Protein AF-A0A1I3IPU0-F1 (afdb_monomer_lite)

Structure (mmCIF, N/CA/C/O backbone):
data_AF-A0A1I3IPU0-F1
#
_entry.id   AF-A0A1I3IPU0-F1
#
loop_
_atom_site.group_PDB
_atom_site.id
_atom_site.type_symbol
_atom_site.label_atom_id
_atom_site.label_alt_id
_atom_site.label_comp_id
_atom_site.label_asym_id
_atom_site.label_entity_id
_atom_site.label_seq_id
_atom_site.pdbx_PDB_ins_code
_atom_site.Cartn_x
_atom_site.Cartn_y
_atom_site.Cartn_z
_atom_site.occupancy
_atom_site.B_iso_or_equiv
_atom_site.auth_seq_id
_atom_site.auth_comp_id
_atom_site.auth_asym_id
_atom_site.auth_atom_id
_atom_site.pdbx_PDB_model_num
ATOM 1 N N . MET A 1 1 ? 38.495 -8.048 -43.484 1.00 29.27 1 MET A N 1
ATOM 2 C CA . MET A 1 1 ? 38.997 -7.298 -42.311 1.00 29.27 1 MET A CA 1
ATOM 3 C C . MET A 1 1 ? 38.001 -7.413 -41.160 1.00 29.27 1 MET A C 1
ATOM 5 O O . MET A 1 1 ? 37.357 -6.445 -40.786 1.00 29.27 1 MET A O 1
ATOM 9 N N . LEU A 1 2 ? 37.848 -8.624 -40.626 1.00 28.33 2 LEU A N 1
ATOM 10 C CA . LEU A 1 2 ? 37.084 -8.911 -39.413 1.00 28.33 2 LEU A CA 1
ATOM 11 C C . LEU A 1 2 ? 38.115 -9.310 -38.359 1.00 28.33 2 LEU A C 1
ATOM 13 O O . LEU A 1 2 ? 38.548 -10.455 -38.332 1.00 28.33 2 LEU A O 1
ATOM 17 N N . SER A 1 3 ? 38.589 -8.357 -37.560 1.00 28.39 3 SER A N 1
ATOM 18 C CA . SER A 1 3 ? 39.372 -8.676 -36.366 1.00 28.39 3 SER A CA 1
ATOM 19 C C . SER A 1 3 ? 39.342 -7.522 -35.372 1.00 28.39 3 SER A C 1
ATOM 21 O O . SER A 1 3 ? 39.607 -6.387 -35.764 1.00 28.39 3 SER A O 1
ATOM 23 N N . LYS A 1 4 ? 39.169 -7.889 -34.098 1.00 28.89 4 LYS A N 1
ATOM 24 C CA . LYS A 1 4 ? 39.428 -7.118 -32.869 1.00 28.89 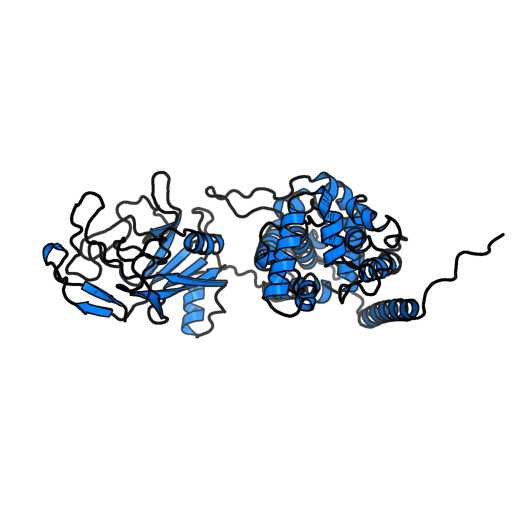4 LYS A CA 1
ATOM 25 C C . LYS A 1 4 ? 38.292 -6.246 -32.328 1.00 28.89 4 LYS A C 1
ATOM 27 O O . LYS A 1 4 ? 38.402 -5.031 -32.319 1.00 28.89 4 LYS A O 1
ATOM 32 N N . THR A 1 5 ? 37.299 -6.898 -31.723 1.00 28.08 5 THR A N 1
ATOM 33 C CA . THR A 1 5 ? 36.609 -6.412 -30.507 1.00 28.08 5 THR A CA 1
ATOM 34 C C . THR A 1 5 ? 35.989 -7.595 -29.751 1.00 28.08 5 THR A C 1
ATOM 36 O O . THR A 1 5 ? 34.775 -7.737 -29.655 1.00 28.08 5 THR A O 1
ATOM 39 N N . SER A 1 6 ? 36.814 -8.496 -29.217 1.00 34.19 6 SER A N 1
ATOM 40 C CA . SER A 1 6 ? 36.331 -9.536 -28.298 1.00 34.19 6 SER A CA 1
ATOM 41 C C . SER A 1 6 ? 37.445 -10.014 -27.375 1.00 34.19 6 SER A C 1
ATOM 43 O O . SER A 1 6 ? 37.953 -11.109 -27.555 1.00 34.19 6 SER A O 1
ATOM 45 N N . GLU A 1 7 ? 37.858 -9.194 -26.411 1.00 36.75 7 GLU A N 1
ATOM 46 C CA . GLU A 1 7 ? 38.671 -9.665 -25.280 1.00 36.75 7 GLU A CA 1
ATOM 47 C C . GLU A 1 7 ? 38.784 -8.561 -24.226 1.00 36.75 7 GLU A C 1
ATOM 49 O O . GLU A 1 7 ? 39.734 -7.799 -24.240 1.00 36.75 7 GLU A O 1
ATOM 54 N N . VAL A 1 8 ? 37.762 -8.436 -23.369 1.00 33.69 8 VAL A N 1
ATOM 55 C CA . VAL A 1 8 ? 37.883 -8.264 -21.905 1.00 33.69 8 VAL A CA 1
ATOM 56 C C . VAL A 1 8 ? 36.509 -8.619 -21.313 1.00 33.69 8 VAL A C 1
ATOM 58 O O . VAL A 1 8 ? 35.671 -7.759 -21.063 1.00 33.69 8 VAL A O 1
ATOM 61 N N . LEU A 1 9 ? 36.237 -9.908 -21.112 1.00 38.94 9 LEU A N 1
ATOM 62 C CA . LEU A 1 9 ? 35.141 -10.364 -20.252 1.00 38.94 9 LEU A CA 1
ATOM 63 C C . LEU A 1 9 ? 35.750 -11.346 -19.253 1.00 38.94 9 LEU A C 1
ATOM 65 O O . LEU A 1 9 ? 36.166 -12.438 -19.631 1.00 38.94 9 LEU A O 1
ATOM 69 N N . GLY A 1 10 ? 35.875 -10.916 -17.995 1.00 39.16 10 GLY A N 1
ATOM 70 C CA . GLY A 1 10 ? 36.478 -11.719 -16.929 1.00 39.16 10 GLY A CA 1
ATOM 71 C C . GLY A 1 10 ? 35.696 -13.007 -16.657 1.00 39.16 10 GLY A C 1
ATOM 72 O O . GLY A 1 10 ? 34.487 -13.066 -16.872 1.00 39.16 10 GLY A O 1
ATOM 73 N N . GLU A 1 11 ? 36.376 -14.036 -16.152 1.00 39.19 11 GLU A N 1
ATOM 74 C CA . GLU A 1 11 ? 35.838 -15.389 -15.911 1.00 39.19 11 GLU A CA 1
ATOM 75 C C . GLU A 1 11 ? 34.550 -15.417 -15.071 1.00 39.19 11 GLU A C 1
ATOM 77 O O . GLU A 1 11 ? 33.668 -16.243 -15.302 1.00 39.19 11 GLU A O 1
ATOM 82 N N . GLY A 1 12 ? 34.368 -14.450 -14.165 1.00 39.31 12 GLY A N 1
ATOM 83 C CA . GLY A 1 12 ? 33.123 -14.294 -13.407 1.00 39.31 12 GLY A CA 1
ATOM 84 C C . GLY A 1 12 ? 31.885 -14.009 -14.272 1.00 39.31 12 GLY A C 1
ATOM 85 O O . GLY A 1 12 ? 30.772 -14.291 -13.838 1.00 39.31 12 GLY A O 1
ATOM 86 N N . TRP A 1 13 ? 32.058 -13.480 -15.488 1.00 42.66 13 TRP A N 1
ATOM 87 C CA . TRP A 1 13 ? 30.980 -13.166 -16.431 1.00 42.66 13 TRP A CA 1
ATOM 88 C C . TRP A 1 13 ? 30.468 -14.407 -17.168 1.00 42.66 13 TRP A C 1
ATOM 90 O O . TRP A 1 13 ? 29.257 -14.565 -17.324 1.00 42.66 13 TRP A O 1
ATOM 100 N N . LYS A 1 14 ? 31.368 -15.323 -17.556 1.00 45.38 14 LYS A N 1
ATOM 101 C CA . LYS A 1 14 ? 30.996 -16.599 -18.195 1.00 45.38 14 LYS A CA 1
ATOM 102 C C . LYS A 1 14 ? 30.110 -17.438 -17.270 1.00 45.38 14 LYS A C 1
ATOM 104 O O . LYS A 1 14 ? 29.061 -17.905 -17.694 1.00 45.38 14 LYS A O 1
ATOM 109 N N . ASN A 1 15 ? 30.448 -17.489 -15.981 1.00 45.75 15 ASN A N 1
ATOM 110 C CA . ASN A 1 15 ? 29.688 -18.244 -14.981 1.00 45.75 15 ASN A CA 1
ATOM 111 C C . ASN A 1 15 ? 28.255 -17.717 -14.759 1.00 45.75 15 ASN A C 1
ATOM 113 O O . ASN A 1 15 ? 27.358 -18.494 -14.442 1.00 45.75 15 ASN A O 1
ATOM 117 N N . ILE A 1 16 ? 28.013 -16.410 -14.921 1.00 51.25 16 ILE A N 1
ATOM 118 C CA . ILE A 1 16 ? 26.665 -15.822 -14.793 1.00 51.25 16 ILE A CA 1
ATOM 119 C C . ILE A 1 16 ? 25.832 -16.116 -16.035 1.00 51.25 16 ILE A C 1
ATOM 121 O O . ILE A 1 16 ? 24.667 -16.480 -15.901 1.00 51.25 16 ILE A O 1
ATOM 125 N N . VAL A 1 17 ? 26.421 -15.977 -17.227 1.00 54.84 17 VAL A N 1
ATOM 126 C CA . VAL A 1 17 ? 25.747 -16.315 -18.488 1.00 54.84 17 VAL A CA 1
ATOM 127 C C . VAL A 1 17 ? 25.363 -17.791 -18.483 1.00 54.84 17 VAL A C 1
ATOM 129 O O . VAL A 1 17 ? 24.196 -18.097 -18.694 1.00 54.84 17 VAL A O 1
ATOM 132 N N . GLU A 1 18 ? 26.277 -18.682 -18.094 1.00 57.34 18 GLU A N 1
ATOM 133 C CA . GLU A 1 18 ? 25.984 -20.110 -17.943 1.00 57.34 18 GLU A CA 1
ATOM 134 C C . GLU A 1 18 ? 24.914 -20.394 -16.880 1.00 57.34 18 GLU A C 1
ATOM 136 O O . GLU A 1 18 ? 24.082 -21.277 -17.071 1.00 57.34 18 GLU A O 1
ATOM 141 N N . ALA A 1 19 ? 24.892 -19.665 -15.759 1.00 57.94 19 ALA A N 1
ATOM 142 C CA . ALA A 1 19 ? 23.863 -19.836 -14.731 1.00 57.94 19 ALA A CA 1
ATOM 143 C C . ALA A 1 19 ? 22.479 -19.356 -15.202 1.00 57.94 19 ALA A C 1
ATOM 145 O O . ALA A 1 19 ? 21.471 -20.000 -14.907 1.00 57.94 19 ALA A O 1
ATOM 146 N N . VAL A 1 20 ? 22.421 -18.249 -15.949 1.00 55.88 20 VAL A N 1
ATOM 147 C CA . VAL A 1 20 ? 21.186 -17.731 -16.557 1.00 55.88 20 VAL A CA 1
ATOM 148 C C . VAL A 1 20 ? 20.707 -18.670 -17.661 1.00 55.88 20 VAL A C 1
ATOM 150 O O . VAL A 1 20 ? 19.527 -19.010 -17.688 1.00 55.88 20 VAL A O 1
ATOM 153 N N . GLU A 1 21 ? 21.604 -19.152 -18.521 1.00 58.75 21 GLU A N 1
ATOM 154 C CA . GLU A 1 21 ? 21.299 -20.153 -19.546 1.00 58.75 21 GLU A CA 1
ATOM 155 C C . GLU A 1 21 ? 20.800 -21.453 -18.912 1.00 58.75 21 GLU A C 1
ATOM 157 O O . GLU A 1 21 ? 19.729 -21.918 -19.292 1.00 58.75 21 GLU A O 1
ATOM 162 N N . LYS A 1 22 ? 21.470 -21.962 -17.864 1.00 58.19 22 LYS A N 1
ATOM 163 C CA . LYS A 1 22 ? 21.021 -23.133 -17.092 1.00 58.19 22 LYS A CA 1
ATOM 164 C C . LYS A 1 22 ? 19.642 -22.930 -16.476 1.00 58.19 22 LYS A C 1
ATOM 166 O O . LYS A 1 22 ? 18.812 -23.830 -16.580 1.00 58.19 22 LYS A O 1
ATOM 171 N N . ALA A 1 23 ? 19.365 -21.767 -15.883 1.00 52.56 23 ALA A N 1
ATOM 172 C CA . ALA A 1 23 ? 18.055 -21.445 -15.312 1.00 52.56 23 ALA A CA 1
ATOM 173 C C . ALA A 1 23 ? 16.951 -21.351 -16.383 1.00 52.56 23 ALA A C 1
ATOM 175 O O . ALA A 1 23 ? 15.826 -21.803 -16.151 1.00 52.56 23 ALA A O 1
ATOM 176 N N . ILE A 1 24 ? 17.273 -20.817 -17.568 1.00 52.62 24 ILE A N 1
ATOM 177 C CA . ILE A 1 24 ? 16.372 -20.793 -18.727 1.00 52.62 24 ILE A CA 1
ATOM 178 C C . ILE A 1 24 ? 16.106 -22.223 -19.216 1.00 52.62 24 ILE A C 1
ATOM 180 O O . ILE A 1 24 ? 14.942 -22.578 -19.404 1.00 52.62 24 ILE A O 1
ATOM 184 N N . THR A 1 25 ? 17.140 -23.063 -19.356 1.00 50.25 25 THR A N 1
ATOM 185 C CA . THR A 1 25 ? 16.966 -24.466 -19.762 1.00 50.25 25 THR A CA 1
ATOM 186 C C . THR A 1 25 ? 16.204 -25.278 -18.721 1.00 50.25 25 THR A C 1
ATOM 188 O O . THR A 1 25 ? 15.258 -25.959 -19.092 1.00 50.25 25 THR A O 1
ATOM 191 N N . ALA A 1 26 ? 16.499 -25.153 -17.425 1.00 44.88 26 ALA A N 1
ATOM 192 C CA . ALA A 1 26 ? 15.768 -25.850 -16.362 1.00 44.88 26 ALA A CA 1
ATOM 193 C C . ALA A 1 26 ? 14.282 -25.449 -16.326 1.00 44.88 26 ALA A C 1
ATOM 195 O O . ALA A 1 26 ? 13.418 -26.303 -16.161 1.00 44.88 26 ALA A O 1
ATOM 196 N N . SER A 1 27 ? 13.970 -24.176 -16.599 1.00 41.53 27 SER A N 1
ATOM 197 C CA . SER A 1 27 ? 12.586 -23.700 -16.762 1.00 41.53 27 SER A CA 1
ATOM 198 C C . SER A 1 27 ? 11.918 -24.178 -18.061 1.00 41.53 27 SER A C 1
ATOM 200 O O . SER A 1 27 ? 10.702 -24.063 -18.203 1.00 41.53 27 SER A O 1
ATOM 202 N N . SER A 1 28 ? 12.695 -24.673 -19.030 1.00 41.00 28 SER A N 1
ATOM 203 C CA . SER A 1 28 ? 12.197 -25.234 -20.292 1.00 41.00 28 SER A CA 1
ATOM 204 C C . SER A 1 28 ? 12.019 -26.757 -20.263 1.00 41.00 28 SER A C 1
ATOM 206 O O . SER A 1 28 ? 11.259 -27.274 -21.078 1.00 41.00 28 SER A O 1
ATOM 208 N N . VAL A 1 29 ? 12.656 -27.469 -19.319 1.00 35.38 29 VAL A N 1
ATOM 209 C CA . VAL A 1 29 ? 12.543 -28.937 -19.196 1.00 35.38 29 VAL A CA 1
ATOM 210 C C . VAL A 1 29 ? 11.244 -29.375 -18.501 1.00 35.38 29 VAL A C 1
ATOM 212 O O . VAL A 1 29 ? 10.780 -30.479 -18.754 1.00 35.38 29 VAL A O 1
ATOM 215 N N . ASP A 1 30 ? 10.569 -28.496 -17.754 1.00 36.22 30 ASP A N 1
ATOM 216 C CA . ASP A 1 30 ? 9.302 -28.820 -17.065 1.00 36.22 30 ASP A CA 1
ATOM 217 C C . ASP A 1 30 ? 8.038 -28.281 -17.765 1.00 36.22 30 ASP A C 1
ATOM 219 O O . ASP A 1 30 ? 6.980 -28.135 -17.157 1.00 36.22 30 ASP A O 1
ATOM 223 N N . ASN A 1 31 ? 8.122 -27.964 -19.064 1.00 37.09 31 ASN A N 1
ATOM 224 C CA . ASN A 1 31 ? 6.979 -27.427 -19.813 1.00 37.09 31 ASN A CA 1
ATOM 225 C C . ASN A 1 31 ? 6.767 -28.096 -21.181 1.00 37.09 31 ASN A C 1
ATOM 227 O O . ASN A 1 31 ? 6.400 -27.452 -22.162 1.00 37.09 31 ASN A O 1
ATOM 231 N N . GLN A 1 32 ? 6.976 -29.415 -21.236 1.00 31.12 32 GLN A N 1
ATOM 232 C CA . GLN A 1 32 ? 6.448 -30.279 -22.299 1.00 31.12 32 GLN A CA 1
ATOM 233 C C . GLN A 1 32 ? 5.126 -30.952 -21.891 1.00 31.12 32 GLN A C 1
ATOM 235 O O . GLN A 1 32 ? 4.844 -32.087 -22.267 1.00 31.12 32 GLN A O 1
ATOM 240 N N . GLN A 1 33 ? 4.258 -30.236 -21.176 1.00 31.88 33 GLN A N 1
ATOM 241 C CA . GLN A 1 33 ? 2.826 -30.437 -21.365 1.00 31.88 33 GLN A CA 1
ATOM 242 C C . GLN A 1 33 ? 2.376 -29.443 -22.420 1.00 31.88 33 GLN A C 1
ATOM 244 O O . GLN A 1 33 ? 2.138 -28.268 -22.161 1.00 31.88 33 GLN A O 1
ATOM 249 N N . THR A 1 34 ? 2.322 -29.947 -23.648 1.00 33.00 34 THR A N 1
ATOM 250 C CA . THR A 1 34 ? 1.584 -29.352 -24.750 1.00 33.00 34 THR A CA 1
ATOM 251 C C . THR A 1 34 ? 0.221 -28.890 -24.235 1.00 33.00 34 THR A C 1
ATOM 253 O O . THR A 1 34 ? -0.658 -29.704 -23.944 1.00 33.00 34 THR A O 1
ATOM 256 N N . GLU A 1 35 ? 0.049 -27.571 -24.096 1.00 36.75 35 GLU A N 1
ATOM 257 C CA . GLU A 1 35 ? -1.264 -26.945 -23.992 1.00 36.75 35 GLU A CA 1
ATOM 258 C C . GLU A 1 35 ? -2.011 -27.316 -25.273 1.00 36.75 35 GLU A C 1
ATOM 260 O O . GLU A 1 35 ? -1.917 -26.655 -26.304 1.00 36.75 35 GLU A O 1
ATOM 265 N N . LYS A 1 36 ? -2.741 -28.434 -25.218 1.00 31.50 36 LYS A N 1
ATOM 266 C CA . LYS A 1 36 ? -3.895 -28.639 -26.074 1.00 31.50 36 LYS A CA 1
ATOM 267 C C . LYS A 1 36 ? -4.768 -27.412 -25.871 1.00 31.50 36 LYS A C 1
ATOM 269 O O . LYS A 1 36 ? -5.334 -27.224 -24.792 1.00 31.50 36 LYS A O 1
ATOM 274 N N . ASP A 1 37 ? -4.830 -26.594 -26.914 1.00 40.16 37 ASP A N 1
ATOM 275 C CA . ASP A 1 37 ? -5.868 -25.612 -27.167 1.00 40.16 37 ASP A CA 1
ATOM 276 C C . ASP A 1 37 ? -7.234 -26.236 -26.845 1.00 40.16 37 ASP A C 1
ATOM 278 O O . ASP A 1 37 ? -7.874 -26.874 -27.681 1.00 40.16 37 ASP A O 1
ATOM 282 N N . ASN A 1 38 ? -7.691 -26.084 -25.603 1.00 34.62 38 ASN A N 1
ATOM 283 C CA . ASN A 1 38 ? -9.053 -26.427 -25.243 1.00 34.62 38 ASN A CA 1
ATOM 284 C C . ASN A 1 38 ? -9.949 -25.301 -25.756 1.00 34.62 38 ASN A C 1
ATOM 286 O O . ASN A 1 38 ? -10.063 -24.212 -25.183 1.00 34.62 38 ASN A O 1
ATOM 290 N N . ILE A 1 39 ? -10.545 -25.603 -26.904 1.00 35.53 39 ILE A N 1
ATOM 291 C CA . ILE A 1 39 ? -11.750 -25.024 -27.488 1.00 35.53 39 ILE A CA 1
ATOM 292 C C . ILE A 1 39 ? -12.711 -24.626 -26.349 1.00 35.53 39 ILE A C 1
ATOM 294 O O . ILE A 1 39 ? -13.225 -25.472 -25.624 1.00 35.53 39 ILE A O 1
ATOM 298 N N . GLY A 1 40 ? -12.860 -23.308 -26.147 1.00 45.19 40 GLY A N 1
ATOM 299 C CA . GLY A 1 40 ? -13.582 -22.684 -25.024 1.00 45.19 40 GLY A CA 1
ATOM 300 C C . GLY A 1 40 ? -12.857 -21.511 -24.331 1.00 45.19 40 GLY A C 1
ATOM 301 O O . GLY A 1 40 ? -13.389 -20.934 -23.386 1.00 45.19 40 GLY A O 1
ATOM 302 N N . GLY A 1 41 ? -11.640 -21.147 -24.763 1.00 68.00 41 GLY A N 1
ATOM 303 C CA . GLY A 1 41 ? -10.801 -20.137 -24.096 1.00 68.00 41 GLY A CA 1
ATOM 304 C C . GLY A 1 41 ? -11.406 -18.725 -23.998 1.00 68.00 41 GLY A C 1
ATOM 305 O O . GLY A 1 41 ? -11.912 -18.181 -24.980 1.00 68.00 41 GLY A O 1
ATOM 306 N N . CYS A 1 42 ? -11.288 -18.098 -22.819 1.00 83.00 42 CYS A N 1
ATOM 307 C CA . CYS A 1 42 ? -11.823 -16.760 -22.546 1.00 83.00 42 CYS A CA 1
ATOM 308 C C . CYS A 1 42 ? -11.320 -15.715 -23.570 1.00 83.00 42 CYS A C 1
ATOM 310 O O . CYS A 1 42 ? -10.108 -15.477 -23.647 1.00 83.00 42 CYS A O 1
ATOM 312 N N . PRO A 1 43 ? -12.207 -15.018 -24.310 1.00 87.19 43 PRO A N 1
ATOM 313 C CA . PRO A 1 43 ? -11.797 -14.038 -25.322 1.00 87.19 43 PRO A CA 1
ATOM 314 C C . PRO A 1 43 ? -10.986 -12.883 -24.715 1.00 87.19 43 PRO A C 1
ATOM 316 O O . PRO A 1 43 ? -10.020 -12.408 -25.309 1.00 87.19 43 PRO A O 1
ATOM 319 N N . ARG A 1 44 ? -11.281 -12.504 -23.466 1.00 90.12 44 ARG A N 1
ATOM 320 C CA . ARG A 1 44 ? -10.555 -11.453 -22.733 1.00 90.12 44 ARG A CA 1
ATOM 321 C C . ARG A 1 44 ? -9.081 -11.802 -22.498 1.00 90.12 44 ARG A C 1
ATOM 323 O O . ARG A 1 44 ? -8.228 -10.914 -22.522 1.00 90.12 44 ARG A O 1
ATOM 330 N N . CYS A 1 45 ? -8.741 -13.087 -22.346 1.00 88.69 45 CYS A N 1
ATOM 331 C CA . CYS A 1 45 ? -7.347 -13.536 -22.245 1.00 88.69 45 CYS A CA 1
ATOM 332 C C . CYS A 1 45 ? -6.582 -13.254 -23.551 1.00 88.69 45 CYS A C 1
ATOM 334 O O . CYS A 1 45 ? -5.423 -12.819 -23.533 1.00 88.69 45 CYS A O 1
ATOM 336 N N . LYS A 1 46 ? -7.256 -13.407 -24.698 1.00 88.69 46 LYS A N 1
ATOM 337 C CA . LYS A 1 46 ? -6.683 -13.170 -26.029 1.00 88.69 46 LYS A CA 1
ATOM 338 C C . LYS A 1 46 ? -6.563 -11.682 -26.360 1.00 88.69 46 LYS A C 1
ATOM 340 O O . LYS A 1 46 ? -5.539 -11.297 -26.918 1.00 88.69 46 LYS A O 1
ATOM 345 N N . ASN A 1 47 ? -7.528 -10.863 -25.938 1.00 93.12 47 ASN A N 1
ATOM 346 C CA . ASN A 1 47 ? -7.561 -9.428 -26.232 1.00 93.12 47 ASN A CA 1
ATOM 347 C C . ASN A 1 47 ? -6.294 -8.690 -25.783 1.00 93.12 47 ASN A C 1
ATOM 349 O O . ASN A 1 47 ? -5.640 -9.056 -24.801 1.00 93.12 47 ASN A O 1
ATOM 353 N N . ASN A 1 48 ? -5.958 -7.632 -26.506 1.00 96.00 48 ASN A N 1
ATOM 354 C CA . ASN A 1 48 ? -4.876 -6.734 -26.136 1.00 96.00 48 ASN A CA 1
ATOM 355 C C . ASN A 1 48 ? -5.250 -5.910 -24.901 1.00 96.00 48 ASN A C 1
ATOM 357 O O . ASN A 1 48 ? -6.425 -5.654 -24.638 1.00 96.00 48 ASN A O 1
ATOM 361 N N . PHE A 1 49 ? -4.237 -5.510 -24.139 1.00 96.44 49 PHE A N 1
ATOM 362 C CA . PHE A 1 49 ? -4.372 -4.423 -23.184 1.00 96.44 49 PHE A CA 1
ATOM 363 C C . PHE A 1 49 ? -4.760 -3.146 -23.926 1.00 96.44 49 PHE A C 1
ATOM 365 O O . PHE A 1 49 ? -4.212 -2.855 -24.994 1.00 96.44 49 PHE A O 1
ATOM 372 N N . THR A 1 50 ? -5.663 -2.380 -23.326 1.00 97.69 50 THR A N 1
ATOM 373 C CA . THR A 1 50 ? -6.066 -1.048 -23.794 1.00 97.69 50 THR A CA 1
ATOM 374 C C . THR A 1 50 ? -5.556 0.027 -22.838 1.00 97.69 50 THR A C 1
ATOM 376 O O . THR A 1 50 ? -5.285 -0.244 -21.663 1.00 97.69 50 THR A O 1
ATOM 379 N N . LEU A 1 51 ? -5.419 1.260 -23.331 1.00 97.56 51 LEU A N 1
ATOM 380 C CA . LEU A 1 51 ? -4.995 2.383 -22.496 1.00 97.56 51 LEU A CA 1
ATOM 381 C C . LEU A 1 51 ? -6.055 2.706 -21.433 1.00 97.56 51 LEU A C 1
ATOM 383 O O . LEU A 1 51 ? -5.718 3.033 -20.297 1.00 97.56 51 LEU A O 1
ATOM 387 N N . GLU A 1 52 ? -7.327 2.558 -21.788 1.00 97.06 52 GLU A N 1
ATOM 388 C CA . GLU A 1 52 ? -8.489 2.766 -20.930 1.00 97.06 52 GLU A CA 1
ATOM 389 C C . GLU A 1 52 ? -8.467 1.804 -19.742 1.00 97.06 52 GLU A C 1
ATOM 391 O O . GLU A 1 52 ? -8.633 2.239 -18.604 1.00 97.06 52 GLU A O 1
ATOM 396 N N . GLN A 1 53 ? -8.169 0.520 -19.978 1.00 97.56 53 GLN A N 1
ATOM 397 C CA . GLN A 1 53 ? -7.999 -0.453 -18.897 1.00 97.56 53 GLN A CA 1
ATOM 398 C C . GLN A 1 53 ? -6.857 -0.054 -17.961 1.00 97.56 53 GLN A C 1
ATOM 400 O O . GLN A 1 53 ? -7.026 -0.063 -16.7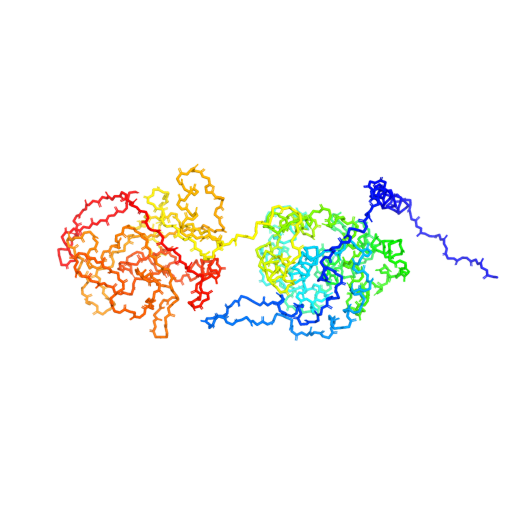46 1.00 97.56 53 GLN A O 1
ATOM 405 N N . ILE A 1 54 ? -5.700 0.333 -18.507 1.00 98.12 54 ILE A N 1
ATOM 406 C CA . ILE A 1 54 ? -4.544 0.724 -17.689 1.00 98.12 54 ILE A CA 1
ATOM 407 C C . ILE A 1 54 ? -4.870 1.961 -16.835 1.00 98.12 54 ILE A C 1
ATOM 409 O O . ILE A 1 54 ? -4.562 1.978 -15.643 1.00 98.12 54 ILE A O 1
ATOM 413 N N . LYS A 1 55 ? -5.544 2.964 -17.409 1.00 97.06 55 LYS A N 1
ATOM 414 C CA . LYS A 1 55 ? -6.000 4.163 -16.687 1.00 97.06 55 LYS A CA 1
ATOM 415 C C . LYS A 1 55 ? -7.049 3.847 -15.623 1.00 97.06 55 LYS A C 1
ATOM 417 O O . LYS A 1 55 ? -6.958 4.394 -14.530 1.00 97.06 55 LYS A O 1
ATOM 422 N N . GLY A 1 56 ? -8.008 2.969 -15.923 1.00 95.88 56 GLY A N 1
ATOM 423 C CA . GLY A 1 56 ? -9.047 2.542 -14.981 1.00 95.88 56 GLY A CA 1
ATOM 424 C C . GLY A 1 56 ? -8.503 1.714 -13.815 1.00 95.88 56 GLY A C 1
ATOM 425 O O . GLY A 1 56 ? -9.047 1.755 -12.717 1.00 95.88 56 GLY A O 1
ATOM 426 N N . ILE A 1 57 ? -7.393 1.004 -14.026 1.00 97.38 57 ILE A N 1
ATOM 427 C CA . ILE A 1 57 ? -6.709 0.243 -12.975 1.00 97.38 57 ILE A CA 1
ATOM 428 C C . ILE A 1 57 ? -5.830 1.156 -12.126 1.00 97.38 57 ILE A C 1
ATOM 430 O O . ILE A 1 57 ? -5.871 1.094 -10.898 1.00 97.38 57 ILE A O 1
ATOM 434 N N . CYS A 1 58 ? -5.033 2.015 -12.763 1.00 97.38 58 CYS A N 1
ATOM 435 C CA . CYS A 1 58 ? -4.072 2.886 -12.095 1.00 97.38 58 CYS A CA 1
ATOM 436 C C . CYS A 1 58 ? -4.752 4.144 -11.527 1.00 97.38 58 CYS A C 1
ATOM 438 O O . CYS A 1 58 ? -4.415 5.272 -11.887 1.00 97.38 58 CYS A O 1
ATOM 440 N N . VAL A 1 59 ? -5.714 3.952 -10.623 1.00 94.31 59 VAL A N 1
ATOM 441 C CA . VAL A 1 59 ? -6.476 5.023 -9.966 1.00 94.31 59 VAL A CA 1
ATOM 442 C C . VAL A 1 59 ? -6.130 5.164 -8.484 1.00 94.31 59 VAL A C 1
ATOM 444 O O . VAL A 1 59 ? -5.606 4.243 -7.851 1.00 94.31 59 VAL A O 1
ATOM 447 N N . GLY A 1 60 ? -6.386 6.346 -7.926 1.00 87.06 60 GLY A N 1
ATOM 448 C CA . GLY A 1 60 ? -6.248 6.644 -6.504 1.00 87.06 60 GLY A CA 1
ATOM 449 C C . GLY A 1 60 ? -7.323 5.965 -5.664 1.00 87.06 60 GLY A C 1
ATOM 450 O O . GLY A 1 60 ? -8.232 5.323 -6.186 1.00 87.06 60 GLY A O 1
ATOM 451 N N . LYS A 1 61 ? -7.221 6.122 -4.342 1.00 82.06 61 LYS A N 1
ATOM 452 C CA . LYS A 1 61 ? -8.345 5.819 -3.451 1.00 82.06 61 LYS A CA 1
ATOM 453 C C . LYS A 1 61 ? -9.516 6.749 -3.789 1.00 82.06 61 LYS A C 1
ATOM 455 O O . LYS A 1 61 ? -9.287 7.872 -4.247 1.00 82.06 61 LYS A O 1
ATOM 460 N N . LYS A 1 62 ? -10.742 6.279 -3.552 1.00 76.06 62 LYS A N 1
ATOM 461 C CA . LYS A 1 62 ? -11.949 7.101 -3.676 1.00 76.06 62 LYS A CA 1
ATOM 462 C C . LYS A 1 62 ? -11.808 8.361 -2.822 1.00 76.06 62 LYS A C 1
ATOM 464 O O . LYS A 1 62 ? -11.339 8.298 -1.685 1.00 76.06 62 LYS A O 1
ATOM 469 N N . ASP A 1 63 ? -12.197 9.500 -3.378 1.00 73.38 63 ASP A N 1
ATOM 470 C CA . ASP A 1 63 ? -12.321 10.732 -2.609 1.00 73.38 63 ASP A CA 1
ATOM 471 C C . ASP A 1 63 ? -13.586 10.718 -1.728 1.00 73.38 63 ASP A C 1
ATOM 473 O O . ASP A 1 63 ? -14.357 9.757 -1.703 1.00 73.38 63 ASP A O 1
ATOM 477 N N . LYS A 1 64 ? -13.819 11.818 -1.005 1.00 60.25 64 LYS A N 1
ATOM 478 C CA . LYS A 1 64 ? -15.003 12.007 -0.148 1.00 60.25 64 LYS A CA 1
ATOM 479 C C . LYS A 1 64 ? -16.349 11.890 -0.884 1.00 60.25 64 LYS A C 1
ATOM 481 O O . LYS A 1 64 ? -17.370 11.740 -0.226 1.00 60.25 64 LYS A O 1
ATOM 486 N N . ASN A 1 65 ? -16.351 11.985 -2.213 1.00 62.47 65 ASN A N 1
ATOM 487 C CA . ASN A 1 65 ? -17.528 11.866 -3.069 1.00 62.47 65 ASN A CA 1
ATOM 488 C C . ASN A 1 65 ? -17.582 10.497 -3.776 1.00 62.47 65 ASN A C 1
ATOM 490 O O . ASN A 1 65 ? -18.363 10.320 -4.707 1.00 62.47 65 ASN A O 1
ATOM 494 N N . GLY A 1 66 ? -16.721 9.546 -3.395 1.00 64.38 66 GLY A N 1
ATOM 495 C CA . GLY A 1 66 ? -16.654 8.222 -4.010 1.00 64.38 66 GLY A CA 1
ATOM 496 C C . GLY A 1 66 ? -15.957 8.189 -5.374 1.00 64.38 66 GLY A C 1
ATOM 497 O O . GLY A 1 66 ? -15.967 7.144 -6.025 1.00 64.38 66 GLY A O 1
ATOM 498 N N . LYS A 1 67 ? -15.348 9.294 -5.828 1.00 73.69 67 LYS A N 1
ATOM 499 C CA . LYS A 1 67 ? -14.725 9.382 -7.154 1.00 73.69 67 LYS A CA 1
ATOM 500 C C . LYS A 1 67 ? -13.276 8.912 -7.118 1.00 73.69 67 LYS A C 1
ATOM 502 O O . LYS A 1 67 ? -12.490 9.318 -6.265 1.00 73.69 67 LYS A O 1
ATOM 507 N N . GLU A 1 68 ? -12.907 8.099 -8.100 1.00 84.12 68 GLU A N 1
ATOM 508 C CA . GLU A 1 68 ? -11.530 7.671 -8.339 1.00 84.12 68 GLU A CA 1
ATOM 509 C C . GLU A 1 68 ? -10.889 8.555 -9.416 1.00 84.12 68 GLU A C 1
ATOM 511 O O . GLU A 1 68 ? -11.508 8.885 -10.430 1.00 84.12 68 GLU A O 1
ATOM 516 N N . ALA A 1 69 ? -9.639 8.960 -9.197 1.00 89.12 69 ALA A N 1
ATOM 517 C CA . ALA A 1 69 ? -8.862 9.733 -10.163 1.00 89.12 69 ALA A CA 1
ATOM 518 C C . ALA A 1 69 ? -7.691 8.899 -10.686 1.00 89.12 69 ALA A C 1
ATOM 520 O O . ALA A 1 69 ? -7.018 8.227 -9.904 1.00 89.12 69 ALA A O 1
ATOM 521 N N . SER A 1 70 ? -7.419 8.975 -11.992 1.00 93.81 70 SER A N 1
ATOM 522 C CA . SER A 1 70 ? -6.217 8.376 -12.584 1.00 93.81 70 SER A CA 1
ATOM 523 C C . SER A 1 70 ? -4.965 8.914 -11.891 1.00 93.81 70 SER A C 1
ATOM 525 O O . SER A 1 70 ? -4.799 10.123 -11.728 1.00 93.81 70 SER A O 1
ATOM 527 N N . LEU A 1 71 ? -4.067 8.011 -11.506 1.00 95.81 71 LEU A N 1
ATOM 528 C CA . LEU A 1 71 ? -2.744 8.345 -10.982 1.00 95.81 71 LEU A CA 1
ATOM 529 C C . LEU A 1 71 ? -1.710 8.520 -12.095 1.00 95.81 71 LEU A C 1
ATOM 531 O O . LEU A 1 71 ? -0.606 8.992 -11.823 1.00 95.81 71 LEU A O 1
ATOM 535 N N . ILE A 1 72 ? -2.051 8.152 -13.332 1.00 96.06 72 ILE A N 1
ATOM 536 C CA . ILE A 1 72 ? -1.212 8.385 -14.507 1.00 96.06 72 ILE A CA 1
ATOM 537 C C . ILE A 1 72 ? -1.281 9.874 -14.842 1.00 96.06 72 ILE A C 1
ATOM 539 O O . ILE A 1 72 ? -2.314 10.353 -15.309 1.00 96.06 72 ILE A O 1
ATOM 543 N N . LYS A 1 73 ? -0.194 10.600 -14.563 1.00 93.81 73 LYS A N 1
ATOM 544 C CA . LYS A 1 73 ? -0.096 12.049 -14.813 1.00 93.81 73 LYS A CA 1
ATOM 545 C C . LYS A 1 73 ? 0.236 12.379 -16.264 1.00 93.81 73 LYS A C 1
ATOM 547 O O . LYS A 1 73 ? -0.205 13.405 -16.763 1.00 93.81 73 LYS A O 1
ATOM 552 N N . ASP A 1 74 ? 1.014 11.512 -16.900 1.00 92.81 74 ASP A N 1
ATOM 553 C CA . ASP A 1 74 ? 1.389 11.585 -18.307 1.00 92.81 74 ASP A CA 1
ATOM 554 C C . ASP A 1 74 ? 1.263 10.180 -18.900 1.00 92.81 74 ASP A C 1
ATOM 556 O O . ASP A 1 74 ? 1.910 9.241 -18.433 1.00 92.81 74 ASP A O 1
ATOM 560 N N . ASP A 1 75 ? 0.380 10.019 -19.883 1.00 95.31 75 ASP A N 1
ATOM 561 C CA . ASP A 1 75 ? 0.126 8.735 -20.530 1.00 95.31 75 ASP A CA 1
ATOM 562 C C . ASP A 1 75 ? 0.964 8.513 -21.798 1.00 95.31 75 ASP A C 1
ATOM 564 O O . ASP A 1 75 ? 0.898 7.431 -22.386 1.00 95.31 75 ASP A O 1
ATOM 568 N N . THR A 1 76 ? 1.793 9.485 -22.194 1.00 96.25 76 THR A N 1
ATOM 569 C CA . THR A 1 76 ? 2.586 9.451 -23.432 1.00 96.25 76 THR A CA 1
ATOM 570 C C . THR A 1 76 ? 3.487 8.220 -23.486 1.00 96.25 76 THR A C 1
ATOM 572 O O . THR A 1 76 ? 3.559 7.524 -24.508 1.00 96.25 76 THR A O 1
ATOM 575 N N . PHE A 1 77 ? 4.150 7.906 -22.368 1.00 94.44 77 PHE A N 1
ATOM 576 C CA . PHE A 1 77 ? 5.049 6.759 -22.280 1.00 94.44 77 PHE A CA 1
ATOM 577 C C . PHE A 1 77 ? 4.308 5.435 -22.419 1.00 94.44 77 PHE A C 1
ATOM 579 O O . PHE A 1 77 ? 4.714 4.596 -23.228 1.00 94.44 77 PHE A O 1
ATOM 586 N N . ILE A 1 78 ? 3.207 5.245 -21.690 1.00 97.19 78 ILE A N 1
ATOM 587 C CA . ILE A 1 78 ? 2.467 3.982 -21.741 1.00 97.19 78 ILE A CA 1
ATOM 588 C C . ILE A 1 78 ? 1.705 3.814 -23.048 1.00 97.19 78 ILE A C 1
ATOM 590 O O . ILE A 1 78 ? 1.697 2.717 -23.599 1.00 97.19 78 ILE A O 1
ATOM 594 N N . LYS A 1 79 ? 1.166 4.894 -23.619 1.00 97.81 79 LYS A N 1
ATOM 595 C CA . LYS A 1 79 ? 0.563 4.876 -24.955 1.00 97.81 79 LYS A CA 1
ATOM 596 C C . LYS A 1 79 ? 1.562 4.384 -26.005 1.00 97.81 79 LYS A C 1
ATOM 598 O O . LYS A 1 79 ? 1.219 3.536 -26.822 1.00 97.81 79 LYS A O 1
ATOM 603 N N . SER A 1 80 ? 2.808 4.854 -25.934 1.00 97.75 80 SER A N 1
ATOM 604 C CA . SER A 1 80 ? 3.886 4.439 -26.843 1.00 97.75 80 SER A CA 1
ATOM 605 C C . SER A 1 80 ? 4.416 3.027 -26.553 1.00 97.75 80 SER A C 1
ATOM 607 O O . SER A 1 80 ? 4.886 2.346 -27.460 1.00 97.75 80 SER A O 1
ATOM 609 N N . ALA A 1 81 ? 4.350 2.567 -25.299 1.00 98.06 81 ALA A N 1
ATOM 610 C CA . ALA A 1 81 ? 4.779 1.226 -24.899 1.00 98.06 81 ALA A CA 1
ATOM 611 C C . ALA A 1 81 ? 3.724 0.137 -25.178 1.00 98.06 81 ALA A C 1
ATOM 613 O O . ALA A 1 81 ? 4.067 -1.042 -25.267 1.00 98.06 81 ALA A O 1
ATOM 614 N N . LEU A 1 82 ? 2.449 0.517 -25.304 1.00 98.25 82 LEU A N 1
ATOM 615 C CA . LEU A 1 82 ? 1.312 -0.401 -25.391 1.00 98.25 82 LEU A CA 1
ATOM 616 C C . LEU A 1 82 ? 1.393 -1.412 -26.552 1.00 98.25 82 LEU A C 1
ATOM 618 O O . LEU A 1 82 ? 1.079 -2.581 -26.308 1.00 98.25 82 LEU A O 1
ATOM 622 N N . PRO A 1 83 ? 1.831 -1.047 -27.777 1.00 98.44 83 PRO A N 1
ATOM 623 C CA . PRO A 1 83 ? 2.013 -2.026 -28.850 1.00 98.44 83 PRO A CA 1
ATOM 624 C C . PRO A 1 83 ? 3.018 -3.117 -28.459 1.00 98.44 83 PRO A C 1
ATOM 626 O O . PRO A 1 83 ? 2.692 -4.299 -28.488 1.00 98.44 83 PRO A O 1
ATOM 629 N N . TYR A 1 84 ? 4.188 -2.726 -27.945 1.00 98.50 84 TYR A N 1
ATOM 630 C CA . TYR A 1 84 ? 5.235 -3.661 -27.526 1.00 98.50 84 TYR A CA 1
ATOM 631 C C . TYR A 1 84 ? 4.816 -4.524 -26.332 1.00 98.50 84 TYR A C 1
ATOM 633 O O . TYR A 1 84 ? 5.159 -5.704 -26.270 1.00 98.50 84 TYR A O 1
ATOM 641 N N . LEU A 1 85 ? 4.045 -3.964 -25.390 1.00 98.44 85 LEU A N 1
ATOM 642 C CA . LEU A 1 85 ? 3.440 -4.746 -24.312 1.00 98.44 85 LEU A CA 1
ATOM 643 C C . LEU A 1 85 ? 2.584 -5.877 -24.890 1.00 98.44 85 LEU A C 1
ATOM 645 O O . LEU A 1 85 ? 2.718 -7.029 -24.483 1.00 98.44 85 LEU A O 1
ATOM 649 N N . ASN A 1 86 ? 1.711 -5.554 -25.841 1.00 98.00 86 ASN A N 1
ATOM 650 C CA . ASN A 1 86 ? 0.795 -6.517 -26.439 1.00 98.00 86 ASN A CA 1
ATOM 651 C C . ASN A 1 86 ? 1.506 -7.566 -27.303 1.00 98.00 86 ASN A C 1
ATOM 653 O O . ASN A 1 86 ? 1.149 -8.744 -27.219 1.00 98.00 86 ASN A O 1
ATOM 657 N N . ASP A 1 87 ? 2.545 -7.172 -28.037 1.00 97.06 87 ASP A N 1
ATOM 658 C CA . ASP A 1 87 ? 3.343 -8.078 -28.868 1.00 97.06 87 ASP A CA 1
ATOM 659 C C . ASP A 1 87 ? 4.144 -9.078 -28.025 1.00 97.06 87 ASP A C 1
ATOM 661 O O . ASP A 1 87 ? 4.258 -10.260 -28.362 1.00 97.06 87 ASP A O 1
ATOM 665 N N . TYR A 1 88 ? 4.692 -8.625 -26.895 1.00 98.06 88 TYR A N 1
ATOM 666 C CA . TYR A 1 88 ? 5.639 -9.414 -26.109 1.00 98.06 88 TYR A CA 1
ATOM 667 C C . TYR A 1 88 ? 5.026 -10.125 -24.900 1.00 98.06 88 TYR A C 1
ATOM 669 O O . TYR A 1 88 ? 5.579 -11.142 -24.471 1.00 98.06 88 TYR A O 1
ATOM 677 N N . ARG A 1 89 ? 3.874 -9.685 -24.365 1.00 96.75 89 ARG A N 1
ATOM 678 C CA . ARG A 1 89 ? 3.283 -10.255 -23.130 1.00 96.75 89 ARG A CA 1
ATOM 679 C C . ARG A 1 89 ? 3.163 -11.779 -23.155 1.00 96.75 89 ARG A C 1
ATOM 681 O O . ARG A 1 89 ? 3.366 -12.428 -22.131 1.00 96.75 89 ARG A O 1
ATOM 688 N N . LYS A 1 90 ? 2.858 -12.358 -24.323 1.00 93.69 90 LYS A N 1
ATOM 689 C CA . LYS A 1 90 ? 2.624 -13.800 -24.441 1.00 93.69 90 LYS A CA 1
ATOM 690 C C . LYS A 1 90 ? 3.901 -14.606 -24.239 1.00 93.69 90 LYS A C 1
ATOM 692 O O . LYS A 1 90 ? 3.897 -15.601 -23.522 1.00 93.69 90 LYS A O 1
ATOM 697 N N . LYS A 1 91 ? 5.018 -14.117 -24.788 1.00 93.38 91 LYS A N 1
ATOM 698 C CA . LYS A 1 91 ? 6.350 -14.718 -24.615 1.00 93.38 91 LYS A CA 1
ATOM 699 C C . LYS A 1 91 ? 6.826 -14.646 -23.157 1.00 93.38 91 LYS A C 1
ATOM 701 O O . LYS A 1 91 ? 7.540 -15.529 -22.691 1.00 93.38 91 LYS A O 1
ATOM 706 N N . ALA A 1 92 ? 6.364 -13.638 -22.413 1.00 93.25 92 ALA A N 1
ATOM 707 C CA . ALA A 1 92 ? 6.591 -13.521 -20.973 1.00 93.25 92 ALA A CA 1
ATOM 708 C C . ALA A 1 92 ? 5.694 -14.443 -20.118 1.00 93.25 92 ALA A C 1
ATOM 710 O O . ALA A 1 92 ? 5.884 -14.504 -18.908 1.00 93.25 92 ALA A O 1
ATOM 711 N N . GLY A 1 93 ? 4.726 -15.155 -20.711 1.00 89.44 93 GLY A N 1
ATOM 712 C CA . GLY A 1 93 ? 3.767 -15.993 -19.982 1.00 89.44 93 GLY A CA 1
ATOM 713 C C . GLY A 1 93 ? 2.577 -15.224 -19.394 1.00 89.44 93 GLY A C 1
ATOM 714 O O . GLY A 1 93 ? 1.891 -15.735 -18.511 1.00 89.44 93 GLY A O 1
ATOM 715 N N . ILE A 1 94 ? 2.310 -13.999 -19.853 1.00 95.75 94 ILE A N 1
ATOM 716 C CA . ILE A 1 94 ? 1.166 -13.183 -19.416 1.00 95.75 94 ILE A CA 1
ATOM 717 C C . ILE A 1 94 ? 0.004 -13.445 -20.382 1.00 95.75 94 ILE A C 1
ATOM 719 O O . ILE A 1 94 ? -0.331 -12.630 -21.251 1.00 95.75 94 ILE A O 1
ATOM 723 N N . ASN A 1 95 ? -0.563 -14.648 -20.274 1.00 89.19 95 ASN A N 1
ATOM 724 C CA . ASN A 1 95 ? -1.514 -15.212 -21.239 1.00 89.19 95 ASN A CA 1
ATOM 725 C C . ASN A 1 95 ? -2.972 -15.184 -20.766 1.00 89.19 95 ASN A C 1
ATOM 727 O O . ASN A 1 95 ? -3.882 -15.218 -21.592 1.00 89.19 95 ASN A O 1
ATOM 731 N N . THR A 1 96 ? -3.203 -15.066 -19.460 1.00 90.94 96 THR A N 1
ATOM 732 C CA . THR A 1 96 ? -4.528 -15.145 -18.826 1.00 90.94 96 THR A CA 1
ATOM 733 C C . THR A 1 96 ? -4.954 -13.798 -18.250 1.00 90.94 96 THR A C 1
ATOM 735 O O . THR A 1 96 ? -4.114 -12.963 -17.929 1.00 90.94 96 THR A O 1
ATOM 738 N N . CYS A 1 97 ? -6.254 -13.567 -18.057 1.00 92.81 97 CYS A N 1
ATOM 739 C CA . CYS A 1 97 ? -6.721 -12.351 -17.385 1.00 92.81 97 CYS A CA 1
ATOM 740 C C . CYS A 1 97 ? -6.186 -12.218 -15.944 1.00 92.81 97 CYS A C 1
ATOM 742 O O . CYS A 1 97 ? -5.919 -11.102 -15.513 1.00 92.81 97 CYS A O 1
ATOM 744 N N . ILE A 1 98 ? -5.923 -13.332 -15.246 1.00 92.94 98 ILE A N 1
ATOM 745 C CA . ILE A 1 98 ? -5.268 -13.333 -13.924 1.00 92.94 98 ILE A CA 1
ATOM 746 C C . ILE A 1 98 ? -3.831 -12.806 -14.020 1.00 92.94 98 ILE A C 1
ATOM 748 O O . ILE A 1 98 ? -3.461 -11.868 -13.318 1.00 92.94 98 ILE A O 1
ATOM 752 N N . THR A 1 99 ? -3.016 -13.365 -14.918 1.00 94.19 99 THR A N 1
ATOM 753 C CA . THR A 1 99 ? -1.613 -12.934 -15.081 1.00 94.19 99 THR A CA 1
ATOM 754 C C . THR A 1 99 ? -1.522 -11.495 -15.588 1.00 94.19 99 THR A C 1
ATOM 756 O O . THR A 1 99 ? -0.660 -10.740 -15.141 1.00 94.19 99 THR A O 1
ATOM 759 N N . LYS A 1 100 ? -2.456 -11.072 -16.452 1.00 97.06 100 LYS A N 1
ATOM 760 C CA . LYS A 1 100 ? -2.628 -9.667 -16.849 1.00 97.06 100 LYS A CA 1
ATOM 761 C C . LYS A 1 100 ? -2.920 -8.767 -15.650 1.00 97.06 100 LYS A C 1
ATOM 763 O O . LYS A 1 100 ? -2.279 -7.728 -15.515 1.00 97.06 100 LYS A O 1
ATOM 768 N N . ALA A 1 101 ? -3.861 -9.164 -14.793 1.00 97.31 101 ALA A N 1
ATOM 769 C CA . ALA A 1 101 ? -4.237 -8.395 -13.615 1.00 97.31 101 ALA A CA 1
ATOM 770 C C . ALA A 1 101 ? -3.058 -8.234 -12.648 1.00 97.31 101 ALA A C 1
ATOM 772 O O . ALA A 1 101 ? -2.753 -7.114 -12.241 1.00 97.31 101 ALA A O 1
ATOM 773 N N . HIS A 1 102 ? -2.335 -9.323 -12.357 1.00 97.75 102 HIS A N 1
ATOM 774 C CA . HIS A 1 102 ? -1.125 -9.272 -11.531 1.00 97.75 102 HIS A CA 1
ATOM 775 C C . HIS A 1 102 ? -0.063 -8.356 -12.142 1.00 97.75 102 HIS A C 1
ATOM 777 O O . HIS A 1 102 ? 0.464 -7.491 -11.448 1.00 97.75 102 HIS A O 1
ATOM 783 N N . PHE A 1 103 ? 0.223 -8.487 -13.440 1.00 98.62 103 PHE A N 1
ATOM 784 C CA . PHE A 1 103 ? 1.217 -7.643 -14.106 1.00 98.62 103 PHE A CA 1
ATOM 785 C C . PHE A 1 103 ? 0.862 -6.154 -14.005 1.00 98.62 103 PHE A C 1
ATOM 787 O O . PHE A 1 103 ? 1.674 -5.357 -13.531 1.00 98.62 103 PHE A O 1
ATOM 794 N N . LEU A 1 104 ? -0.362 -5.773 -14.390 1.00 98.50 104 LEU A N 1
ATOM 795 C CA . LEU A 1 104 ? -0.784 -4.373 -14.346 1.00 98.50 104 LEU A CA 1
ATOM 796 C C . LEU A 1 104 ? -0.787 -3.821 -12.920 1.00 98.50 104 LEU A C 1
ATOM 798 O O . LEU A 1 104 ? -0.357 -2.687 -12.715 1.00 98.50 104 LEU A O 1
ATOM 802 N N . ALA A 1 105 ? -1.213 -4.607 -11.930 1.00 98.38 105 ALA A N 1
ATOM 803 C CA . ALA A 1 105 ? -1.232 -4.182 -10.535 1.00 98.38 105 ALA A CA 1
ATOM 804 C C . ALA A 1 105 ? 0.167 -3.859 -9.999 1.00 98.38 105 ALA A C 1
ATOM 806 O O . ALA A 1 105 ? 0.380 -2.838 -9.340 1.00 98.38 105 ALA A O 1
ATOM 807 N N . GLN A 1 106 ? 1.141 -4.703 -10.334 1.00 98.56 106 GLN A N 1
ATOM 808 C CA . GLN A 1 106 ? 2.524 -4.522 -9.916 1.00 98.56 106 GLN A CA 1
ATOM 809 C C . GLN A 1 106 ? 3.139 -3.279 -10.569 1.00 98.56 106 GLN A C 1
ATOM 811 O O . GLN A 1 106 ? 3.678 -2.434 -9.859 1.00 98.56 106 GLN A O 1
ATOM 816 N N . ILE A 1 107 ? 2.983 -3.098 -11.885 1.00 98.38 107 ILE A N 1
ATOM 817 C CA . ILE A 1 107 ? 3.503 -1.911 -12.588 1.00 98.38 107 ILE A CA 1
ATOM 818 C C . ILE A 1 107 ? 2.794 -0.622 -12.146 1.00 98.38 107 ILE A C 1
ATOM 820 O O . ILE A 1 107 ? 3.442 0.418 -11.991 1.00 98.38 107 ILE A O 1
ATOM 824 N N . SER A 1 108 ? 1.489 -0.698 -11.853 1.00 98.19 108 SER A N 1
ATOM 825 C CA . SER A 1 108 ? 0.744 0.412 -11.246 1.00 98.19 108 SER A CA 1
ATOM 826 C C . SER A 1 108 ? 1.418 0.834 -9.947 1.00 98.19 108 SER A C 1
ATOM 828 O O . SER A 1 108 ? 1.621 2.026 -9.728 1.00 98.19 108 SER A O 1
ATOM 830 N N . GLN A 1 109 ? 1.828 -0.115 -9.096 1.00 97.12 109 GLN A N 1
ATOM 831 C CA . GLN A 1 109 ? 2.544 0.234 -7.877 1.00 97.12 109 GLN A CA 1
ATOM 832 C C . GLN A 1 109 ? 3.940 0.809 -8.134 1.00 97.12 109 GLN A C 1
ATOM 834 O O . GLN A 1 109 ? 4.244 1.846 -7.547 1.00 97.12 109 GLN A O 1
ATOM 839 N N . GLU A 1 110 ? 4.744 0.179 -8.994 1.00 96.06 110 GLU A N 1
ATOM 840 C CA . GLU A 1 110 ? 6.146 0.563 -9.230 1.00 96.06 110 GLU A CA 1
ATOM 841 C C . GLU A 1 110 ? 6.298 1.976 -9.806 1.00 96.06 110 GLU A C 1
ATOM 843 O O . GLU A 1 110 ? 7.115 2.752 -9.323 1.00 96.06 110 GLU A O 1
ATOM 848 N N . THR A 1 111 ? 5.525 2.319 -10.841 1.00 96.31 111 THR A N 1
ATOM 849 C CA . THR A 1 111 ? 5.794 3.528 -11.649 1.00 96.31 111 THR A CA 1
ATOM 850 C C . THR A 1 111 ? 4.564 4.348 -11.979 1.00 96.31 111 THR A C 1
ATOM 852 O O . THR A 1 111 ? 4.677 5.412 -12.595 1.00 96.31 111 THR A O 1
ATOM 855 N N . LYS A 1 112 ? 3.372 3.840 -11.633 1.00 96.81 112 LYS A N 1
ATOM 856 C CA . LYS A 1 112 ? 2.089 4.415 -12.062 1.00 96.81 112 LYS A CA 1
ATOM 857 C C . LYS A 1 112 ? 2.040 4.609 -13.588 1.00 96.81 112 LYS A C 1
ATOM 859 O O . LYS A 1 112 ? 1.324 5.477 -14.070 1.00 96.81 112 LYS A O 1
ATOM 864 N N . PHE A 1 113 ? 2.822 3.820 -14.333 1.00 96.75 113 PHE A N 1
ATOM 865 C CA . PHE A 1 113 ? 3.005 3.891 -15.785 1.00 96.75 113 PHE A CA 1
ATOM 866 C C . PHE A 1 113 ? 3.604 5.193 -16.357 1.00 96.75 113 PHE A C 1
ATOM 868 O O . PHE A 1 113 ? 3.592 5.351 -17.576 1.00 96.75 113 PHE A O 1
ATOM 875 N N . TYR A 1 114 ? 4.157 6.096 -15.535 1.00 94.44 114 TYR A N 1
ATOM 876 C CA . TYR A 1 114 ? 4.747 7.351 -16.038 1.00 94.44 114 TYR A CA 1
ATOM 877 C C . TYR A 1 114 ? 6.118 7.713 -15.437 1.00 94.44 114 TYR A C 1
ATOM 879 O O . TYR A 1 114 ? 6.884 8.436 -16.068 1.00 94.44 114 TYR A O 1
ATOM 887 N N . ASP A 1 115 ? 6.467 7.223 -14.242 1.00 93.88 115 ASP A N 1
ATOM 888 C CA . ASP A 1 115 ? 7.733 7.565 -13.576 1.00 93.88 115 ASP A CA 1
ATOM 889 C C . ASP A 1 115 ? 8.788 6.478 -13.842 1.00 93.88 115 ASP A C 1
ATOM 891 O O . ASP A 1 115 ? 8.938 5.525 -13.081 1.00 93.88 115 ASP A O 1
ATOM 895 N N . LEU A 1 116 ? 9.483 6.574 -14.982 1.00 96.44 116 LEU A N 1
ATOM 896 C CA . LEU A 1 116 ? 10.395 5.526 -15.478 1.00 96.44 116 LEU A CA 1
ATOM 897 C C . LEU A 1 116 ? 11.832 5.625 -14.952 1.00 96.44 116 LEU A C 1
ATOM 899 O O . LEU A 1 116 ? 12.707 4.903 -15.425 1.00 96.44 116 LEU A O 1
ATOM 903 N N . GLN A 1 117 ? 12.094 6.501 -13.985 1.00 94.88 117 GLN A N 1
ATOM 904 C CA . GLN A 1 117 ? 13.347 6.529 -13.240 1.00 94.88 117 GLN A CA 1
ATOM 905 C C . GLN A 1 117 ? 13.062 6.898 -11.788 1.00 94.88 117 GLN A C 1
ATOM 907 O O . GLN A 1 117 ? 12.300 7.827 -11.524 1.00 94.88 117 GLN A O 1
ATOM 912 N N . GLU A 1 118 ? 13.698 6.186 -10.864 1.00 91.69 118 GLU A N 1
ATOM 913 C CA . GLU A 1 118 ? 13.638 6.488 -9.440 1.00 91.69 118 GLU A CA 1
ATOM 914 C C . GLU A 1 118 ? 13.976 7.962 -9.163 1.00 91.69 118 GLU A C 1
ATOM 916 O O . GLU A 1 118 ? 14.963 8.514 -9.662 1.00 91.69 118 GLU A O 1
ATOM 921 N N . ARG A 1 119 ? 13.156 8.603 -8.326 1.00 90.00 119 ARG A N 1
ATOM 922 C CA . ARG A 1 119 ? 13.417 9.954 -7.829 1.00 90.00 119 ARG A CA 1
ATOM 923 C C . ARG A 1 119 ? 14.188 9.858 -6.528 1.00 90.00 119 ARG A C 1
ATOM 925 O O . ARG A 1 119 ? 13.640 9.454 -5.506 1.00 90.00 119 ARG A O 1
ATOM 932 N N . PHE A 1 120 ? 15.430 10.314 -6.540 1.00 94.50 120 PHE A N 1
ATOM 933 C CA . PHE A 1 120 ? 16.296 10.322 -5.365 1.00 94.50 120 PHE A CA 1
ATOM 934 C C . PHE A 1 120 ? 15.994 11.517 -4.461 1.00 94.50 120 PHE A C 1
ATOM 936 O O . PHE A 1 120 ? 16.888 12.284 -4.142 1.00 94.50 120 PHE A O 1
ATOM 943 N N . LYS A 1 121 ? 14.728 11.702 -4.068 1.00 95.69 121 LYS A N 1
ATOM 944 C CA . LYS A 1 121 ? 14.303 12.746 -3.127 1.00 95.69 121 LYS A CA 1
ATOM 945 C C . LYS A 1 121 ? 13.802 12.110 -1.838 1.00 95.69 121 LYS A C 1
ATOM 947 O O . LYS A 1 121 ? 12.682 11.604 -1.773 1.00 95.69 121 LYS A O 1
ATOM 952 N N . TYR A 1 122 ? 14.608 12.210 -0.791 1.00 94.56 122 TYR A N 1
ATOM 953 C CA . TYR A 1 122 ? 14.362 11.612 0.513 1.00 94.56 122 TYR A CA 1
ATOM 954 C C . TYR A 1 122 ? 14.312 12.706 1.576 1.00 94.56 122 TYR A C 1
ATOM 956 O O . TYR A 1 122 ? 15.341 13.176 2.030 1.00 94.56 122 TYR A O 1
ATOM 964 N N . THR A 1 123 ? 13.115 13.120 1.997 1.00 94.31 123 THR A N 1
ATOM 965 C CA . THR A 1 123 ? 12.941 14.192 3.003 1.00 94.31 123 THR A CA 1
ATOM 966 C C . THR A 1 123 ? 13.018 13.708 4.453 1.00 94.31 123 THR A C 1
ATOM 968 O O . THR A 1 123 ? 13.015 14.519 5.372 1.00 94.31 123 THR A O 1
ATOM 971 N N . ASN A 1 124 ? 13.016 12.391 4.675 1.00 94.94 124 ASN A N 1
ATOM 972 C CA . ASN A 1 124 ? 13.063 11.788 6.002 1.00 94.94 124 ASN A CA 1
ATOM 973 C C . ASN A 1 124 ? 14.289 10.860 6.092 1.00 94.94 124 ASN A C 1
ATOM 975 O O . ASN A 1 124 ? 14.250 9.768 5.508 1.00 94.94 124 ASN A O 1
ATOM 979 N N . PRO A 1 125 ? 15.334 11.260 6.841 1.00 94.94 125 PRO A N 1
ATOM 980 C CA . PRO A 1 125 ? 16.554 10.476 7.019 1.00 94.94 125 PRO A CA 1
ATOM 981 C C . PRO A 1 125 ? 16.310 9.060 7.551 1.00 94.94 125 PRO A C 1
ATOM 983 O O . PRO A 1 125 ? 16.833 8.090 7.009 1.00 94.94 125 PRO A O 1
ATOM 986 N N . GLU A 1 126 ? 15.441 8.895 8.553 1.00 91.50 126 GLU A N 1
ATOM 987 C CA . GLU A 1 126 ? 15.135 7.574 9.120 1.00 91.50 126 GLU A CA 1
ATOM 988 C C . GLU A 1 126 ? 14.433 6.657 8.122 1.00 91.50 126 GLU A C 1
ATOM 990 O O . GLU A 1 126 ? 14.703 5.455 8.062 1.00 91.50 126 GLU A O 1
ATOM 995 N N . ARG A 1 127 ? 13.528 7.211 7.311 1.00 90.94 127 ARG A N 1
ATOM 996 C CA . ARG A 1 127 ? 12.877 6.454 6.242 1.00 90.94 127 ARG A CA 1
ATOM 997 C C . ARG A 1 127 ? 13.894 6.028 5.190 1.00 90.94 127 ARG A C 1
ATOM 999 O O . ARG A 1 127 ? 13.858 4.874 4.774 1.00 90.94 127 ARG A O 1
ATOM 1006 N N . MET A 1 128 ? 14.793 6.927 4.789 1.00 94.06 128 MET A N 1
ATOM 1007 C CA . MET A 1 128 ? 15.881 6.620 3.861 1.00 94.06 128 MET A CA 1
ATOM 1008 C C . MET A 1 128 ? 16.774 5.502 4.411 1.00 94.06 128 MET A C 1
ATOM 1010 O O . MET A 1 128 ? 17.044 4.528 3.710 1.00 94.06 128 MET A O 1
ATOM 1014 N N . ARG A 1 129 ? 17.146 5.589 5.694 1.00 94.50 129 ARG A N 1
ATOM 1015 C CA . ARG A 1 129 ? 17.948 4.579 6.390 1.00 94.50 129 ARG A CA 1
ATOM 1016 C C . ARG A 1 129 ? 17.302 3.198 6.368 1.00 94.50 129 ARG A C 1
ATOM 1018 O O . ARG A 1 129 ? 17.980 2.205 6.121 1.00 94.50 129 ARG A O 1
ATOM 1025 N N . LYS A 1 130 ? 15.991 3.133 6.613 1.00 90.38 130 LYS A N 1
ATOM 1026 C CA . LYS A 1 130 ? 15.218 1.882 6.577 1.00 90.38 130 LYS A CA 1
ATOM 1027 C C . LYS A 1 130 ? 15.060 1.340 5.157 1.00 90.38 130 LYS A C 1
ATOM 1029 O O . LYS A 1 130 ? 15.186 0.136 4.963 1.00 90.38 130 LYS A O 1
ATOM 1034 N N . LEU A 1 131 ? 14.807 2.211 4.179 1.00 87.44 131 LEU A N 1
ATOM 1035 C CA . LEU A 1 131 ? 14.644 1.826 2.776 1.00 87.44 131 LEU A CA 1
ATOM 1036 C C . LEU A 1 131 ? 15.933 1.222 2.204 1.00 87.44 131 LEU A C 1
ATOM 1038 O O . LEU A 1 131 ? 15.887 0.190 1.543 1.00 87.44 131 LEU A O 1
ATOM 1042 N N . PHE A 1 132 ? 17.081 1.821 2.525 1.00 90.88 132 PHE A N 1
ATOM 1043 C CA . PHE A 1 132 ? 18.401 1.376 2.071 1.00 90.88 132 PHE A CA 1
ATOM 1044 C C . PHE A 1 132 ? 19.207 0.719 3.189 1.00 90.88 132 PHE A C 1
ATOM 1046 O O . PHE A 1 132 ? 20.416 0.923 3.309 1.00 90.88 132 PHE A O 1
ATOM 1053 N N . TYR A 1 133 ? 18.547 -0.084 4.024 1.00 90.56 133 TYR A N 1
ATOM 1054 C CA . TYR A 1 133 ? 19.174 -0.694 5.198 1.00 90.56 133 TYR A CA 1
ATOM 1055 C C . TYR A 1 133 ? 20.465 -1.464 4.864 1.00 90.56 133 TYR A C 1
ATOM 1057 O O . TYR A 1 133 ? 21.434 -1.388 5.616 1.00 90.56 133 TYR A O 1
ATOM 1065 N N . SER A 1 134 ? 20.532 -2.141 3.711 1.00 89.44 134 SER A N 1
ATOM 1066 C CA . SER A 1 134 ? 21.736 -2.854 3.249 1.00 89.44 134 SER A CA 1
ATOM 1067 C C . SER A 1 134 ? 22.950 -1.946 3.023 1.00 89.44 134 SER A C 1
ATOM 1069 O O . SER A 1 134 ? 24.081 -2.370 3.266 1.00 89.44 134 SER A O 1
ATOM 1071 N N . TYR A 1 135 ? 22.728 -0.710 2.570 1.00 92.50 135 TYR A N 1
ATOM 1072 C CA . TYR A 1 135 ? 23.770 0.303 2.425 1.00 92.50 135 TYR A CA 1
ATOM 1073 C C . TYR A 1 135 ? 24.192 0.817 3.802 1.00 92.50 135 TYR A C 1
ATOM 1075 O O . TYR A 1 135 ? 25.360 0.720 4.182 1.00 92.50 135 TYR A O 1
ATOM 1083 N N . PHE A 1 136 ? 23.220 1.292 4.587 1.00 93.75 136 PHE A N 1
ATOM 1084 C CA . PHE A 1 136 ? 23.498 1.963 5.853 1.00 93.75 136 PHE A CA 1
ATOM 1085 C C . PHE A 1 136 ? 24.077 1.033 6.919 1.00 93.75 136 PHE A C 1
ATOM 1087 O O . PHE A 1 136 ? 24.895 1.471 7.719 1.00 93.75 136 PHE A O 1
ATOM 1094 N N . LYS A 1 137 ? 23.756 -0.267 6.910 1.00 93.50 137 LYS A N 1
ATOM 1095 C CA . LYS A 1 137 ? 24.304 -1.241 7.872 1.00 93.50 137 LYS A CA 1
ATOM 1096 C C . LYS A 1 137 ? 25.843 -1.247 7.927 1.00 93.50 137 LYS A C 1
ATOM 1098 O O . LYS A 1 137 ? 26.415 -1.591 8.957 1.00 93.50 137 LYS A O 1
ATOM 1103 N N . LYS A 1 138 ? 26.522 -0.820 6.859 1.00 91.94 138 LYS A N 1
ATOM 1104 C CA . LYS A 1 138 ? 27.992 -0.750 6.766 1.00 91.94 138 LYS A CA 1
ATOM 1105 C C . LYS A 1 138 ? 28.643 0.279 7.671 1.00 91.94 138 LYS A C 1
ATOM 1107 O O . LYS A 1 138 ? 29.805 0.123 8.022 1.00 91.94 138 LYS A O 1
ATOM 1112 N N . PHE A 1 139 ? 27.903 1.315 8.046 1.00 93.69 139 PHE A N 1
ATOM 1113 C CA . PHE A 1 139 ? 28.410 2.379 8.906 1.00 93.69 139 PHE A CA 1
ATOM 1114 C C . PHE A 1 139 ? 28.499 1.940 10.380 1.00 93.69 139 PHE A C 1
ATOM 1116 O O . PHE A 1 139 ? 29.032 2.671 11.211 1.00 93.69 139 PHE A O 1
ATOM 1123 N N . GLY A 1 140 ? 28.032 0.729 10.711 1.00 94.88 140 GLY A N 1
ATOM 1124 C CA . GLY A 1 140 ? 28.148 0.144 12.041 1.00 94.88 140 GLY A CA 1
ATOM 1125 C C . GLY A 1 140 ? 27.073 0.671 12.983 1.00 94.88 140 GLY A C 1
ATOM 1126 O O . GLY A 1 140 ? 25.900 0.320 12.836 1.00 94.88 140 GLY A O 1
ATOM 1127 N N . THR A 1 141 ? 27.472 1.484 13.960 1.00 97.31 141 THR A N 1
ATOM 1128 C CA . THR A 1 141 ? 26.588 1.981 15.026 1.00 97.31 141 THR A CA 1
ATOM 1129 C C . THR A 1 141 ? 25.398 2.756 14.466 1.00 97.31 141 THR A C 1
ATOM 1131 O O . THR A 1 141 ? 25.513 3.427 13.441 1.00 97.31 141 THR A O 1
ATOM 1134 N N . LEU A 1 142 ? 24.253 2.695 15.158 1.00 96.31 142 LEU A N 1
ATOM 1135 C CA . LEU A 1 142 ? 23.039 3.407 14.745 1.00 96.31 142 LEU A CA 1
ATOM 1136 C C . LEU A 1 142 ? 23.309 4.902 14.520 1.00 96.31 142 LEU A C 1
ATOM 1138 O O . LEU A 1 142 ? 22.889 5.435 13.502 1.00 96.31 142 LEU A O 1
ATOM 1142 N N . GLU A 1 143 ? 24.086 5.534 15.398 1.00 98.00 143 GLU A N 1
ATOM 1143 C CA . GLU A 1 143 ? 24.489 6.938 15.282 1.00 98.00 143 GLU A CA 1
ATOM 1144 C C . GLU A 1 143 ? 25.184 7.248 13.945 1.00 98.00 143 GLU A C 1
ATOM 1146 O O . GLU A 1 143 ? 24.796 8.180 13.244 1.00 98.00 143 GLU A O 1
ATOM 1151 N N . LYS A 1 144 ? 26.155 6.429 13.520 1.00 98.06 144 LYS A N 1
ATOM 1152 C CA . LYS A 1 144 ? 26.846 6.622 12.234 1.00 98.06 144 LYS A CA 1
ATOM 1153 C C . LYS A 1 144 ? 25.906 6.431 11.044 1.00 98.06 144 LYS A C 1
ATOM 1155 O O . LYS A 1 144 ? 25.986 7.179 10.072 1.00 98.06 144 LYS A O 1
ATOM 1160 N N . GLN A 1 145 ? 24.988 5.465 11.129 1.00 97.06 145 GLN A N 1
ATOM 1161 C CA . GLN A 1 145 ? 23.956 5.278 10.104 1.00 97.06 145 GLN A CA 1
ATOM 1162 C C . GLN A 1 145 ? 23.033 6.496 10.013 1.00 97.06 145 GLN A C 1
ATOM 1164 O O . GLN A 1 145 ? 22.686 6.922 8.914 1.00 97.06 145 GLN A O 1
ATOM 1169 N N . GLN A 1 146 ? 22.631 7.049 11.159 1.00 97.88 146 GLN A N 1
ATOM 1170 C CA . GLN A 1 146 ? 21.766 8.222 11.240 1.00 97.88 146 GLN A CA 1
ATOM 1171 C C . GLN A 1 146 ? 22.456 9.454 10.660 1.00 97.88 146 GLN A C 1
ATOM 1173 O O . GLN A 1 146 ? 21.863 10.121 9.813 1.00 97.88 146 GLN A O 1
ATOM 1178 N N . THR A 1 147 ? 23.718 9.693 11.022 1.00 98.31 147 THR A N 1
ATOM 1179 C CA . THR A 1 147 ? 24.539 10.785 10.482 1.00 98.31 147 THR A CA 1
ATOM 1180 C C . THR A 1 147 ? 24.641 10.721 8.960 1.00 98.31 147 THR A C 1
ATOM 1182 O O . THR A 1 147 ? 24.330 11.706 8.289 1.00 98.31 147 THR A O 1
ATOM 1185 N N . GLU A 1 148 ? 24.984 9.561 8.392 1.00 97.62 148 GLU A N 1
ATOM 1186 C CA . GLU A 1 148 ? 25.069 9.425 6.933 1.00 97.62 148 GLU A CA 1
ATOM 1187 C C . GLU A 1 148 ? 23.694 9.544 6.262 1.00 97.62 148 GLU A C 1
ATOM 1189 O O . GLU A 1 148 ? 23.557 10.189 5.223 1.00 97.62 148 GLU A O 1
ATOM 1194 N N . SER A 1 149 ? 22.648 8.960 6.856 1.00 97.50 149 SER A N 1
ATOM 1195 C CA . SER A 1 149 ? 21.297 9.057 6.294 1.00 97.50 149 SER A CA 1
ATOM 1196 C C . SER A 1 149 ? 20.783 10.492 6.287 1.00 97.50 149 SER A C 1
ATOM 1198 O O . SER A 1 149 ? 20.103 10.883 5.343 1.00 97.50 149 SER A O 1
ATOM 1200 N N . LYS A 1 150 ? 21.153 11.293 7.295 1.00 98.44 150 LYS A N 1
ATOM 1201 C CA . LYS A 1 150 ? 20.847 12.720 7.355 1.00 98.44 150 LYS A CA 1
ATOM 1202 C C . LYS A 1 150 ? 21.585 13.469 6.252 1.00 98.44 150 LYS A C 1
ATOM 1204 O O . LYS A 1 150 ? 20.935 14.147 5.467 1.00 98.44 150 LYS A O 1
ATOM 1209 N N . ARG A 1 151 ? 22.901 13.260 6.121 1.00 98.31 151 ARG A N 1
ATOM 1210 C CA . ARG A 1 151 ? 23.717 13.880 5.065 1.00 98.31 151 ARG A CA 1
ATOM 1211 C C . ARG A 1 151 ? 23.148 13.610 3.668 1.00 98.31 151 ARG A C 1
ATOM 1213 O O . ARG A 1 151 ? 22.956 14.541 2.891 1.00 98.31 151 ARG A O 1
ATOM 1220 N N . LEU A 1 152 ? 22.858 12.346 3.351 1.00 97.81 152 LEU A N 1
ATOM 1221 C CA . LEU A 1 152 ? 22.313 11.973 2.044 1.00 97.81 152 LEU A CA 1
ATOM 1222 C C . LEU A 1 152 ? 20.879 12.475 1.838 1.00 97.81 152 LEU A C 1
ATOM 1224 O O . LEU A 1 152 ? 20.543 12.900 0.736 1.00 97.81 152 LEU A O 1
ATOM 1228 N N . SER A 1 153 ? 20.042 12.458 2.879 1.00 97.88 153 SER A N 1
ATOM 1229 C CA . SER A 1 153 ? 18.681 13.006 2.837 1.00 97.88 153 SER A CA 1
ATOM 1230 C C . SER A 1 153 ? 18.694 14.511 2.550 1.00 97.88 153 SER A C 1
ATOM 1232 O O . SER A 1 153 ? 17.977 14.945 1.650 1.00 97.88 153 SER A O 1
ATOM 1234 N N . ASP A 1 154 ? 19.562 15.280 3.212 1.00 98.19 154 ASP A N 1
ATOM 1235 C CA . ASP A 1 154 ? 19.725 16.721 2.987 1.00 98.19 154 ASP A CA 1
ATOM 1236 C C . ASP A 1 154 ? 20.207 17.012 1.554 1.00 98.19 154 ASP A C 1
ATOM 1238 O O . ASP A 1 154 ? 19.615 17.837 0.853 1.00 98.19 154 ASP A O 1
ATOM 1242 N N . LEU A 1 155 ? 21.210 16.268 1.062 1.00 97.81 155 LEU A N 1
ATOM 1243 C CA . LEU A 1 155 ? 21.684 16.373 -0.327 1.00 97.81 155 LEU A CA 1
ATOM 1244 C C . LEU A 1 155 ? 20.570 16.100 -1.344 1.00 97.81 155 LEU A C 1
ATOM 1246 O O . LEU A 1 155 ? 20.442 16.824 -2.332 1.00 97.81 155 LEU A O 1
ATOM 1250 N N . SER A 1 156 ? 19.743 15.086 -1.080 1.00 97.56 156 SER A N 1
ATOM 1251 C CA . SER A 1 156 ? 18.680 14.601 -1.969 1.00 97.56 156 SER A CA 1
ATOM 1252 C C . SER A 1 156 ? 17.556 15.617 -2.233 1.00 97.56 156 SER A C 1
ATOM 1254 O O . SER A 1 156 ? 16.760 15.453 -3.165 1.00 97.56 156 SER A O 1
ATOM 1256 N N . LEU A 1 157 ? 17.465 16.677 -1.420 1.00 96.94 157 LEU A N 1
ATOM 1257 C CA . LEU A 1 157 ? 16.445 17.715 -1.567 1.00 96.94 157 LEU A CA 1
ATOM 1258 C C . LEU A 1 157 ? 16.640 18.546 -2.840 1.00 96.94 157 LEU A C 1
ATOM 1260 O O . LEU A 1 157 ? 15.649 19.036 -3.389 1.00 96.94 157 LEU A O 1
ATOM 1264 N N . ASN A 1 158 ? 17.881 18.659 -3.321 1.00 97.00 158 ASN A N 1
ATOM 1265 C CA . ASN A 1 158 ? 18.217 19.315 -4.578 1.00 97.00 158 ASN A CA 1
ATOM 1266 C C . ASN A 1 158 ? 18.484 18.270 -5.671 1.00 97.00 158 ASN A C 1
ATOM 1268 O O . ASN A 1 158 ? 19.354 17.410 -5.529 1.00 97.00 158 ASN A O 1
ATOM 1272 N N . SER A 1 159 ? 17.757 18.361 -6.788 1.00 96.25 159 SER A N 1
ATOM 1273 C CA . SER A 1 159 ? 17.852 17.397 -7.889 1.00 96.25 159 SER A CA 1
ATOM 1274 C C . SER A 1 159 ? 19.216 17.345 -8.566 1.00 96.25 159 SER A C 1
ATOM 1276 O O . SER A 1 159 ? 19.547 16.318 -9.154 1.00 96.25 159 SER A O 1
ATOM 1278 N N . ILE A 1 160 ? 20.030 18.402 -8.456 1.00 97.19 160 ILE A N 1
ATOM 1279 C CA . ILE A 1 160 ? 21.403 18.397 -8.983 1.00 97.19 160 ILE A CA 1
ATOM 1280 C C . ILE A 1 160 ? 22.289 17.340 -8.297 1.00 97.19 160 ILE A C 1
ATOM 1282 O O . ILE A 1 160 ? 23.205 16.810 -8.916 1.00 97.19 160 ILE A O 1
ATOM 1286 N N . ASN A 1 161 ? 21.961 16.962 -7.056 1.00 97.69 161 ASN A N 1
ATOM 1287 C CA . ASN A 1 161 ? 22.726 16.003 -6.257 1.00 97.69 161 ASN A CA 1
ATOM 1288 C C . ASN A 1 161 ? 22.220 14.560 -6.395 1.00 97.69 161 ASN A C 1
ATOM 1290 O O . ASN A 1 161 ? 22.776 13.649 -5.785 1.00 97.69 161 ASN A O 1
ATOM 1294 N N . TRP A 1 162 ? 21.155 14.304 -7.161 1.00 97.06 162 TRP A N 1
ATOM 1295 C CA . TRP A 1 162 ? 20.553 12.965 -7.234 1.00 97.06 162 TRP A CA 1
ATOM 1296 C C . TRP A 1 162 ? 21.513 11.902 -7.764 1.00 97.06 162 TRP A C 1
ATOM 1298 O O . TRP A 1 162 ? 21.498 10.775 -7.274 1.00 97.06 162 TRP A O 1
ATOM 1308 N N . MET A 1 163 ? 22.383 12.267 -8.707 1.00 96.56 163 MET A N 1
ATOM 1309 C CA . MET A 1 163 ? 23.438 11.377 -9.190 1.00 96.56 163 MET A CA 1
ATOM 1310 C C . MET A 1 163 ? 24.427 11.020 -8.075 1.00 96.56 163 MET A C 1
ATOM 1312 O O . MET A 1 163 ? 24.768 9.851 -7.924 1.00 96.56 163 MET A O 1
ATOM 1316 N N . GLU A 1 164 ? 24.844 11.990 -7.258 1.00 97.00 164 GLU A N 1
ATOM 1317 C CA . GLU A 1 164 ? 25.735 11.743 -6.118 1.00 97.00 164 GLU A CA 1
ATOM 1318 C C . GLU A 1 164 ? 25.078 10.810 -5.094 1.00 97.00 164 GLU A C 1
ATOM 1320 O O . GLU A 1 164 ? 25.676 9.816 -4.682 1.00 97.00 164 GLU A O 1
ATOM 1325 N N . VAL A 1 165 ? 23.819 11.077 -4.738 1.00 97.12 165 VAL A N 1
ATOM 1326 C CA . VAL A 1 165 ? 23.059 10.248 -3.793 1.00 97.12 165 VAL A CA 1
ATOM 1327 C C . VAL A 1 165 ? 22.897 8.820 -4.323 1.00 97.12 165 VAL A C 1
ATOM 1329 O O . VAL A 1 165 ? 23.101 7.856 -3.584 1.00 97.12 165 VAL A O 1
ATOM 1332 N N . ALA A 1 166 ? 22.587 8.660 -5.610 1.00 96.94 166 ALA A N 1
ATOM 1333 C CA . ALA A 1 166 ? 22.481 7.348 -6.236 1.00 96.94 166 ALA A CA 1
ATOM 1334 C C . ALA A 1 166 ? 23.820 6.611 -6.288 1.00 96.94 166 ALA A C 1
ATOM 1336 O O . ALA A 1 166 ? 23.876 5.424 -5.981 1.00 96.94 166 ALA A O 1
ATOM 1337 N N . ASN A 1 167 ? 24.906 7.304 -6.630 1.00 96.62 167 ASN A N 1
ATOM 1338 C CA . ASN A 1 167 ? 26.250 6.734 -6.635 1.00 96.62 167 ASN A CA 1
ATOM 1339 C C . ASN A 1 167 ? 26.698 6.310 -5.235 1.00 96.62 167 ASN A C 1
ATOM 1341 O O . ASN A 1 167 ? 27.360 5.283 -5.103 1.00 96.62 167 ASN A O 1
ATOM 1345 N N . ALA A 1 168 ? 26.293 7.031 -4.188 1.00 94.62 168 ALA A N 1
ATOM 1346 C CA . ALA A 1 168 ? 26.535 6.611 -2.813 1.00 94.62 168 ALA A CA 1
ATOM 1347 C C . ALA A 1 168 ? 25.791 5.303 -2.488 1.00 94.62 168 ALA A C 1
ATOM 1349 O O . ALA A 1 168 ? 26.411 4.324 -2.080 1.00 94.62 168 ALA A O 1
ATOM 1350 N N . ILE A 1 169 ? 24.476 5.254 -2.727 1.00 94.56 169 ILE A N 1
ATOM 1351 C CA . ILE A 1 169 ? 23.617 4.117 -2.343 1.00 94.56 169 ILE A CA 1
ATOM 1352 C C . ILE A 1 169 ? 23.897 2.869 -3.189 1.00 94.56 169 ILE A C 1
ATOM 1354 O O . ILE A 1 169 ? 23.987 1.759 -2.661 1.00 94.56 169 ILE A O 1
ATOM 1358 N N . TYR A 1 170 ? 24.010 3.048 -4.504 1.00 95.00 170 TYR A N 1
ATOM 1359 C CA . TYR A 1 170 ? 24.055 1.975 -5.496 1.00 95.00 170 TYR A CA 1
ATOM 1360 C C . TYR A 1 170 ? 25.448 1.753 -6.092 1.00 95.00 170 TYR A C 1
ATOM 1362 O O . TYR A 1 170 ? 25.609 0.869 -6.927 1.00 95.00 170 TYR A O 1
ATOM 1370 N N . GLY A 1 171 ? 26.462 2.525 -5.700 1.00 93.56 171 GLY A N 1
ATOM 1371 C CA . GLY A 1 171 ? 27.808 2.424 -6.265 1.00 93.56 171 GLY A CA 1
ATOM 1372 C C . GLY A 1 171 ? 28.548 1.129 -5.921 1.00 93.56 171 GLY A C 1
ATOM 1373 O O . GLY A 1 171 ? 28.068 0.265 -5.183 1.00 93.56 171 GLY A O 1
ATOM 1374 N N . LYS A 1 172 ? 29.778 1.016 -6.438 1.00 90.50 172 LYS A N 1
ATOM 1375 C CA . LYS A 1 172 ? 30.659 -0.160 -6.281 1.00 90.50 172 LYS A CA 1
ATOM 1376 C C . LYS A 1 172 ? 30.902 -0.589 -4.832 1.00 90.50 172 LYS A C 1
ATOM 1378 O O . LYS A 1 172 ? 31.213 -1.742 -4.559 1.00 90.50 172 LYS A O 1
ATOM 1383 N N . THR A 1 173 ? 30.777 0.344 -3.890 1.00 83.50 173 THR A N 1
ATOM 1384 C CA . THR A 1 173 ? 30.989 0.081 -2.468 1.00 83.50 173 THR A CA 1
ATOM 1385 C C . THR A 1 173 ? 29.789 -0.590 -1.812 1.00 83.50 173 THR A C 1
ATOM 1387 O O . THR A 1 173 ? 29.937 -1.009 -0.672 1.00 83.50 173 THR A O 1
ATOM 1390 N N . HIS A 1 174 ? 28.621 -0.727 -2.458 1.00 86.62 174 HIS A N 1
ATOM 1391 C CA . HIS A 1 174 ? 27.435 -1.442 -1.951 1.00 86.62 174 HIS A CA 1
ATOM 1392 C C . HIS A 1 174 ? 27.608 -2.981 -2.040 1.00 86.62 174 HIS A C 1
ATOM 1394 O O . HIS A 1 174 ? 28.257 -3.437 -2.974 1.00 86.62 174 HIS A O 1
ATOM 1400 N N . PRO A 1 175 ? 27.045 -3.837 -1.141 1.00 81.25 175 PRO A N 1
ATOM 1401 C CA . PRO A 1 175 ? 27.273 -5.291 -1.209 1.00 81.25 175 PRO A CA 1
ATOM 1402 C C . PRO A 1 175 ? 26.780 -5.907 -2.523 1.00 81.25 175 PRO A C 1
ATOM 1404 O O . PRO A 1 175 ? 27.390 -6.829 -3.050 1.00 81.25 175 PRO A O 1
ATOM 1407 N N . ASN A 1 176 ? 25.701 -5.346 -3.073 1.00 81.88 176 ASN A N 1
ATOM 1408 C CA . ASN A 1 176 ? 25.125 -5.765 -4.353 1.00 81.88 176 ASN A CA 1
ATOM 1409 C C . ASN A 1 176 ? 25.738 -5.021 -5.556 1.00 81.88 176 ASN A C 1
ATOM 1411 O O . ASN A 1 176 ? 25.424 -5.339 -6.694 1.00 81.88 176 ASN A O 1
ATOM 1415 N N . GLY A 1 177 ? 26.618 -4.041 -5.323 1.00 86.12 177 GLY A N 1
ATOM 1416 C CA . GLY A 1 177 ? 27.248 -3.223 -6.364 1.00 86.12 177 GLY A CA 1
ATOM 1417 C C . GLY A 1 177 ? 28.519 -3.837 -6.954 1.00 86.12 177 GLY A C 1
ATOM 1418 O O . GLY A 1 177 ? 29.245 -3.146 -7.656 1.00 86.12 177 GLY A O 1
ATOM 1419 N N . LYS A 1 178 ? 28.817 -5.114 -6.678 1.00 85.88 178 LYS A N 1
ATOM 1420 C CA . LYS A 1 178 ? 30.101 -5.760 -7.016 1.00 85.88 178 LYS A CA 1
ATOM 1421 C C . LYS A 1 178 ? 30.452 -5.781 -8.512 1.00 85.88 178 LYS A C 1
ATOM 1423 O O . LYS A 1 178 ? 31.614 -5.957 -8.850 1.00 85.88 178 LYS A O 1
ATOM 1428 N N . TYR A 1 179 ? 29.462 -5.624 -9.392 1.00 89.00 179 TYR A N 1
ATOM 1429 C CA . TYR A 1 179 ? 29.659 -5.573 -10.846 1.00 89.00 179 TYR A CA 1
ATOM 1430 C C . TYR A 1 179 ? 29.730 -4.155 -11.412 1.00 89.00 179 TYR A C 1
ATOM 1432 O O . TYR A 1 179 ? 29.964 -4.011 -12.612 1.00 89.00 179 TYR A O 1
ATOM 1440 N N . ASN A 1 180 ? 29.516 -3.133 -10.580 1.00 91.88 180 ASN A N 1
ATOM 1441 C CA . ASN A 1 180 ? 29.678 -1.740 -10.969 1.00 91.88 180 ASN A CA 1
ATOM 1442 C C . ASN A 1 180 ? 31.172 -1.428 -11.040 1.00 91.88 180 ASN A C 1
ATOM 1444 O O . ASN A 1 180 ? 31.903 -1.618 -10.065 1.00 91.88 180 ASN A O 1
ATOM 1448 N N . THR A 1 181 ? 31.615 -0.964 -12.200 1.00 88.38 181 THR A N 1
ATOM 1449 C CA . THR A 1 181 ? 33.029 -0.727 -12.500 1.00 88.38 181 THR A CA 1
ATOM 1450 C C . THR A 1 181 ? 33.359 0.756 -12.473 1.00 88.38 181 THR A C 1
ATOM 1452 O O . THR A 1 181 ? 34.456 1.130 -12.057 1.00 88.38 181 THR A O 1
ATOM 1455 N N . ASP A 1 182 ? 32.388 1.605 -12.810 1.00 91.62 182 ASP A N 1
ATOM 1456 C CA . ASP A 1 182 ? 32.585 3.045 -12.884 1.00 91.62 182 ASP A CA 1
ATOM 1457 C C . ASP A 1 182 ? 32.002 3.790 -11.683 1.00 91.62 182 ASP A C 1
ATOM 1459 O O . ASP A 1 182 ? 31.072 3.347 -11.004 1.00 91.62 182 ASP A O 1
ATOM 1463 N N . LYS A 1 183 ? 32.519 5.001 -11.449 1.00 92.19 183 LYS A N 1
ATOM 1464 C CA . LYS A 1 183 ? 32.068 5.879 -10.358 1.00 92.19 183 LYS A CA 1
ATOM 1465 C C . LYS A 1 183 ? 30.593 6.292 -10.464 1.00 92.19 183 LYS A C 1
ATOM 1467 O O . LYS A 1 183 ? 29.976 6.541 -9.434 1.00 92.19 183 LYS A O 1
ATOM 1472 N N . ASP A 1 184 ? 30.045 6.330 -11.682 1.00 95.00 184 ASP A N 1
ATOM 1473 C CA . ASP A 1 184 ? 28.675 6.787 -11.958 1.00 95.00 184 ASP A CA 1
ATOM 1474 C C . ASP A 1 184 ? 27.676 5.636 -12.164 1.00 95.00 184 ASP A C 1
ATOM 1476 O O . ASP A 1 184 ? 26.512 5.851 -12.512 1.00 95.00 184 ASP A O 1
ATOM 1480 N N . ASP A 1 185 ? 28.106 4.394 -11.931 1.00 95.88 185 ASP A N 1
ATOM 1481 C CA . ASP A 1 185 ? 27.269 3.216 -12.152 1.00 95.88 185 ASP A CA 1
ATOM 1482 C C . ASP A 1 185 ? 26.111 3.100 -11.161 1.00 95.88 185 ASP A C 1
ATOM 1484 O O . ASP A 1 185 ? 25.070 2.537 -11.501 1.00 95.88 185 ASP A O 1
ATOM 1488 N N . GLY A 1 186 ? 26.230 3.679 -9.964 1.00 95.94 186 GLY A N 1
ATOM 1489 C CA . GLY A 1 186 ? 25.097 3.725 -9.041 1.00 95.94 186 GLY A CA 1
ATOM 1490 C C . GLY A 1 186 ? 23.922 4.520 -9.621 1.00 95.94 186 GLY A C 1
ATOM 1491 O O . GLY A 1 186 ? 22.768 4.109 -9.513 1.00 95.94 186 GLY A O 1
ATOM 1492 N N . TRP A 1 187 ? 24.206 5.615 -10.324 1.00 96.62 187 TRP A N 1
ATOM 1493 C CA . TRP A 1 187 ? 23.204 6.392 -11.044 1.00 96.62 187 TRP A CA 1
ATOM 1494 C C . TRP A 1 187 ? 22.789 5.736 -12.366 1.00 96.62 187 TRP A C 1
ATOM 1496 O O . TRP A 1 187 ? 21.585 5.617 -12.634 1.00 96.62 187 TRP A O 1
ATOM 1506 N N . ARG A 1 188 ? 23.735 5.237 -13.175 1.00 96.50 188 ARG A N 1
ATOM 1507 C CA . ARG A 1 188 ? 23.420 4.561 -14.449 1.00 96.50 188 ARG A CA 1
ATOM 1508 C C . ARG A 1 188 ? 22.549 3.324 -14.261 1.00 96.50 188 ARG A C 1
ATOM 1510 O O . ARG A 1 188 ? 21.584 3.160 -15.001 1.00 96.50 188 ARG A O 1
ATOM 1517 N N . TYR A 1 189 ? 22.785 2.534 -13.219 1.00 96.94 189 TYR A N 1
ATOM 1518 C CA . TYR A 1 189 ? 22.021 1.320 -12.912 1.00 96.94 189 TYR A CA 1
ATOM 1519 C C . TYR A 1 189 ? 21.085 1.476 -11.704 1.00 96.94 189 TYR A C 1
ATOM 1521 O O . TYR A 1 189 ? 20.707 0.481 -11.085 1.00 96.94 189 TYR A O 1
ATOM 1529 N N . SER A 1 190 ? 20.684 2.711 -11.379 1.00 96.31 190 SER A N 1
ATOM 1530 C CA . SER A 1 190 ? 19.522 2.991 -10.518 1.00 96.31 190 SER A CA 1
ATOM 1531 C C . SER A 1 190 ? 18.212 2.507 -11.151 1.00 96.31 190 SER A C 1
ATOM 1533 O O . SER A 1 190 ? 18.190 2.205 -12.349 1.00 96.31 190 SER A O 1
ATOM 1535 N N . GLY A 1 191 ? 17.123 2.490 -10.372 1.00 97.00 191 GLY A N 1
ATOM 1536 C CA . GLY A 1 191 ? 15.803 2.057 -10.833 1.00 97.00 191 GLY A CA 1
ATOM 1537 C C . GLY A 1 191 ? 15.357 2.765 -12.117 1.00 97.00 191 GLY A C 1
ATOM 1538 O O . GLY A 1 191 ? 15.241 3.994 -12.141 1.00 97.00 191 GLY A O 1
ATOM 1539 N N . LYS A 1 192 ? 15.128 1.996 -13.195 1.00 98.06 192 LYS A N 1
ATOM 1540 C CA . LYS A 1 192 ? 14.564 2.493 -14.468 1.00 98.06 192 LYS A CA 1
ATOM 1541 C C . LYS A 1 192 ? 13.545 1.545 -15.098 1.00 98.06 192 LYS A C 1
ATOM 1543 O O . LYS A 1 192 ? 13.522 0.345 -14.820 1.00 98.06 192 LYS A O 1
ATOM 1548 N N . GLY A 1 193 ? 12.724 2.093 -15.988 1.00 98.38 193 GLY A N 1
ATOM 1549 C CA . GLY A 1 193 ? 11.667 1.378 -16.698 1.00 98.38 193 GLY A CA 1
ATOM 1550 C C . GLY A 1 193 ? 10.470 1.049 -15.813 1.00 98.38 193 GLY A C 1
ATOM 1551 O O . GLY A 1 193 ? 10.440 1.356 -14.621 1.00 98.38 193 GLY A O 1
ATOM 1552 N N . TYR A 1 194 ? 9.463 0.396 -16.395 1.00 98.19 194 TYR A N 1
ATOM 1553 C CA . TYR A 1 194 ? 8.175 0.159 -15.729 1.00 98.19 194 TYR A CA 1
ATOM 1554 C C . TYR A 1 194 ? 8.281 -0.705 -14.465 1.00 98.19 194 TYR A C 1
ATOM 1556 O O . TYR A 1 194 ? 7.470 -0.552 -13.553 1.00 98.19 194 TYR A O 1
ATOM 1564 N N . LYS A 1 195 ? 9.275 -1.603 -14.403 1.00 97.25 195 LYS A N 1
ATOM 1565 C CA . LYS A 1 195 ? 9.545 -2.486 -13.255 1.00 97.25 195 LYS A CA 1
ATOM 1566 C C . LYS A 1 195 ? 10.581 -1.915 -12.271 1.00 97.25 195 LYS A C 1
ATOM 1568 O O . LYS A 1 195 ? 10.775 -2.519 -11.215 1.00 97.25 195 LYS A O 1
ATOM 1573 N N . GLN A 1 196 ? 11.219 -0.785 -12.598 1.00 97.44 196 GLN A N 1
ATOM 1574 C CA . GLN A 1 196 ? 12.338 -0.206 -11.843 1.00 97.44 196 GLN A CA 1
ATOM 1575 C C . GLN A 1 196 ? 13.503 -1.203 -11.693 1.00 97.44 196 GLN A C 1
ATOM 1577 O O . GLN A 1 196 ? 13.788 -1.704 -10.609 1.00 97.44 196 GLN A O 1
ATOM 1582 N N . ILE A 1 197 ? 14.154 -1.540 -12.812 1.00 97.62 197 ILE A N 1
ATOM 1583 C CA . ILE A 1 197 ? 15.336 -2.413 -12.827 1.00 97.62 197 ILE A CA 1
ATOM 1584 C C . ILE A 1 197 ? 16.527 -1.663 -12.225 1.00 97.62 197 ILE A C 1
ATOM 1586 O O . ILE A 1 197 ? 16.831 -0.545 -12.645 1.00 97.62 197 ILE A O 1
ATOM 1590 N N . THR A 1 198 ? 17.222 -2.313 -11.293 1.00 95.12 198 THR A N 1
ATOM 1591 C CA . THR A 1 198 ? 18.400 -1.792 -10.582 1.00 95.12 198 THR A CA 1
ATOM 1592 C C . THR A 1 198 ? 19.528 -2.820 -10.646 1.00 95.12 198 THR A C 1
ATOM 1594 O O . THR A 1 198 ? 19.234 -4.010 -10.729 1.00 95.12 198 THR A O 1
ATOM 1597 N N . TRP A 1 199 ? 20.782 -2.377 -10.525 1.00 94.50 199 TRP A N 1
ATOM 1598 C CA . TRP A 1 199 ? 22.019 -3.182 -10.546 1.00 94.50 199 TRP A CA 1
ATOM 1599 C C . TRP A 1 199 ? 22.451 -3.654 -11.940 1.00 94.50 199 TRP A C 1
ATOM 1601 O O . TRP A 1 199 ? 21.652 -4.187 -12.707 1.00 94.50 199 TRP A O 1
ATOM 1611 N N . ARG A 1 200 ? 23.740 -3.480 -12.268 1.00 95.44 200 ARG A N 1
ATOM 1612 C CA . ARG A 1 200 ? 24.306 -3.786 -13.597 1.00 95.44 200 ARG A CA 1
ATOM 1613 C C . ARG A 1 200 ? 24.110 -5.242 -14.032 1.00 95.44 200 ARG A C 1
ATOM 1615 O O . ARG A 1 200 ? 23.852 -5.506 -15.204 1.00 95.44 200 ARG A O 1
ATOM 1622 N N . ASP A 1 201 ? 24.188 -6.184 -13.099 1.00 93.62 201 ASP A N 1
ATOM 1623 C CA . ASP A 1 201 ? 23.971 -7.614 -13.346 1.00 93.62 201 ASP A CA 1
ATOM 1624 C C . ASP 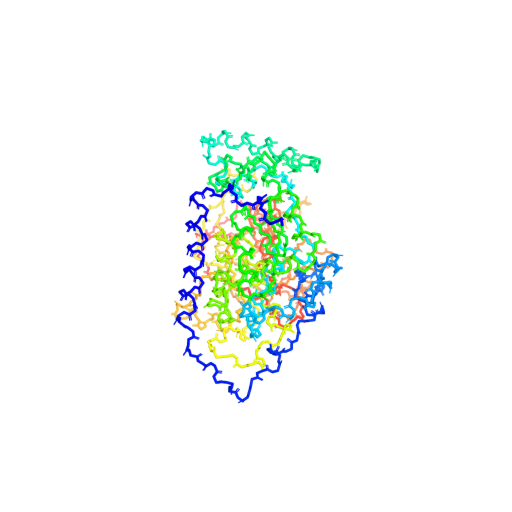A 1 201 ? 22.538 -7.944 -13.771 1.00 93.62 201 ASP A C 1
ATOM 1626 O O . ASP A 1 201 ? 22.340 -8.773 -14.662 1.00 93.62 201 ASP A O 1
ATOM 1630 N N . ASN A 1 202 ? 21.537 -7.261 -13.209 1.00 95.44 202 ASN A N 1
ATOM 1631 C CA . ASN A 1 202 ? 20.157 -7.406 -13.664 1.00 95.44 202 ASN A CA 1
ATOM 1632 C C . ASN A 1 202 ? 19.993 -6.880 -15.093 1.00 95.44 202 ASN A C 1
ATOM 1634 O O . ASN A 1 202 ? 19.386 -7.563 -15.911 1.00 95.44 202 ASN A O 1
ATOM 1638 N N . TYR A 1 203 ? 20.568 -5.723 -15.438 1.00 97.31 203 TYR A N 1
ATOM 1639 C CA . TYR A 1 203 ? 20.512 -5.206 -16.817 1.00 97.31 203 TYR A CA 1
ATOM 1640 C C . TYR A 1 203 ? 21.144 -6.193 -17.810 1.00 97.31 203 TYR A C 1
ATOM 1642 O O . TYR A 1 203 ? 20.542 -6.495 -18.841 1.00 97.31 203 TYR A O 1
ATOM 1650 N N . SER A 1 204 ? 22.307 -6.752 -17.463 1.00 95.88 204 SER A N 1
ATOM 1651 C CA . SER A 1 204 ? 22.987 -7.781 -18.261 1.00 95.88 204 SER A CA 1
ATOM 1652 C C . SER A 1 204 ? 22.132 -9.044 -18.436 1.00 95.88 204 SER A C 1
ATOM 1654 O O . SER A 1 204 ? 21.887 -9.494 -19.555 1.00 95.88 204 SER A O 1
ATOM 1656 N N . SER A 1 205 ? 21.590 -9.578 -17.339 1.00 96.88 205 SER A N 1
ATOM 1657 C CA . SER A 1 205 ? 20.763 -10.792 -17.368 1.00 96.88 205 SER A CA 1
ATOM 1658 C C . SER A 1 205 ? 19.499 -10.598 -18.207 1.00 96.88 205 SER A C 1
ATOM 1660 O O . SER A 1 205 ? 19.102 -11.475 -18.974 1.00 96.88 205 SER A O 1
ATOM 1662 N N . LEU A 1 206 ? 18.862 -9.430 -18.100 1.00 98.31 206 LEU A N 1
ATOM 1663 C CA . LEU A 1 206 ? 17.647 -9.127 -18.849 1.00 98.31 206 LEU A CA 1
ATOM 1664 C C . LEU A 1 206 ? 17.913 -8.901 -20.339 1.00 98.31 206 LEU A C 1
ATOM 1666 O O . LEU A 1 206 ? 17.053 -9.250 -21.144 1.00 98.31 206 LEU A O 1
ATOM 1670 N N . GLN A 1 207 ? 19.086 -8.387 -20.718 1.00 98.00 207 GLN A N 1
ATOM 1671 C CA . GLN A 1 207 ? 19.511 -8.312 -22.119 1.00 98.00 207 GLN A CA 1
ATOM 1672 C C . GLN A 1 207 ? 19.590 -9.713 -22.752 1.00 98.00 207 GLN A C 1
ATOM 1674 O O . GLN A 1 207 ? 19.097 -9.920 -23.861 1.00 98.00 207 GLN A O 1
ATOM 1679 N N . VAL A 1 208 ? 20.124 -10.705 -22.027 1.00 97.81 208 VAL A N 1
ATOM 1680 C CA . VAL A 1 208 ? 20.148 -12.109 -22.484 1.00 97.81 208 VAL A CA 1
ATOM 1681 C C . VAL A 1 208 ? 18.727 -12.659 -22.647 1.00 97.81 208 VAL A C 1
ATOM 1683 O O . VAL A 1 208 ? 18.405 -13.278 -23.661 1.00 97.81 208 VAL A O 1
ATOM 1686 N N . VAL A 1 209 ? 17.836 -12.386 -21.689 1.00 98.00 209 VAL A N 1
ATOM 1687 C CA . VAL A 1 209 ? 16.429 -12.817 -21.762 1.00 98.00 209 VAL A CA 1
ATOM 1688 C C . VAL A 1 209 ? 15.688 -12.145 -22.924 1.00 98.00 209 VAL A C 1
ATOM 1690 O O . VAL A 1 209 ? 14.909 -12.811 -23.607 1.00 98.00 209 VAL A O 1
ATOM 1693 N N . ALA A 1 210 ? 15.942 -10.859 -23.189 1.00 98.38 210 ALA A N 1
ATOM 1694 C CA . ALA A 1 210 ? 15.384 -10.131 -24.330 1.00 98.38 210 ALA A CA 1
ATOM 1695 C C . ALA A 1 210 ? 15.722 -10.829 -25.658 1.00 98.38 210 ALA A C 1
ATOM 1697 O O . ALA A 1 210 ? 14.826 -11.100 -26.464 1.00 98.38 210 ALA A O 1
ATOM 1698 N N . LYS A 1 211 ? 16.985 -11.228 -25.834 1.00 97.75 211 LYS A N 1
ATOM 1699 C CA . LYS A 1 211 ? 17.428 -11.982 -27.008 1.00 97.75 211 LYS A CA 1
ATOM 1700 C C . LYS A 1 211 ? 16.796 -13.374 -27.064 1.00 97.75 211 LYS A C 1
ATOM 1702 O O . LYS A 1 211 ? 16.110 -13.690 -28.032 1.00 97.75 211 LYS A O 1
ATOM 1707 N N . ASN A 1 212 ? 16.955 -14.173 -26.011 1.00 96.12 212 ASN A N 1
ATOM 1708 C CA . ASN A 1 212 ? 16.609 -15.598 -26.034 1.00 96.12 212 ASN A CA 1
ATOM 1709 C C . ASN A 1 212 ? 15.098 -15.864 -25.996 1.00 96.12 212 ASN A C 1
ATOM 1711 O O . ASN A 1 212 ? 14.621 -16.805 -26.617 1.00 96.12 212 ASN A O 1
ATOM 1715 N N . THR A 1 213 ? 14.327 -15.047 -25.271 1.00 94.88 213 THR A N 1
ATOM 1716 C CA . THR A 1 213 ? 12.869 -15.230 -25.156 1.00 94.88 213 THR A CA 1
ATOM 1717 C C . THR A 1 213 ? 12.116 -14.409 -26.192 1.00 94.88 213 THR A C 1
ATOM 1719 O O . THR A 1 213 ? 11.143 -14.886 -26.774 1.00 94.88 213 THR A O 1
ATOM 1722 N N . PHE A 1 214 ? 12.523 -13.157 -26.420 1.00 96.69 214 PHE A N 1
ATOM 1723 C CA . PHE A 1 214 ? 11.742 -12.227 -27.237 1.00 96.69 214 PHE A CA 1
ATOM 1724 C C . PHE A 1 214 ? 12.271 -12.094 -28.666 1.00 96.69 214 PHE A C 1
ATOM 1726 O O . PHE A 1 214 ? 11.505 -11.655 -29.528 1.00 96.69 214 PHE A O 1
ATOM 1733 N N . GLY A 1 215 ? 13.499 -12.549 -28.938 1.00 97.00 215 GLY A N 1
ATOM 1734 C CA . GLY A 1 215 ? 14.159 -12.409 -30.238 1.00 97.00 215 GLY A CA 1
ATOM 1735 C C . GLY A 1 215 ? 14.607 -10.975 -30.514 1.00 97.00 215 GLY A C 1
ATOM 1736 O O . GLY A 1 215 ? 14.697 -10.580 -31.671 1.00 97.00 215 GLY A O 1
ATOM 1737 N N . VAL A 1 216 ? 14.806 -10.169 -29.467 1.00 97.75 216 VAL A N 1
ATOM 1738 C CA . VAL A 1 216 ? 15.153 -8.751 -29.595 1.00 97.75 216 VAL A CA 1
ATOM 1739 C C . VAL A 1 216 ? 16.575 -8.551 -29.101 1.00 97.75 216 VAL A C 1
ATOM 1741 O O . VAL A 1 216 ? 16.844 -8.715 -27.912 1.00 97.75 216 VAL A O 1
ATOM 1744 N N . ASP A 1 217 ? 17.471 -8.190 -30.015 1.00 96.75 217 ASP A N 1
ATOM 1745 C CA . ASP A 1 217 ? 18.825 -7.786 -29.653 1.00 96.75 217 ASP A CA 1
ATOM 1746 C C . ASP A 1 217 ? 18.798 -6.357 -29.097 1.00 96.75 217 ASP A C 1
ATOM 1748 O O . ASP A 1 217 ? 18.262 -5.438 -29.725 1.00 96.75 217 ASP A O 1
ATOM 1752 N N . VAL A 1 218 ? 19.313 -6.188 -27.884 1.00 97.75 218 VAL A N 1
ATOM 1753 C CA . VAL A 1 218 ? 19.307 -4.924 -27.145 1.00 97.75 218 VAL A CA 1
ATOM 1754 C C . VAL A 1 218 ? 20.671 -4.698 -26.515 1.00 97.75 218 VAL A C 1
ATOM 1756 O O . VAL A 1 218 ? 21.405 -5.637 -26.222 1.00 97.75 218 VAL A O 1
ATOM 1759 N N . THR A 1 219 ? 20.998 -3.434 -26.264 1.00 97.81 219 THR A N 1
ATOM 1760 C CA . THR A 1 219 ? 22.194 -3.060 -25.505 1.00 97.81 219 THR A CA 1
ATOM 1761 C C . THR A 1 219 ? 21.772 -2.171 -24.353 1.00 97.81 219 THR A C 1
ATOM 1763 O O . THR A 1 219 ? 21.390 -1.021 -24.585 1.00 97.81 219 THR A O 1
ATOM 1766 N N . TRP A 1 220 ? 21.814 -2.712 -23.136 1.00 98.00 220 TRP A N 1
ATOM 1767 C CA . TRP A 1 220 ? 21.373 -2.047 -21.901 1.00 98.00 220 TRP A CA 1
ATOM 1768 C C . TRP A 1 220 ? 22.483 -1.870 -20.867 1.00 98.00 220 TRP A C 1
ATOM 1770 O O . TRP A 1 220 ? 22.251 -1.258 -19.829 1.00 98.00 220 TRP A O 1
ATOM 1780 N N . ILE A 1 221 ? 23.671 -2.398 -21.141 1.00 95.81 221 ILE A N 1
ATOM 1781 C CA . ILE A 1 221 ? 24.859 -2.233 -20.309 1.00 95.81 221 ILE A CA 1
ATOM 1782 C C . ILE A 1 221 ? 25.844 -1.265 -20.965 1.00 95.81 221 ILE A C 1
ATOM 1784 O O . ILE A 1 221 ? 25.828 -1.063 -22.181 1.00 95.81 221 ILE A O 1
ATOM 1788 N N . ASP A 1 222 ? 26.698 -0.703 -20.120 1.00 92.50 222 ASP A N 1
ATOM 1789 C CA . ASP A 1 222 ? 27.820 0.182 -20.426 1.00 92.50 222 ASP A CA 1
ATOM 1790 C C . ASP A 1 222 ? 27.420 1.542 -21.005 1.00 92.50 222 ASP A C 1
ATOM 1792 O O . ASP A 1 222 ? 26.360 1.713 -21.615 1.00 92.50 222 ASP A O 1
ATOM 1796 N N . ASN A 1 223 ? 28.284 2.539 -20.802 1.00 92.50 223 ASN A N 1
ATOM 1797 C CA . ASN A 1 223 ? 28.021 3.925 -21.192 1.00 92.50 223 ASN A CA 1
ATOM 1798 C C . ASN A 1 223 ? 26.631 4.386 -20.700 1.00 92.50 223 ASN A C 1
ATOM 1800 O O . ASN A 1 223 ? 26.181 4.018 -19.615 1.00 92.50 223 ASN A O 1
ATOM 1804 N N . ASP A 1 224 ? 25.918 5.151 -21.523 1.00 95.12 224 ASP A N 1
ATOM 1805 C CA . ASP A 1 224 ? 24.572 5.644 -21.233 1.00 95.12 224 ASP A CA 1
ATOM 1806 C C . ASP A 1 224 ? 23.452 4.716 -21.751 1.00 95.12 224 ASP A C 1
ATOM 1808 O O . ASP A 1 224 ? 22.271 5.073 -21.729 1.00 95.12 224 ASP A O 1
ATOM 1812 N N . ASN A 1 225 ? 23.778 3.486 -22.167 1.00 97.50 225 ASN A N 1
ATOM 1813 C CA . ASN A 1 225 ? 22.775 2.507 -22.600 1.00 97.50 225 ASN A CA 1
ATOM 1814 C C . ASN A 1 225 ? 21.686 2.199 -21.555 1.00 97.50 225 ASN A C 1
ATOM 1816 O O . ASN A 1 225 ? 20.531 2.044 -21.965 1.00 97.50 225 ASN A O 1
ATOM 1820 N N . PRO A 1 226 ? 21.964 2.162 -20.234 1.00 97.75 226 PRO A N 1
ATOM 1821 C CA . PRO A 1 226 ? 20.922 1.946 -19.230 1.00 97.75 226 PRO A CA 1
ATOM 1822 C C . PRO A 1 226 ? 19.772 2.967 -19.284 1.00 97.75 226 PRO A C 1
ATOM 1824 O O . PRO A 1 226 ? 18.640 2.645 -18.921 1.00 97.75 226 PRO A O 1
ATOM 1827 N N . TYR A 1 227 ? 20.006 4.192 -19.776 1.00 98.19 227 TYR A N 1
ATOM 1828 C CA . TYR A 1 227 ? 18.947 5.201 -19.915 1.00 98.19 227 TYR A CA 1
ATOM 1829 C C . TYR A 1 227 ? 17.939 4.887 -21.021 1.00 98.19 227 TYR A C 1
ATOM 1831 O O . TYR A 1 227 ? 16.873 5.503 -21.055 1.00 98.19 227 TYR A O 1
ATOM 1839 N N . LYS A 1 228 ? 18.195 3.896 -21.884 1.00 98.50 228 LYS A N 1
ATOM 1840 C CA . LYS A 1 228 ? 17.185 3.400 -22.831 1.00 98.50 228 LYS A CA 1
ATOM 1841 C C . LYS A 1 228 ? 15.932 2.903 -22.110 1.00 98.50 228 LYS A C 1
ATOM 1843 O O . LYS A 1 228 ? 14.836 3.168 -22.580 1.00 98.50 228 LYS A O 1
ATOM 1848 N N . LEU A 1 229 ? 16.059 2.319 -20.915 1.00 98.31 229 LEU A N 1
ATOM 1849 C CA . LEU A 1 229 ? 14.907 1.886 -20.112 1.00 98.31 229 LEU A CA 1
ATOM 1850 C C . LEU A 1 229 ? 14.056 3.058 -19.589 1.00 98.31 229 LEU A C 1
ATOM 1852 O O . LEU A 1 229 ? 12.939 2.845 -19.129 1.00 98.31 229 LEU A O 1
ATOM 1856 N N . LYS A 1 230 ? 14.575 4.288 -19.642 1.00 97.12 230 LYS A N 1
ATOM 1857 C CA . LYS A 1 230 ? 13.848 5.519 -19.307 1.00 97.12 230 LYS A CA 1
ATOM 1858 C C . LYS A 1 230 ? 13.308 6.222 -20.553 1.00 97.12 230 LYS A C 1
ATOM 1860 O O . LYS A 1 230 ? 12.199 6.737 -20.521 1.00 97.12 230 LYS A O 1
ATOM 1865 N N . ASN A 1 231 ? 14.117 6.284 -21.611 1.00 97.06 231 ASN A N 1
ATOM 1866 C CA . ASN A 1 231 ? 13.881 7.162 -22.758 1.00 97.06 231 ASN A CA 1
ATOM 1867 C C . ASN A 1 231 ? 13.259 6.438 -23.966 1.00 97.06 231 ASN A C 1
ATOM 1869 O O . ASN A 1 231 ? 12.730 7.097 -24.861 1.00 97.06 231 ASN A O 1
ATOM 1873 N N . ASN A 1 232 ? 13.350 5.105 -24.021 1.00 98.19 232 ASN A N 1
ATOM 1874 C CA . ASN A 1 232 ? 12.810 4.284 -25.098 1.00 98.19 232 ASN A CA 1
ATOM 1875 C C . ASN A 1 232 ? 11.727 3.336 -24.567 1.00 98.19 232 ASN A C 1
ATOM 1877 O O . ASN A 1 232 ? 11.968 2.461 -23.736 1.00 98.19 232 ASN A O 1
ATOM 1881 N N . GLN A 1 233 ? 10.520 3.476 -25.109 1.00 97.62 233 GLN A N 1
ATOM 1882 C CA . GLN A 1 233 ? 9.325 2.872 -24.524 1.00 97.62 233 GLN A CA 1
ATOM 1883 C C . GLN A 1 233 ? 9.233 1.376 -24.839 1.00 97.62 233 GLN A C 1
ATOM 1885 O O . GLN A 1 233 ? 8.641 0.627 -24.061 1.00 97.62 233 GLN A O 1
ATOM 1890 N N . LYS A 1 234 ? 9.888 0.930 -25.922 1.00 98.56 234 LYS A N 1
ATOM 1891 C CA . LYS A 1 234 ? 10.093 -0.489 -26.228 1.00 98.56 234 LYS A CA 1
ATOM 1892 C C . LYS A 1 234 ? 11.039 -1.117 -25.208 1.00 98.56 234 LYS A C 1
ATOM 1894 O O . LYS A 1 234 ? 10.682 -2.124 -24.606 1.00 98.56 234 LYS A O 1
ATOM 1899 N N . ASP A 1 235 ? 12.204 -0.513 -24.973 1.00 98.75 235 ASP A N 1
ATOM 1900 C CA . ASP A 1 235 ? 13.189 -1.011 -24.001 1.00 98.75 235 ASP A CA 1
ATOM 1901 C C . ASP A 1 235 ? 12.630 -1.007 -22.567 1.00 98.75 235 ASP A C 1
ATOM 1903 O O . ASP A 1 235 ? 12.781 -1.975 -21.813 1.00 98.75 235 ASP A O 1
ATOM 1907 N N . ALA A 1 236 ? 11.912 0.058 -22.201 1.00 98.56 236 ALA A N 1
ATOM 1908 C CA . ALA A 1 236 ? 11.305 0.223 -20.886 1.00 98.56 236 ALA A CA 1
ATOM 1909 C C . ALA A 1 236 ? 10.316 -0.902 -20.548 1.00 98.56 236 ALA A C 1
ATOM 1911 O O . ALA A 1 236 ? 10.333 -1.417 -19.428 1.00 98.56 236 ALA A O 1
ATOM 1912 N N . ILE A 1 237 ? 9.439 -1.287 -21.484 1.00 98.75 237 ILE A N 1
ATOM 1913 C CA . ILE A 1 237 ? 8.452 -2.347 -21.234 1.00 98.75 237 ILE A CA 1
ATOM 1914 C C . ILE A 1 237 ? 9.032 -3.745 -21.449 1.00 98.75 237 ILE A C 1
ATOM 1916 O O . ILE A 1 237 ? 8.726 -4.653 -20.675 1.00 98.75 237 ILE A O 1
ATOM 1920 N N . LEU A 1 238 ? 9.919 -3.914 -22.437 1.00 98.81 238 LEU A N 1
ATOM 1921 C CA . LEU A 1 238 ? 10.593 -5.184 -22.702 1.00 98.81 238 LEU A CA 1
ATOM 1922 C C . LEU A 1 238 ? 11.436 -5.629 -21.505 1.00 98.81 238 LEU A C 1
ATOM 1924 O O . LEU A 1 238 ? 11.378 -6.797 -21.138 1.00 98.81 238 LEU A O 1
ATOM 1928 N N . SER A 1 239 ? 12.156 -4.717 -20.847 1.00 98.75 239 SER A N 1
ATOM 1929 C CA . SER A 1 239 ? 12.920 -5.043 -19.633 1.00 98.75 239 SER A CA 1
ATOM 1930 C C . SER A 1 239 ? 12.024 -5.528 -18.483 1.00 98.75 239 SER A C 1
ATOM 1932 O O . SER A 1 239 ? 12.366 -6.492 -17.796 1.00 98.75 239 SER A O 1
ATOM 1934 N N . GLY A 1 240 ? 10.832 -4.942 -18.312 1.00 98.56 240 GLY A N 1
ATOM 1935 C CA . GLY A 1 240 ? 9.838 -5.407 -17.338 1.00 98.56 240 GLY A CA 1
ATOM 1936 C C . GLY A 1 240 ? 9.280 -6.799 -17.660 1.00 98.56 240 GLY A C 1
ATOM 1937 O O . GLY A 1 240 ? 9.151 -7.637 -16.766 1.00 98.56 240 GLY A O 1
ATOM 1938 N N . LEU A 1 241 ? 8.999 -7.076 -18.936 1.00 98.81 241 LEU A N 1
ATOM 1939 C CA . LEU A 1 241 ? 8.543 -8.391 -19.403 1.00 98.81 241 LEU A CA 1
ATOM 1940 C C . LEU A 1 241 ? 9.642 -9.458 -19.306 1.00 98.81 241 LEU A C 1
ATOM 1942 O O . LEU A 1 241 ? 9.371 -10.590 -18.904 1.00 98.81 241 LEU A O 1
ATOM 1946 N N . ALA A 1 242 ? 10.885 -9.094 -19.617 1.00 98.69 242 ALA A N 1
ATOM 1947 C CA . ALA A 1 242 ? 12.048 -9.951 -19.435 1.00 98.69 242 ALA A CA 1
ATOM 1948 C C . ALA A 1 242 ? 12.246 -10.303 -17.957 1.00 98.69 242 ALA A C 1
ATOM 1950 O O . ALA A 1 242 ? 12.489 -11.464 -17.636 1.00 98.69 242 ALA A O 1
ATOM 1951 N N . PHE A 1 243 ? 12.060 -9.343 -17.043 1.00 98.69 243 PHE A N 1
ATOM 1952 C CA . PHE A 1 243 ? 12.127 -9.608 -15.606 1.00 98.69 243 PHE A CA 1
ATOM 1953 C C . PHE A 1 243 ? 11.027 -10.572 -15.162 1.00 98.69 243 PHE A C 1
ATOM 1955 O O . PHE A 1 243 ? 11.303 -11.534 -14.444 1.00 98.69 243 PHE A O 1
ATOM 1962 N N . TRP A 1 244 ? 9.796 -10.346 -15.630 1.00 98.44 244 TRP A N 1
ATOM 1963 C CA . TRP A 1 244 ? 8.662 -11.224 -15.347 1.00 98.44 244 TRP A CA 1
ATOM 1964 C C . TRP A 1 244 ? 8.936 -12.671 -15.765 1.00 98.44 244 TRP A C 1
ATOM 1966 O O . TRP A 1 244 ? 8.689 -13.600 -14.992 1.00 98.44 244 TRP A O 1
ATOM 1976 N N . LYS A 1 245 ? 9.508 -12.854 -16.961 1.00 97.12 245 LYS A N 1
ATOM 1977 C CA . LYS A 1 245 ? 9.911 -14.164 -17.472 1.00 97.12 245 LYS A CA 1
ATOM 1978 C C . LYS A 1 245 ? 11.043 -14.778 -16.651 1.00 97.12 245 LYS A C 1
ATOM 1980 O O . LYS A 1 245 ? 10.912 -15.918 -16.219 1.00 97.12 245 LYS A O 1
ATOM 1985 N N . LEU A 1 246 ? 12.128 -14.034 -16.426 1.00 97.06 246 LEU A N 1
ATOM 1986 C CA . LEU A 1 246 ? 13.322 -14.509 -15.719 1.00 97.06 246 LEU A CA 1
ATOM 1987 C C . LEU A 1 246 ? 12.996 -15.010 -14.309 1.00 97.06 246 LEU A C 1
ATOM 1989 O O . LEU A 1 246 ? 13.565 -15.993 -13.851 1.00 97.06 246 LEU A O 1
ATOM 1993 N N . LYS A 1 247 ? 12.082 -14.327 -13.613 1.00 95.06 247 LYS A N 1
ATOM 1994 C CA . LYS A 1 247 ? 11.655 -14.690 -12.256 1.00 95.06 247 LYS A CA 1
ATOM 1995 C C . LYS A 1 247 ? 10.518 -15.712 -12.217 1.00 95.06 247 LYS A C 1
ATOM 1997 O O . LYS A 1 247 ? 10.036 -16.006 -11.130 1.00 95.06 247 LYS A O 1
ATOM 2002 N N . ASN A 1 248 ? 10.082 -16.228 -13.369 1.00 91.50 248 ASN A N 1
ATOM 2003 C CA . ASN A 1 248 ? 8.947 -17.142 -13.503 1.00 91.50 248 ASN A CA 1
ATOM 2004 C C . ASN A 1 248 ? 7.698 -16.672 -12.725 1.00 91.50 248 ASN A C 1
ATOM 2006 O O . ASN A 1 248 ? 7.021 -17.456 -12.062 1.00 91.50 248 ASN A O 1
ATOM 2010 N N . ILE A 1 249 ? 7.388 -15.371 -12.781 1.00 95.06 249 ILE A N 1
ATOM 2011 C CA . ILE A 1 249 ? 6.326 -14.785 -11.944 1.00 95.06 249 ILE A CA 1
ATOM 2012 C C . ILE A 1 249 ? 4.952 -15.359 -12.309 1.00 95.06 249 ILE A C 1
ATOM 2014 O O . ILE A 1 249 ? 4.102 -15.539 -11.440 1.00 95.06 249 ILE A O 1
ATOM 2018 N N . THR A 1 250 ? 4.747 -15.724 -13.577 1.00 90.31 250 THR A N 1
ATOM 2019 C CA . THR A 1 250 ? 3.544 -16.442 -14.020 1.00 90.31 250 THR A CA 1
ATOM 2020 C C . THR A 1 250 ? 3.282 -17.704 -13.193 1.00 90.31 250 THR A C 1
ATOM 2022 O O . THR A 1 250 ? 2.123 -17.976 -12.895 1.00 90.31 250 THR A O 1
ATOM 2025 N N . GLY A 1 251 ? 4.323 -18.425 -12.759 1.00 82.88 251 GLY A N 1
ATOM 2026 C CA . GLY A 1 251 ? 4.183 -19.640 -11.952 1.00 82.88 251 GLY A CA 1
ATOM 2027 C C . GLY A 1 251 ? 3.585 -19.417 -10.558 1.00 82.88 251 GLY A C 1
ATOM 2028 O O . GLY A 1 251 ? 3.049 -20.354 -9.979 1.00 82.88 251 GLY A O 1
ATOM 2029 N N . VAL A 1 252 ? 3.628 -18.187 -10.029 1.00 85.69 252 VAL A N 1
ATOM 2030 C CA . VAL A 1 252 ? 3.013 -17.824 -8.734 1.00 85.69 252 VAL A CA 1
ATOM 2031 C C . VAL A 1 252 ? 1.801 -16.894 -8.873 1.00 85.69 252 VAL A C 1
ATOM 2033 O O . VAL A 1 252 ? 1.072 -16.675 -7.909 1.00 85.69 252 VAL A O 1
ATOM 2036 N N . ALA A 1 253 ? 1.558 -16.355 -10.070 1.00 89.06 253 ALA A N 1
ATOM 2037 C CA . ALA A 1 253 ? 0.411 -15.512 -10.405 1.00 89.06 253 ALA A CA 1
ATOM 2038 C C . ALA A 1 253 ? -0.802 -16.368 -10.824 1.00 89.06 253 ALA A C 1
ATOM 2040 O O . ALA A 1 253 ? -1.341 -16.208 -11.922 1.00 89.06 253 ALA A O 1
ATOM 2041 N N . THR A 1 254 ? -1.194 -17.313 -9.968 1.00 80.19 254 THR A N 1
ATOM 2042 C CA . THR A 1 254 ? -2.106 -18.414 -10.322 1.00 80.19 254 THR A CA 1
ATOM 2043 C C . THR A 1 254 ? -3.571 -18.145 -9.993 1.00 80.19 254 THR A C 1
ATOM 2045 O O . THR A 1 254 ? -4.452 -18.707 -10.639 1.00 80.19 254 THR A O 1
ATOM 2048 N N . GLU A 1 255 ? -3.850 -17.269 -9.029 1.00 82.75 255 GLU A N 1
ATOM 2049 C CA . GLU A 1 255 ? -5.195 -17.078 -8.484 1.00 82.75 255 GLU A CA 1
ATOM 2050 C C . GLU A 1 255 ? -5.509 -15.614 -8.148 1.00 82.75 255 GLU A C 1
ATOM 2052 O O . GLU A 1 255 ? -4.656 -14.718 -8.230 1.00 82.75 255 GLU A O 1
ATOM 2057 N N . ILE A 1 256 ? -6.772 -15.389 -7.784 1.00 85.75 256 ILE A N 1
ATOM 2058 C CA . ILE A 1 256 ? -7.301 -14.101 -7.350 1.00 85.75 256 ILE A CA 1
ATOM 2059 C C . ILE A 1 256 ? -7.380 -14.130 -5.829 1.00 85.75 256 ILE A C 1
ATOM 2061 O O . ILE A 1 256 ? -8.379 -14.551 -5.255 1.00 85.75 256 ILE A O 1
ATOM 2065 N N . SER A 1 257 ? -6.272 -13.766 -5.188 1.00 77.25 257 SER A N 1
ATOM 2066 C CA . SER A 1 257 ? -6.167 -13.711 -3.734 1.00 77.25 257 SER A CA 1
ATOM 2067 C C . SER A 1 257 ? -5.066 -12.747 -3.298 1.00 77.25 257 SER A C 1
ATOM 2069 O O . SER A 1 257 ? -4.070 -12.530 -3.998 1.00 77.25 257 SER A O 1
ATOM 2071 N N . ASP A 1 258 ? -5.206 -12.218 -2.088 1.00 80.69 258 ASP A N 1
ATOM 2072 C CA . ASP A 1 258 ? -4.174 -11.417 -1.433 1.00 80.69 258 ASP A CA 1
ATOM 2073 C C . ASP A 1 258 ? -2.867 -12.191 -1.214 1.00 80.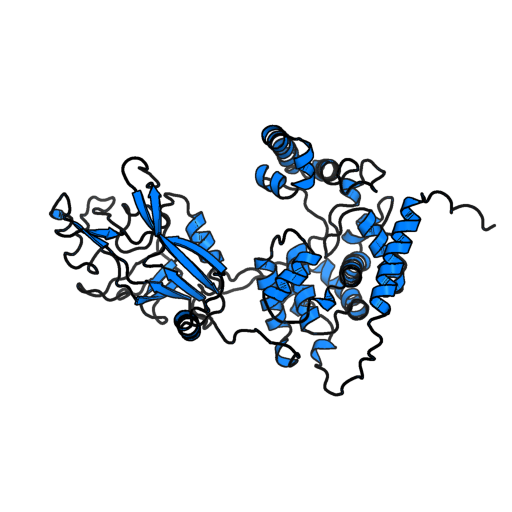69 258 ASP A C 1
ATOM 2075 O O . ASP A 1 258 ? -1.774 -11.617 -1.288 1.00 80.69 258 ASP A O 1
ATOM 2079 N N . THR A 1 259 ? -2.967 -13.503 -0.985 1.00 82.50 259 THR A N 1
ATOM 2080 C CA . THR A 1 259 ? -1.819 -14.409 -0.871 1.00 82.50 259 THR A CA 1
ATOM 2081 C C . THR A 1 259 ? -1.049 -14.482 -2.188 1.00 82.50 259 THR A C 1
ATOM 2083 O O . THR A 1 259 ? 0.172 -14.321 -2.187 1.00 82.50 259 THR A O 1
ATOM 2086 N N . ALA A 1 260 ? -1.735 -14.630 -3.325 1.00 87.44 260 ALA A N 1
ATOM 2087 C CA . ALA A 1 260 ? -1.095 -14.613 -4.638 1.00 87.44 260 ALA A CA 1
ATOM 2088 C C . ALA A 1 260 ? -0.436 -13.262 -4.932 1.00 87.44 260 ALA A C 1
ATOM 2090 O O . ALA A 1 260 ? 0.704 -13.224 -5.394 1.00 87.44 260 ALA A O 1
ATOM 2091 N N . VAL A 1 261 ? -1.086 -12.143 -4.585 1.00 92.19 261 VAL A N 1
ATOM 2092 C CA . VAL A 1 261 ? -0.470 -10.810 -4.713 1.00 92.19 261 VAL A CA 1
ATOM 2093 C C . VAL A 1 261 ? 0.797 -10.709 -3.865 1.00 92.19 261 VAL A C 1
ATOM 2095 O O . VAL A 1 261 ? 1.803 -10.175 -4.336 1.00 92.19 261 VAL A O 1
ATOM 2098 N N . LYS A 1 262 ? 0.795 -11.237 -2.635 1.00 90.75 262 LYS A N 1
ATOM 2099 C CA . LYS A 1 262 ? 1.983 -11.275 -1.768 1.00 90.75 262 LYS A CA 1
ATOM 2100 C C . LYS A 1 262 ? 3.104 -12.128 -2.370 1.00 90.75 262 LYS A C 1
ATOM 2102 O O . LYS A 1 262 ? 4.247 -11.674 -2.373 1.00 90.75 262 LYS A O 1
ATOM 2107 N N . ASN A 1 263 ? 2.783 -13.296 -2.927 1.00 89.44 263 ASN A N 1
ATOM 2108 C CA . ASN A 1 263 ? 3.749 -14.189 -3.578 1.00 89.44 263 ASN A CA 1
ATOM 2109 C C . ASN A 1 263 ? 4.363 -13.560 -4.837 1.00 89.44 263 ASN A C 1
ATOM 2111 O O . ASN A 1 263 ? 5.572 -13.604 -5.033 1.00 89.44 263 ASN A O 1
ATOM 2115 N N . VAL A 1 264 ? 3.554 -12.900 -5.667 1.00 97.81 264 VAL A N 1
ATOM 2116 C CA . VAL A 1 264 ? 4.049 -12.124 -6.814 1.00 97.81 264 VAL A CA 1
ATOM 2117 C C . VAL A 1 264 ? 4.918 -10.953 -6.337 1.00 97.81 264 VAL A C 1
ATOM 2119 O O . VAL A 1 264 ? 5.992 -10.695 -6.884 1.00 97.81 264 VAL A O 1
ATOM 2122 N N . THR A 1 265 ? 4.481 -10.249 -5.289 1.00 97.94 265 THR A N 1
ATOM 2123 C CA . THR A 1 265 ? 5.202 -9.095 -4.738 1.00 97.94 265 THR A CA 1
ATOM 2124 C C . THR A 1 265 ? 6.560 -9.493 -4.174 1.00 97.94 265 THR A C 1
ATOM 2126 O O . THR A 1 265 ? 7.511 -8.751 -4.383 1.00 97.94 265 THR A O 1
ATOM 2129 N N . SER A 1 266 ? 6.700 -10.645 -3.513 1.00 95.00 266 SER A N 1
ATOM 2130 C CA . SER A 1 266 ? 7.983 -11.071 -2.934 1.00 95.00 266 SER A CA 1
ATOM 2131 C C . SER A 1 266 ? 9.070 -11.304 -3.993 1.00 95.00 266 SER A C 1
ATOM 2133 O O . SER A 1 266 ? 10.240 -11.037 -3.725 1.00 95.00 266 SER A O 1
ATOM 2135 N N . LEU A 1 267 ? 8.698 -11.711 -5.213 1.00 96.25 267 LEU A N 1
ATOM 2136 C CA . LEU A 1 267 ? 9.628 -11.848 -6.343 1.00 96.25 267 LEU A CA 1
ATOM 2137 C C . LEU A 1 267 ? 10.017 -10.500 -6.969 1.00 96.25 267 LEU A C 1
ATOM 2139 O O . LEU A 1 267 ? 11.114 -10.345 -7.505 1.00 96.25 267 LEU A O 1
ATOM 2143 N N . ILE A 1 268 ? 9.111 -9.524 -6.919 1.00 95.56 268 ILE A N 1
ATOM 2144 C CA . ILE A 1 268 ? 9.262 -8.187 -7.518 1.00 95.56 268 ILE A CA 1
ATOM 2145 C C . ILE A 1 268 ? 9.987 -7.226 -6.578 1.00 95.56 268 ILE A C 1
ATOM 2147 O O . ILE A 1 268 ? 10.801 -6.416 -7.028 1.00 95.56 268 ILE A O 1
ATOM 2151 N N . ASN A 1 269 ? 9.653 -7.303 -5.294 1.00 92.81 269 ASN A N 1
ATOM 2152 C CA . ASN A 1 269 ? 10.171 -6.506 -4.200 1.00 92.81 269 ASN A CA 1
ATOM 2153 C C . ASN A 1 269 ? 10.135 -7.338 -2.898 1.00 92.81 269 ASN A C 1
ATOM 2155 O O . ASN A 1 269 ? 9.128 -7.317 -2.181 1.00 92.81 269 ASN A O 1
ATOM 2159 N N . PRO A 1 270 ? 11.235 -8.034 -2.552 1.00 89.00 270 PRO A N 1
ATOM 2160 C CA . PRO A 1 270 ? 11.310 -8.903 -1.373 1.00 89.00 270 PRO A CA 1
ATOM 2161 C C . PRO A 1 270 ? 10.987 -8.215 -0.039 1.00 89.00 270 PRO A C 1
ATOM 2163 O O . PRO A 1 270 ? 10.565 -8.877 0.904 1.00 89.00 270 PRO A O 1
ATOM 2166 N N . ALA A 1 271 ? 11.132 -6.887 0.047 1.00 86.50 271 ALA A N 1
ATOM 2167 C CA . ALA A 1 271 ? 10.758 -6.109 1.230 1.00 86.50 271 ALA A CA 1
ATOM 2168 C C . ALA A 1 271 ? 9.233 -5.928 1.396 1.00 86.50 271 ALA A C 1
ATOM 2170 O O . ALA A 1 271 ? 8.795 -5.307 2.361 1.00 86.50 271 ALA A O 1
ATOM 2171 N N . LEU A 1 272 ? 8.425 -6.410 0.442 1.00 86.31 272 LEU A N 1
ATOM 2172 C CA . LEU A 1 272 ? 6.963 -6.276 0.395 1.00 86.31 272 LEU A CA 1
ATOM 2173 C C . LEU A 1 272 ? 6.460 -4.822 0.456 1.00 86.31 272 LEU A C 1
ATOM 2175 O O . LEU A 1 272 ? 5.297 -4.563 0.771 1.00 86.31 272 LEU A O 1
ATOM 2179 N N . ALA A 1 273 ? 7.312 -3.847 0.123 1.00 85.00 273 ALA A N 1
ATOM 2180 C CA . ALA A 1 273 ? 6.929 -2.446 0.196 1.00 85.00 273 ALA A CA 1
ATOM 2181 C C . ALA A 1 273 ? 5.816 -2.133 -0.822 1.00 85.00 273 ALA A C 1
ATOM 2183 O O . ALA A 1 273 ? 5.921 -2.426 -2.023 1.00 85.00 273 ALA A O 1
ATOM 2184 N N . GLY A 1 274 ? 4.744 -1.518 -0.315 1.00 87.44 274 GLY A N 1
ATOM 2185 C CA . GLY A 1 274 ? 3.550 -1.187 -1.089 1.00 87.44 274 GLY A CA 1
ATOM 2186 C C . GLY A 1 274 ? 2.595 -2.358 -1.328 1.00 87.44 274 GLY A C 1
ATOM 2187 O O . GLY A 1 274 ? 1.795 -2.260 -2.251 1.00 87.44 274 GLY A O 1
ATOM 2188 N N . LEU A 1 275 ? 2.676 -3.451 -0.553 1.00 87.38 275 LEU A N 1
ATOM 2189 C CA . LEU A 1 275 ? 1.802 -4.622 -0.712 1.00 87.38 275 LEU A CA 1
ATOM 2190 C C . LEU A 1 275 ? 0.308 -4.259 -0.720 1.00 87.38 275 LEU A C 1
ATOM 2192 O O . LEU A 1 275 ? -0.404 -4.706 -1.613 1.00 87.38 275 LEU A O 1
ATOM 2196 N N . ASP A 1 276 ? -0.150 -3.408 0.197 1.00 82.38 276 ASP A N 1
ATOM 2197 C CA . ASP A 1 276 ? -1.569 -3.024 0.274 1.00 82.38 276 ASP A CA 1
ATOM 2198 C C . ASP A 1 276 ? -2.044 -2.292 -0.984 1.00 82.38 276 ASP A C 1
ATOM 2200 O O . ASP A 1 276 ? -3.117 -2.568 -1.516 1.00 82.38 276 ASP A O 1
ATOM 2204 N N . GLU A 1 277 ? -1.208 -1.407 -1.530 1.00 88.94 277 GLU A N 1
ATOM 2205 C CA . GLU A 1 277 ? -1.518 -0.731 -2.790 1.00 88.94 277 GLU A CA 1
ATOM 2206 C C . GLU A 1 277 ? -1.494 -1.708 -3.974 1.00 88.94 277 GLU A C 1
ATOM 2208 O O . GLU A 1 277 ? -2.337 -1.603 -4.861 1.00 88.94 277 GLU A O 1
ATOM 2213 N N . ARG A 1 278 ? -0.597 -2.706 -3.981 1.00 96.31 278 ARG A N 1
ATOM 2214 C CA . ARG A 1 278 ? -0.582 -3.770 -5.006 1.00 96.31 278 ARG A CA 1
ATOM 2215 C C . ARG A 1 278 ? -1.861 -4.603 -4.955 1.00 96.31 278 ARG A C 1
ATOM 2217 O O . ARG A 1 278 ? -2.431 -4.865 -6.009 1.00 96.31 278 ARG A O 1
ATOM 2224 N N . LYS A 1 279 ? -2.344 -4.960 -3.760 1.00 87.88 279 LYS A N 1
ATOM 2225 C CA . LYS A 1 279 ? -3.634 -5.648 -3.564 1.00 87.88 279 LYS A CA 1
ATOM 2226 C C . LYS A 1 279 ? -4.798 -4.801 -4.077 1.00 87.88 279 LYS A C 1
ATOM 2228 O O . LYS A 1 279 ? -5.628 -5.290 -4.838 1.00 87.88 279 LYS A O 1
ATOM 2233 N N . ARG A 1 280 ? -4.807 -3.500 -3.762 1.00 92.19 280 ARG A N 1
ATOM 2234 C CA . ARG A 1 280 ? -5.821 -2.554 -4.255 1.00 92.19 280 ARG A CA 1
ATOM 2235 C C . ARG A 1 280 ? -5.835 -2.460 -5.783 1.00 92.19 280 ARG A C 1
ATOM 2237 O O . ARG A 1 280 ? -6.898 -2.582 -6.390 1.00 92.19 280 ARG A O 1
ATOM 2244 N N . PHE A 1 281 ? -4.672 -2.284 -6.417 1.00 95.62 281 PHE A N 1
ATOM 2245 C CA . PHE A 1 281 ? -4.578 -2.277 -7.880 1.00 95.62 281 PHE A CA 1
ATOM 2246 C C . PHE A 1 281 ? -4.951 -3.628 -8.490 1.00 95.62 281 PHE A C 1
ATOM 2248 O O . PHE A 1 281 ? -5.536 -3.660 -9.567 1.00 95.62 281 PHE A O 1
ATOM 2255 N N . PHE A 1 282 ? -4.648 -4.736 -7.815 1.00 96.12 282 PHE A N 1
ATOM 2256 C CA . PHE A 1 282 ? -5.026 -6.067 -8.274 1.00 96.12 282 PHE A CA 1
ATOM 2257 C C . PHE A 1 282 ? -6.541 -6.263 -8.258 1.00 96.12 282 PHE A C 1
ATOM 2259 O O . PHE A 1 282 ? -7.090 -6.671 -9.277 1.00 96.12 282 PHE A O 1
ATOM 2266 N N . LYS A 1 283 ? -7.232 -5.865 -7.181 1.00 89.00 283 LYS A N 1
ATOM 2267 C CA . LYS A 1 283 ? -8.705 -5.856 -7.123 1.00 89.00 283 LYS A CA 1
ATOM 2268 C C . LYS A 1 283 ? -9.301 -5.016 -8.258 1.00 89.00 283 LYS A C 1
ATOM 2270 O O . LYS A 1 283 ? -10.195 -5.478 -8.960 1.00 89.00 283 LYS A O 1
ATOM 2275 N N . LYS A 1 284 ? -8.736 -3.830 -8.518 1.00 90.81 284 LYS A N 1
ATOM 2276 C CA . LYS A 1 284 ? -9.138 -2.990 -9.660 1.00 90.81 284 LYS A CA 1
ATOM 2277 C C . LYS A 1 284 ? -8.878 -3.647 -11.010 1.00 90.81 284 LYS A C 1
ATOM 2279 O O . LYS A 1 284 ? -9.706 -3.556 -11.907 1.00 90.81 284 LYS A O 1
ATOM 2284 N N . ALA A 1 285 ? -7.753 -4.333 -11.169 1.00 96.31 285 ALA A N 1
ATOM 2285 C CA . ALA A 1 285 ? -7.448 -5.063 -12.390 1.00 96.31 285 ALA A CA 1
ATOM 2286 C C . ALA A 1 285 ? -8.380 -6.258 -12.608 1.00 96.31 285 ALA A C 1
ATOM 2288 O O . ALA A 1 285 ? -8.756 -6.524 -13.746 1.00 96.31 285 ALA A O 1
ATOM 2289 N N . VAL A 1 286 ? -8.794 -6.934 -11.537 1.00 92.69 286 VAL A N 1
ATOM 2290 C CA . VAL A 1 286 ? -9.786 -8.012 -11.590 1.00 92.69 286 VAL A CA 1
ATOM 2291 C C . VAL A 1 286 ? -11.140 -7.500 -12.081 1.00 92.69 286 VAL A C 1
ATOM 2293 O O . VAL A 1 286 ? -11.706 -8.086 -13.005 1.00 92.69 286 VAL A O 1
ATOM 2296 N N . GLU A 1 287 ? -11.591 -6.371 -11.528 1.00 89.62 287 GLU A N 1
ATOM 2297 C CA . GLU A 1 287 ? -12.821 -5.670 -11.914 1.00 89.62 287 GLU A CA 1
ATOM 2298 C C . GLU A 1 287 ? -12.772 -5.214 -13.386 1.00 89.62 287 GLU A C 1
ATOM 2300 O O . GLU A 1 287 ? -13.580 -5.644 -14.207 1.00 89.62 287 GLU A O 1
ATOM 2305 N N . ILE A 1 288 ? -11.772 -4.406 -13.755 1.00 93.94 288 ILE A N 1
ATOM 2306 C CA . ILE A 1 288 ? -11.660 -3.767 -15.079 1.00 93.94 288 ILE A CA 1
ATOM 2307 C C . ILE A 1 288 ? -11.406 -4.773 -16.211 1.00 93.94 288 ILE A C 1
ATOM 2309 O O . ILE A 1 288 ? -11.854 -4.572 -17.342 1.00 93.94 288 ILE A O 1
ATOM 2313 N N . LEU A 1 289 ? -10.673 -5.856 -15.939 1.00 93.88 289 LEU A N 1
ATOM 2314 C CA . LEU A 1 289 ? -10.449 -6.922 -16.922 1.00 93.88 289 LEU A CA 1
ATOM 2315 C C . LEU A 1 289 ? -11.567 -7.973 -16.915 1.00 93.88 289 LEU A C 1
ATOM 2317 O O . LEU A 1 289 ? -11.501 -8.916 -17.710 1.00 93.88 289 LEU A O 1
ATOM 2321 N N . GLU A 1 290 ? -12.564 -7.819 -16.038 1.00 91.31 290 GLU A N 1
ATOM 2322 C CA . GLU A 1 290 ? -13.679 -8.743 -15.833 1.00 91.31 290 GLU A CA 1
ATOM 2323 C C . GLU A 1 290 ? -13.199 -10.200 -15.702 1.00 91.31 290 GLU A C 1
ATOM 2325 O O . GLU A 1 290 ? -13.686 -11.102 -16.394 1.00 91.31 290 GLU A O 1
ATOM 2330 N N . VAL A 1 291 ? -12.176 -10.428 -14.868 1.00 89.31 291 VAL A N 1
ATOM 2331 C CA . VAL A 1 291 ? -11.441 -11.707 -14.817 1.00 89.31 291 VAL A CA 1
ATOM 2332 C C . VAL A 1 291 ? -12.370 -12.878 -14.474 1.00 89.31 291 VAL A C 1
ATOM 2334 O O . VAL A 1 291 ? -12.209 -13.969 -15.019 1.00 89.31 291 VAL A O 1
ATOM 2337 N N . GLU A 1 292 ? -13.389 -12.644 -13.650 1.00 81.25 292 GLU A N 1
ATOM 2338 C CA . GLU A 1 292 ? -14.434 -13.615 -13.290 1.00 81.25 292 GLU A CA 1
ATOM 2339 C C . GLU A 1 292 ? -15.145 -14.219 -14.498 1.00 81.25 292 GLU A C 1
ATOM 2341 O O . GLU A 1 292 ? -15.396 -15.425 -14.553 1.00 81.25 292 GLU A O 1
ATOM 2346 N N . LYS A 1 293 ? -15.399 -13.410 -15.534 1.00 86.00 293 LYS A N 1
ATOM 2347 C CA . LYS A 1 293 ? -16.075 -13.867 -16.755 1.00 86.00 293 LYS A CA 1
ATOM 2348 C C . LYS A 1 293 ? -15.221 -14.847 -17.565 1.00 86.00 293 LYS A C 1
ATOM 2350 O O . LYS A 1 293 ? -15.708 -15.411 -18.544 1.00 86.00 293 LYS A O 1
ATOM 2355 N N . CYS A 1 294 ? -13.959 -15.056 -17.184 1.00 82.00 294 CYS A N 1
ATOM 2356 C CA . CYS A 1 294 ? -13.097 -16.087 -17.749 1.00 82.00 294 CYS A CA 1
ATOM 2357 C C . CYS A 1 294 ? -13.192 -17.448 -17.049 1.00 82.00 294 CYS A C 1
ATOM 2359 O O . CYS A 1 294 ? -12.522 -18.369 -17.515 1.00 82.00 294 CYS A O 1
ATOM 2361 N N . LYS A 1 295 ? -13.985 -17.586 -15.972 1.00 75.62 295 LYS A N 1
ATOM 2362 C CA . LYS A 1 295 ? -14.145 -18.831 -15.196 1.00 75.62 295 LYS A CA 1
ATOM 2363 C C . LYS A 1 295 ? -12.800 -19.532 -14.903 1.00 75.62 295 LYS A C 1
ATOM 2365 O O . LYS A 1 295 ? -12.618 -20.687 -15.297 1.00 75.62 295 LYS A O 1
ATOM 2370 N N . PRO A 1 296 ? -11.811 -18.836 -14.311 1.00 68.38 296 PRO A N 1
ATOM 2371 C CA . PRO A 1 296 ? -10.495 -19.424 -14.087 1.00 68.38 296 PRO A CA 1
ATOM 2372 C C . PRO A 1 296 ? -10.573 -20.675 -13.196 1.00 68.38 296 PRO A C 1
ATOM 2374 O O . PRO A 1 296 ? -11.368 -20.735 -12.262 1.00 68.38 296 PRO A O 1
ATOM 2377 N N . LYS A 1 297 ? -9.739 -21.680 -13.490 1.00 52.56 297 LYS A N 1
ATOM 2378 C CA . LYS A 1 297 ? -9.583 -22.874 -12.646 1.00 52.56 297 LYS A CA 1
ATOM 2379 C C . LYS A 1 297 ? -8.719 -22.518 -11.430 1.00 52.56 297 LYS A C 1
ATOM 2381 O O . LYS A 1 297 ? -7.616 -22.015 -11.608 1.00 52.56 297 LYS A O 1
ATOM 2386 N N . GLY A 1 298 ? -9.213 -22.795 -10.226 1.00 49.38 298 GLY A N 1
ATOM 2387 C CA . GLY A 1 298 ? -8.596 -22.412 -8.949 1.00 49.38 298 GLY A CA 1
ATOM 2388 C C . GLY A 1 298 ? -9.640 -21.782 -8.027 1.00 49.38 298 GLY A C 1
ATOM 2389 O O . GLY A 1 298 ? -10.698 -21.376 -8.507 1.00 49.38 298 GLY A O 1
ATOM 2390 N N . LYS A 1 299 ? -9.389 -21.720 -6.711 1.00 41.53 299 LYS A N 1
ATOM 2391 C CA . LYS A 1 299 ? -10.282 -20.982 -5.808 1.00 41.53 299 LYS A CA 1
ATOM 2392 C C . LYS A 1 299 ? -10.269 -19.514 -6.232 1.00 41.53 299 LYS A C 1
ATOM 2394 O O . LYS A 1 299 ? -9.281 -18.805 -6.060 1.00 41.53 299 LYS A O 1
ATOM 2399 N N . ILE A 1 300 ? -11.371 -19.076 -6.827 1.00 42.50 300 ILE A N 1
ATOM 2400 C CA . ILE A 1 300 ? -11.673 -17.665 -7.003 1.00 42.50 300 ILE A CA 1
ATOM 2401 C C . ILE A 1 300 ? -12.075 -17.186 -5.613 1.00 42.50 300 ILE A C 1
ATOM 2403 O O . ILE A 1 300 ? -13.244 -17.224 -5.261 1.00 42.50 300 ILE A O 1
ATOM 2407 N N . ASN A 1 301 ? -11.099 -16.787 -4.798 1.00 44.12 301 ASN A N 1
ATOM 2408 C CA . ASN A 1 301 ? -11.375 -16.049 -3.568 1.00 44.12 301 ASN A CA 1
ATOM 2409 C C . ASN A 1 301 ? -11.575 -14.575 -3.928 1.00 44.12 301 ASN A C 1
ATOM 2411 O O . ASN A 1 301 ? -10.899 -13.684 -3.420 1.00 44.12 301 ASN A O 1
ATOM 2415 N N . ILE A 1 302 ? -12.480 -14.329 -4.868 1.00 44.66 302 ILE A N 1
ATOM 2416 C CA . ILE A 1 302 ? -13.166 -13.054 -4.905 1.00 44.66 302 ILE A CA 1
ATOM 2417 C C . ILE A 1 302 ? -14.284 -13.292 -3.930 1.00 44.66 302 ILE A C 1
ATOM 2419 O O . ILE A 1 302 ? -15.162 -14.112 -4.185 1.00 44.66 302 ILE A O 1
ATOM 2423 N N . SER A 1 303 ? -14.144 -12.717 -2.748 1.00 48.94 303 SER A N 1
ATOM 2424 C CA . SER A 1 303 ? -15.231 -12.821 -1.810 1.00 48.94 303 SER A CA 1
ATOM 2425 C C . SER A 1 303 ? -16.439 -12.130 -2.466 1.00 48.94 303 SER A C 1
ATOM 2427 O O . SER A 1 303 ? -16.329 -11.023 -2.998 1.00 48.94 303 SER A O 1
ATOM 2429 N N . ASP A 1 304 ? -17.588 -12.807 -2.478 1.00 51.44 304 ASP A N 1
ATOM 2430 C CA . ASP A 1 304 ? -18.877 -12.146 -2.731 1.00 51.44 304 ASP A CA 1
ATOM 2431 C C . ASP A 1 304 ? -19.239 -11.209 -1.555 1.00 51.44 304 ASP A C 1
ATOM 2433 O O . ASP A 1 304 ? -20.239 -10.484 -1.579 1.00 51.44 304 ASP A O 1
ATOM 2437 N N . GLU A 1 305 ? -18.400 -11.220 -0.515 1.00 63.44 305 GLU A N 1
ATOM 2438 C CA . GLU A 1 305 ? -18.455 -10.354 0.640 1.00 63.44 305 GLU A CA 1
ATOM 2439 C C . GLU A 1 305 ? -18.180 -8.916 0.218 1.00 63.44 305 GLU A C 1
ATOM 2441 O O . GLU A 1 305 ? -17.205 -8.579 -0.449 1.00 63.44 305 GLU A O 1
ATOM 2446 N N . ASN A 1 306 ? -19.073 -8.028 0.623 1.00 69.69 306 ASN A N 1
ATOM 2447 C CA . ASN A 1 306 ? -18.938 -6.610 0.371 1.00 69.69 306 ASN A CA 1
ATOM 2448 C C . ASN A 1 306 ? -19.079 -5.867 1.690 1.00 69.69 306 ASN A C 1
ATOM 2450 O O . ASN A 1 306 ? -19.985 -6.147 2.477 1.00 69.69 306 ASN A O 1
ATOM 2454 N N . GLY A 1 307 ? -18.188 -4.902 1.900 1.00 80.62 307 GLY A N 1
ATOM 2455 C CA . GLY A 1 307 ? -18.132 -4.110 3.116 1.00 80.62 307 GLY A CA 1
ATOM 2456 C C . GLY A 1 307 ? -16.909 -4.415 3.969 1.00 80.62 307 GLY A C 1
ATOM 2457 O O . GLY A 1 307 ? -16.031 -5.209 3.623 1.00 80.62 307 GLY A O 1
ATOM 2458 N N . THR A 1 308 ? -16.864 -3.730 5.099 1.00 90.56 308 THR A N 1
ATOM 2459 C CA . THR A 1 308 ? -15.796 -3.828 6.085 1.00 90.56 308 THR A CA 1
ATOM 2460 C C . THR A 1 308 ? -16.427 -4.084 7.449 1.00 90.56 308 THR A C 1
ATOM 2462 O O . THR A 1 308 ? -17.393 -3.412 7.809 1.00 90.56 308 THR A O 1
ATOM 2465 N N . VAL A 1 309 ? -15.865 -5.001 8.236 1.00 95.38 309 VAL A N 1
ATOM 2466 C CA . VAL A 1 309 ? -16.238 -5.203 9.642 1.00 95.38 309 VAL A CA 1
ATOM 2467 C C . VAL A 1 309 ? -15.144 -4.629 10.533 1.00 95.38 309 VAL A C 1
ATOM 2469 O O . VAL A 1 309 ? -13.974 -4.989 10.426 1.00 95.38 309 VAL A O 1
ATOM 2472 N N . VAL A 1 310 ? -15.525 -3.711 11.414 1.00 97.88 310 VAL A N 1
ATOM 2473 C CA . VAL A 1 310 ? -14.661 -3.103 12.425 1.00 97.88 310 VAL A CA 1
ATOM 2474 C C . VAL A 1 310 ? -15.162 -3.533 13.793 1.00 97.88 310 VAL A C 1
ATOM 2476 O O . VAL A 1 310 ? -16.314 -3.271 14.122 1.00 97.88 310 VAL A O 1
ATOM 2479 N N . ILE A 1 311 ? -14.308 -4.154 14.602 1.00 98.06 311 ILE A N 1
ATOM 2480 C CA . ILE A 1 311 ? -14.679 -4.631 15.941 1.00 98.06 311 ILE A CA 1
ATOM 2481 C C . ILE A 1 311 ? -13.882 -3.880 16.988 1.00 98.06 311 ILE A C 1
ATOM 2483 O O . ILE A 1 311 ? -12.657 -3.826 16.901 1.00 98.06 311 ILE A O 1
ATOM 2487 N N . VAL A 1 312 ? -14.569 -3.336 17.990 1.00 98.19 312 VAL A N 1
ATOM 2488 C CA . VAL A 1 312 ? -13.971 -2.831 19.227 1.00 98.19 312 VAL A CA 1
ATOM 2489 C C . VAL A 1 312 ? -14.106 -3.912 20.289 1.00 98.19 312 VAL A C 1
ATOM 2491 O O . VAL A 1 312 ? -15.213 -4.178 20.764 1.00 98.19 312 VAL A O 1
ATOM 2494 N N . SER A 1 313 ? -12.977 -4.509 20.670 1.00 96.75 313 SER A N 1
ATOM 2495 C CA . SER A 1 313 ? -12.959 -5.607 21.630 1.00 96.75 313 SER A CA 1
ATOM 2496 C C . SER A 1 313 ? -13.501 -5.182 22.997 1.00 96.75 313 SER A C 1
ATOM 2498 O O . SER A 1 313 ? -13.408 -4.020 23.399 1.00 96.75 313 SER A O 1
ATOM 2500 N N . GLY A 1 314 ? -14.065 -6.134 23.732 1.00 95.12 314 GLY A N 1
ATOM 2501 C CA . GLY A 1 314 ? -14.494 -5.973 25.115 1.00 95.12 314 GLY A CA 1
ATOM 2502 C C . GLY A 1 314 ? -13.450 -6.417 26.139 1.00 95.12 314 GLY A C 1
ATOM 2503 O O . GLY A 1 314 ? -13.580 -6.079 27.319 1.00 95.12 314 GLY A O 1
ATOM 2504 N N . THR A 1 315 ? -12.432 -7.167 25.702 1.00 94.81 315 THR A N 1
ATOM 2505 C CA . THR A 1 315 ? -11.505 -7.908 26.575 1.00 94.81 315 THR A CA 1
ATOM 2506 C C . THR A 1 315 ? -10.029 -7.744 26.209 1.00 94.81 315 THR A C 1
ATOM 2508 O O . THR A 1 315 ? -9.202 -7.737 27.117 1.00 94.81 315 THR A O 1
ATOM 2511 N N . ASP A 1 316 ? -9.672 -7.578 24.929 1.00 96.12 316 ASP A N 1
ATOM 2512 C CA . ASP A 1 316 ? -8.289 -7.302 24.510 1.00 96.12 316 ASP A CA 1
ATOM 2513 C C . ASP A 1 316 ? -7.987 -5.814 24.739 1.00 96.12 316 ASP A C 1
ATOM 2515 O O . ASP A 1 316 ? -8.424 -4.934 23.984 1.00 96.12 316 ASP A O 1
ATOM 2519 N N . THR A 1 317 ? -7.288 -5.530 25.838 1.00 97.25 317 THR A N 1
ATOM 2520 C CA . THR A 1 317 ? -7.027 -4.170 26.307 1.00 97.25 317 THR A CA 1
ATOM 2521 C C . THR A 1 317 ? -5.548 -3.900 26.546 1.00 97.25 317 THR A C 1
ATOM 2523 O O . THR A 1 317 ? -4.727 -4.791 26.768 1.00 97.25 317 THR A O 1
ATOM 2526 N N . LYS A 1 318 ? -5.201 -2.614 26.521 1.00 96.81 318 LYS A N 1
ATOM 2527 C CA . LYS A 1 318 ? -3.943 -2.088 27.053 1.00 96.81 318 LYS A CA 1
ATOM 2528 C C . LYS A 1 318 ? -4.218 -0.827 27.862 1.00 96.81 318 LYS A C 1
ATOM 2530 O O . LYS A 1 318 ? -5.191 -0.119 27.602 1.00 96.81 318 LYS A O 1
ATOM 2535 N N . ILE A 1 319 ? -3.320 -0.504 28.783 1.00 97.12 319 ILE A N 1
ATOM 2536 C CA . ILE A 1 319 ? -3.341 0.779 29.487 1.00 97.12 319 ILE A CA 1
ATOM 2537 C C . ILE A 1 319 ? -2.442 1.771 28.752 1.00 97.12 319 ILE A C 1
ATOM 2539 O O . ILE A 1 319 ? -1.282 1.475 28.464 1.00 97.12 319 ILE A O 1
ATOM 2543 N N . GLU A 1 320 ? -2.968 2.958 28.458 1.00 96.75 320 GLU A N 1
ATOM 2544 C CA . GLU A 1 320 ? -2.216 4.043 27.828 1.00 96.75 320 GLU A CA 1
ATOM 2545 C C . GLU A 1 320 ? -2.311 5.328 28.655 1.00 96.75 320 GLU A C 1
ATOM 2547 O O . GLU A 1 320 ? -3.382 5.698 29.134 1.00 96.75 320 GLU A O 1
ATOM 2552 N N . LYS A 1 321 ? -1.181 6.018 28.837 1.00 97.44 321 LYS A N 1
ATOM 2553 C CA . LYS A 1 321 ? -1.127 7.290 29.571 1.00 97.44 321 LYS A CA 1
ATOM 2554 C C . LYS A 1 321 ? -1.858 8.388 28.802 1.00 97.44 321 LYS A C 1
ATOM 2556 O O . LYS A 1 321 ? -1.818 8.417 27.575 1.00 97.44 321 LYS A O 1
ATOM 2561 N N . ASP A 1 322 ? -2.490 9.320 29.507 1.00 96.31 322 ASP A N 1
ATOM 2562 C CA . ASP A 1 322 ? -3.171 10.453 28.875 1.00 96.31 322 ASP A CA 1
ATOM 2563 C C . ASP A 1 322 ? -2.228 11.294 28.007 1.00 96.31 322 ASP A C 1
ATOM 2565 O O . ASP A 1 322 ? -1.121 11.635 28.425 1.00 96.31 322 ASP A O 1
ATOM 2569 N N . ALA A 1 323 ? -2.697 11.690 26.822 1.00 94.94 323 ALA A N 1
ATOM 2570 C CA . ALA A 1 323 ? -1.893 12.454 25.866 1.00 94.94 323 ALA A CA 1
ATOM 2571 C C . ALA A 1 323 ? -1.427 13.836 26.362 1.00 94.94 323 ALA A C 1
ATOM 2573 O O . ALA A 1 323 ? -0.508 14.413 25.784 1.00 94.94 323 ALA A O 1
ATOM 2574 N N . PHE A 1 324 ? -2.082 14.406 27.376 1.00 93.69 324 PHE A N 1
ATOM 2575 C CA . PHE A 1 324 ? -1.791 15.746 27.891 1.00 93.69 324 PHE A CA 1
ATOM 2576 C C . PHE A 1 324 ? -1.314 15.740 29.345 1.00 93.69 324 PHE A C 1
ATOM 2578 O O . PHE A 1 324 ? -0.541 16.612 29.727 1.00 93.69 324 PHE A O 1
ATOM 2585 N N . LYS A 1 325 ? -1.793 14.793 30.155 1.00 94.94 325 LYS A N 1
ATOM 2586 C CA . LYS A 1 325 ? -1.489 14.655 31.584 1.00 94.94 325 LYS A CA 1
ATOM 2587 C C . LYS A 1 325 ? -1.061 13.215 31.923 1.00 94.94 325 LYS A C 1
ATOM 2589 O O . LYS A 1 325 ? -1.733 12.531 32.698 1.00 94.94 325 LYS A O 1
ATOM 2594 N N . PRO A 1 326 ? 0.058 12.736 31.351 1.00 94.88 326 PRO A N 1
ATOM 2595 C CA . PRO A 1 326 ? 0.451 11.323 31.386 1.00 94.88 326 PRO A CA 1
ATOM 2596 C C . PRO A 1 326 ? 0.837 10.795 32.776 1.00 94.88 326 PRO A C 1
ATOM 2598 O O . PRO A 1 326 ? 0.969 9.585 32.954 1.00 94.88 326 PRO A O 1
ATOM 2601 N N . THR A 1 327 ? 1.071 11.678 33.748 1.00 96.56 327 THR A N 1
ATOM 2602 C CA . THR A 1 327 ? 1.385 11.327 35.143 1.00 96.56 327 THR A CA 1
ATOM 2603 C C . THR A 1 327 ? 0.152 11.275 36.040 1.00 96.56 327 THR A C 1
ATOM 2605 O O . THR A 1 327 ? 0.228 10.715 37.125 1.00 96.56 327 THR A O 1
ATOM 2608 N N . GLU A 1 328 ? -0.965 11.863 35.608 1.00 94.88 328 GLU A N 1
ATOM 2609 C CA . GLU A 1 328 ? -2.196 11.968 36.402 1.00 94.88 328 GLU A CA 1
ATOM 2610 C C . GLU A 1 328 ? -3.260 10.971 35.935 1.00 94.88 328 GLU A C 1
ATOM 2612 O O . GLU A 1 328 ? -4.044 10.474 36.738 1.00 94.88 328 GLU A O 1
ATOM 2617 N N . PHE A 1 329 ? -3.294 10.675 34.632 1.00 93.12 329 PHE A N 1
ATOM 2618 C CA . PHE A 1 329 ? -4.360 9.881 34.032 1.00 93.12 329 PHE A CA 1
ATOM 2619 C C . PHE A 1 329 ? -3.813 8.791 33.117 1.00 93.12 329 PHE A C 1
ATOM 2621 O O . PHE A 1 329 ? -2.808 8.951 32.419 1.00 93.12 329 PHE A O 1
ATOM 2628 N N . SER A 1 330 ? -4.518 7.668 33.107 1.00 95.44 330 SER A N 1
ATOM 2629 C CA . SER A 1 330 ? -4.323 6.562 32.178 1.00 95.44 330 SER A CA 1
ATOM 2630 C C . SER A 1 330 ? -5.681 5.997 31.789 1.00 95.44 330 SER A C 1
ATOM 2632 O O . SER A 1 330 ? -6.647 6.103 32.546 1.00 95.44 330 SER A O 1
ATOM 2634 N N . TRP A 1 331 ? -5.742 5.417 30.600 1.00 95.62 331 TRP A N 1
ATOM 2635 C CA . TRP A 1 331 ? -6.976 5.000 29.958 1.00 95.62 331 TRP A CA 1
ATOM 2636 C C . TRP A 1 331 ? -6.877 3.547 29.528 1.00 95.62 331 TRP A C 1
ATOM 2638 O O . TRP A 1 331 ? -5.850 3.119 28.994 1.00 95.62 331 TRP A O 1
ATOM 2648 N N . VAL A 1 332 ? -7.968 2.809 29.727 1.00 96.88 332 VAL A N 1
ATOM 2649 C CA . VAL A 1 332 ? -8.138 1.501 29.101 1.00 96.88 332 VAL A CA 1
ATOM 2650 C C . VAL A 1 332 ? -8.425 1.733 27.623 1.00 96.88 332 VAL A C 1
ATOM 2652 O O . VAL A 1 332 ? -9.375 2.433 27.248 1.00 96.88 332 VAL A O 1
ATOM 2655 N N . MET A 1 333 ? -7.566 1.169 26.785 1.00 97.62 333 MET A N 1
ATOM 2656 C CA . MET A 1 333 ? -7.663 1.215 25.337 1.00 97.62 333 MET A CA 1
ATOM 2657 C C . MET A 1 333 ? -8.023 -0.182 24.844 1.00 97.62 333 MET A C 1
ATOM 2659 O O . MET A 1 333 ? -7.289 -1.136 25.097 1.00 97.62 333 MET A O 1
ATOM 2663 N N . TYR A 1 334 ? -9.132 -0.294 24.128 1.00 98.25 334 TYR A N 1
ATOM 2664 C CA . TYR A 1 334 ? -9.657 -1.545 23.598 1.00 98.25 334 TYR A CA 1
ATOM 2665 C C . TYR A 1 334 ? -9.136 -1.761 22.191 1.00 98.25 334 TYR A C 1
ATOM 2667 O O . TYR A 1 334 ? -9.208 -0.856 21.348 1.00 98.25 334 TYR A O 1
ATOM 2675 N N . LYS A 1 335 ? -8.604 -2.952 21.927 1.00 98.31 335 LYS A N 1
ATOM 2676 C CA . LYS A 1 335 ? -8.138 -3.301 20.593 1.00 98.31 335 LYS A CA 1
ATOM 2677 C C . LYS A 1 335 ? -9.288 -3.181 19.611 1.00 98.31 335 LYS A C 1
ATOM 2679 O O . LYS A 1 335 ? -10.391 -3.656 19.854 1.00 98.31 335 LYS A O 1
ATOM 2684 N N . THR A 1 336 ? -9.019 -2.493 18.517 1.00 98.56 336 THR A N 1
ATOM 2685 C CA . THR A 1 336 ? -9.966 -2.261 17.439 1.00 98.56 336 THR A CA 1
ATOM 2686 C C . THR A 1 336 ? -9.384 -2.843 16.165 1.00 98.56 336 THR A C 1
ATOM 2688 O O . THR A 1 336 ? -8.316 -2.408 15.733 1.00 98.56 336 THR A O 1
ATOM 2691 N N . ILE A 1 337 ? -10.047 -3.835 15.584 1.00 97.19 337 ILE A N 1
ATOM 2692 C CA . ILE A 1 337 ? -9.565 -4.564 14.406 1.00 97.19 337 ILE A CA 1
ATOM 2693 C C . ILE A 1 337 ? -10.477 -4.331 13.207 1.00 97.19 337 ILE A C 1
ATOM 2695 O O . ILE A 1 337 ? -11.664 -4.069 13.373 1.00 97.19 337 ILE A O 1
ATOM 2699 N N . VAL A 1 338 ? -9.904 -4.405 12.009 1.00 93.44 338 VAL A N 1
ATOM 2700 C CA . VAL A 1 338 ? -10.595 -4.194 10.735 1.00 93.44 338 VAL A CA 1
ATOM 2701 C C . VAL A 1 338 ? -10.421 -5.430 9.863 1.00 93.44 338 VAL A C 1
ATOM 2703 O O . VAL A 1 338 ? -9.289 -5.855 9.625 1.00 93.44 338 VAL A O 1
ATOM 2706 N N . PHE A 1 339 ? -11.535 -5.945 9.356 1.00 86.94 339 PHE A N 1
ATOM 2707 C CA . PHE A 1 339 ? -11.609 -6.961 8.315 1.00 86.94 339 PHE A CA 1
ATOM 2708 C C . PHE A 1 339 ? -12.235 -6.342 7.067 1.00 86.94 339 PHE A C 1
ATOM 2710 O O . PHE A 1 339 ? -13.413 -5.981 7.065 1.00 86.94 339 PHE A O 1
ATOM 2717 N N . LYS A 1 340 ? -11.431 -6.163 6.023 1.00 84.31 340 LYS A N 1
ATOM 2718 C CA . LYS A 1 340 ? -11.867 -5.657 4.719 1.00 84.31 340 LYS A CA 1
ATOM 2719 C C . LYS A 1 340 ? -12.492 -6.807 3.936 1.00 84.31 340 LYS A C 1
ATOM 2721 O O . LYS A 1 340 ? -12.045 -7.941 4.069 1.00 84.31 340 LYS A O 1
ATOM 2726 N N . ASP A 1 341 ? -13.449 -6.499 3.062 1.00 80.12 341 ASP A N 1
ATOM 2727 C CA . ASP A 1 341 ? -14.073 -7.505 2.187 1.00 80.12 341 ASP A CA 1
ATOM 2728 C C . ASP A 1 341 ? -14.733 -8.632 3.001 1.00 80.12 341 ASP A C 1
ATOM 2730 O O . ASP A 1 341 ? -14.498 -9.817 2.787 1.00 80.12 341 ASP A O 1
ATOM 2734 N N . MET A 1 342 ? -15.513 -8.238 4.009 1.00 85.00 342 MET A N 1
ATOM 2735 C CA . MET A 1 342 ? -16.191 -9.150 4.927 1.00 85.00 342 MET A CA 1
ATOM 2736 C C . MET A 1 342 ? -17.598 -8.623 5.198 1.00 85.00 342 MET A C 1
ATOM 2738 O O . MET A 1 342 ? -17.759 -7.486 5.646 1.00 85.00 342 MET A O 1
ATOM 2742 N N . SER A 1 343 ? -18.628 -9.432 4.938 1.00 87.44 343 SER A N 1
ATOM 2743 C CA . SER A 1 343 ? -19.980 -9.125 5.394 1.00 87.44 343 SER A CA 1
ATOM 2744 C C . SER A 1 343 ? -20.133 -9.472 6.870 1.00 87.44 343 SER A C 1
ATOM 2746 O O . SER A 1 343 ? -19.412 -10.297 7.434 1.00 87.44 343 SER A O 1
ATOM 2748 N N . LEU A 1 344 ? -21.144 -8.874 7.495 1.00 90.12 344 LEU A N 1
ATOM 2749 C CA . LEU A 1 344 ? -21.511 -9.187 8.873 1.00 90.12 344 LEU A CA 1
ATOM 2750 C C . LEU A 1 344 ? -21.843 -10.673 9.075 1.00 90.12 344 LEU A C 1
ATOM 2752 O O . LEU A 1 344 ? -21.485 -11.254 10.093 1.00 90.12 344 LEU A O 1
ATOM 2756 N N . LYS A 1 345 ? -22.530 -11.284 8.102 1.00 89.50 345 LYS A N 1
ATOM 2757 C CA . LYS A 1 345 ? -22.928 -12.692 8.171 1.00 89.50 345 LYS A CA 1
ATOM 2758 C C . LYS A 1 345 ? -21.690 -13.584 8.252 1.00 89.50 345 LYS A C 1
ATOM 2760 O O . LYS A 1 345 ? -21.584 -14.409 9.153 1.00 89.50 345 LYS A O 1
ATOM 2765 N N . THR A 1 346 ? -20.744 -13.361 7.351 1.00 88.25 346 THR A N 1
ATOM 2766 C CA . THR A 1 346 ? -19.517 -14.155 7.264 1.00 88.25 346 THR A CA 1
ATOM 2767 C C . THR A 1 346 ? -18.598 -13.918 8.449 1.00 88.25 346 THR A C 1
ATOM 2769 O O . THR A 1 346 ? -17.985 -14.867 8.930 1.00 88.25 346 THR A O 1
ATOM 2772 N N . TYR A 1 347 ? -18.558 -12.695 8.988 1.00 93.19 347 TYR A N 1
ATOM 2773 C CA . TYR A 1 347 ? -17.898 -12.442 10.267 1.00 93.19 347 TYR A CA 1
ATOM 2774 C C . TYR A 1 347 ? -18.428 -13.372 11.365 1.00 93.19 347 TYR A C 1
ATOM 2776 O O . TYR A 1 347 ? -17.639 -14.098 11.964 1.00 93.19 347 TYR A O 1
ATOM 2784 N N . TYR A 1 348 ? -19.745 -13.406 11.590 1.00 93.12 348 TYR A N 1
ATOM 2785 C CA . TYR A 1 348 ? -20.327 -14.232 12.650 1.00 93.12 348 TYR A CA 1
ATOM 2786 C C . TYR A 1 348 ? -20.176 -15.737 12.403 1.00 93.12 348 TYR A C 1
ATOM 2788 O O . TYR A 1 348 ? -19.974 -16.489 13.355 1.00 93.12 348 TYR A O 1
ATOM 2796 N N . GLU A 1 349 ? -20.245 -16.190 11.149 1.00 91.06 349 GLU A N 1
ATOM 2797 C CA . GLU A 1 349 ? -19.982 -17.592 10.795 1.00 91.06 349 GLU A CA 1
ATOM 2798 C C . GLU A 1 349 ? -18.538 -17.992 11.141 1.00 91.06 349 GLU A C 1
ATOM 2800 O O . GLU A 1 349 ? -18.319 -18.999 11.813 1.00 91.06 349 GLU A O 1
ATOM 2805 N N . LEU A 1 350 ? -17.556 -17.166 10.767 1.00 87.56 350 LEU A N 1
ATOM 2806 C CA . LEU A 1 350 ? -16.143 -17.422 11.055 1.00 87.56 350 LEU A CA 1
ATOM 2807 C C . LEU A 1 350 ? -15.798 -17.256 12.539 1.00 87.56 350 LEU A C 1
ATOM 2809 O O . LEU A 1 350 ? -14.982 -18.013 13.063 1.00 87.56 350 LEU A O 1
ATOM 2813 N N . GLU A 1 351 ? -16.389 -16.277 13.223 1.00 91.88 351 GLU A N 1
ATOM 2814 C CA . GLU A 1 351 ? -16.194 -16.047 14.657 1.00 91.88 351 GLU A CA 1
ATOM 2815 C C . GLU A 1 351 ? -16.679 -17.247 15.471 1.00 91.88 351 GLU A C 1
ATOM 2817 O O . GLU A 1 351 ? -15.943 -17.758 16.316 1.00 91.88 351 GLU A O 1
ATOM 2822 N N . LYS A 1 352 ? -17.884 -17.746 15.164 1.00 91.88 352 LYS A N 1
ATOM 2823 C CA . LYS A 1 352 ? -18.487 -18.904 15.832 1.00 91.88 352 LYS A CA 1
ATOM 2824 C C . LYS A 1 352 ? -17.600 -20.147 15.760 1.00 91.88 352 LYS A C 1
ATOM 2826 O O . LYS A 1 352 ? -17.500 -20.880 16.743 1.00 91.88 352 LYS A O 1
ATOM 2831 N N . ASP A 1 353 ? -16.949 -20.359 14.622 1.00 88.88 353 ASP A N 1
ATOM 2832 C CA . ASP A 1 353 ? -16.099 -21.526 14.387 1.00 88.88 353 ASP A CA 1
ATOM 2833 C C . ASP A 1 353 ? -14.623 -21.279 14.763 1.00 88.88 353 ASP A C 1
ATOM 2835 O O . ASP A 1 353 ? -13.781 -22.160 14.578 1.00 88.88 353 ASP A O 1
ATOM 2839 N N . ASN A 1 354 ? -14.298 -20.099 15.312 1.00 88.25 354 ASN A N 1
ATOM 2840 C CA . ASN A 1 354 ? -12.938 -19.653 15.632 1.00 88.25 354 ASN A CA 1
ATOM 2841 C C . ASN A 1 354 ? -11.985 -19.699 14.415 1.00 88.25 354 ASN A C 1
ATOM 2843 O O . ASN A 1 354 ? -10.822 -20.095 14.514 1.00 88.25 354 ASN A O 1
ATOM 2847 N N . GLN A 1 355 ? -12.501 -19.304 13.249 1.00 89.38 355 GLN A N 1
ATOM 2848 C CA . GLN A 1 355 ? -11.825 -19.309 11.946 1.00 89.38 355 GLN A CA 1
ATOM 2849 C C . GLN A 1 355 ? -11.622 -17.902 11.369 1.00 89.38 355 GLN A C 1
ATOM 2851 O O . GLN A 1 355 ? -11.347 -17.753 10.175 1.00 89.38 355 GLN A O 1
ATOM 2856 N N . LEU A 1 356 ? -11.749 -16.853 12.189 1.00 82.31 356 LEU A N 1
ATOM 2857 C CA . LEU A 1 356 ? -11.467 -15.493 11.736 1.00 82.31 356 LEU A CA 1
ATOM 2858 C C . LEU A 1 356 ? -10.026 -15.391 11.200 1.00 82.31 356 LEU A C 1
ATOM 2860 O O . LEU A 1 356 ? -9.088 -15.894 11.830 1.00 82.31 356 LEU A O 1
ATOM 2864 N N . PRO A 1 357 ? -9.818 -14.734 10.044 1.00 80.88 357 PRO A N 1
ATOM 2865 C CA . PRO A 1 357 ? -8.481 -14.512 9.517 1.00 80.88 357 PRO A CA 1
ATOM 2866 C C . PRO A 1 357 ? -7.692 -13.551 10.417 1.00 80.88 357 PRO A C 1
ATOM 2868 O O . PRO A 1 357 ? -8.207 -12.950 11.360 1.00 80.88 357 PRO A O 1
ATOM 2871 N N . SER A 1 358 ? -6.410 -13.353 10.106 1.00 81.69 358 SER A N 1
ATOM 2872 C CA . SER A 1 358 ? -5.686 -12.216 10.685 1.00 81.69 358 SER A CA 1
ATOM 2873 C C . SER A 1 358 ? -6.326 -10.899 10.225 1.00 81.69 358 SER A C 1
ATOM 2875 O O . SER A 1 358 ? -6.664 -10.792 9.046 1.00 81.69 358 SER A O 1
ATOM 2877 N N . PRO A 1 359 ? -6.470 -9.894 11.108 1.00 85.56 359 PRO A N 1
ATOM 2878 C CA . PRO A 1 359 ? -7.085 -8.625 10.738 1.00 85.56 359 PRO A CA 1
ATOM 2879 C C . PRO A 1 359 ? -6.217 -7.843 9.746 1.00 85.56 359 PRO A C 1
ATOM 2881 O O . PRO A 1 359 ? -4.988 -7.840 9.850 1.00 85.56 359 PRO A O 1
ATOM 2884 N N . ASP A 1 360 ? -6.857 -7.126 8.822 1.00 82.50 360 ASP A N 1
ATOM 2885 C CA . ASP A 1 360 ? -6.189 -6.272 7.830 1.00 82.50 360 ASP A CA 1
ATOM 2886 C C . ASP A 1 360 ? -5.540 -5.041 8.455 1.00 82.50 360 ASP A C 1
ATOM 2888 O O . ASP A 1 360 ? -4.577 -4.485 7.923 1.00 82.50 360 ASP A O 1
ATOM 2892 N N . TYR A 1 361 ? -6.103 -4.576 9.566 1.00 86.56 361 TYR A N 1
ATOM 2893 C CA . TYR A 1 361 ? -5.579 -3.467 10.342 1.00 86.56 361 TYR A CA 1
ATOM 2894 C C . TYR A 1 361 ? -5.995 -3.610 11.804 1.00 86.56 361 TYR A C 1
ATOM 2896 O O . TYR A 1 361 ? -7.075 -4.108 12.113 1.00 86.56 361 TYR A O 1
ATOM 2904 N N . ALA A 1 362 ? -5.134 -3.153 12.709 1.00 93.50 362 ALA A N 1
ATOM 2905 C CA . ALA A 1 362 ? -5.412 -3.111 14.134 1.00 93.50 362 ALA A CA 1
ATOM 2906 C C . ALA A 1 362 ? -4.964 -1.768 14.715 1.00 93.50 362 ALA A C 1
ATOM 2908 O O . ALA A 1 362 ? -3.912 -1.230 14.368 1.00 93.50 362 ALA A O 1
ATOM 2909 N N . THR A 1 363 ? -5.769 -1.240 15.623 1.00 97.88 363 THR A N 1
ATOM 2910 C CA . THR A 1 363 ? -5.516 -0.025 16.395 1.00 97.88 363 THR A CA 1
ATOM 2911 C C . THR A 1 363 ? -6.157 -0.169 17.773 1.00 97.88 363 THR A C 1
ATOM 2913 O O . THR A 1 363 ? -6.549 -1.269 18.157 1.00 97.88 363 THR A O 1
ATOM 2916 N N . TYR A 1 364 ? -6.238 0.910 18.546 1.00 98.06 364 TYR A N 1
ATOM 2917 C CA . TYR A 1 364 ? -6.881 0.897 19.853 1.00 98.06 364 TYR A CA 1
ATOM 2918 C C . TYR A 1 364 ? -7.734 2.148 20.065 1.00 98.06 364 TYR A C 1
ATOM 2920 O O . TYR A 1 364 ? -7.310 3.257 19.739 1.00 98.06 364 TYR A O 1
ATOM 2928 N N . LEU A 1 365 ? -8.914 1.960 20.654 1.00 98.06 365 LEU A N 1
ATOM 2929 C CA . LEU A 1 365 ? -9.850 3.022 21.008 1.00 98.06 365 LEU A CA 1
ATOM 2930 C C . LEU A 1 365 ? -10.188 2.935 22.493 1.00 98.06 365 LEU A C 1
ATOM 2932 O O . LEU A 1 365 ? -10.519 1.866 23.000 1.00 98.06 365 LEU A O 1
ATOM 2936 N N . SER A 1 366 ? -10.160 4.058 23.202 1.00 96.62 366 SER A N 1
ATOM 2937 C CA . SER A 1 366 ? -10.831 4.137 24.493 1.00 96.62 366 SER A CA 1
ATOM 2938 C C . SER A 1 366 ? -12.326 4.333 24.291 1.00 96.62 366 SER A C 1
ATOM 2940 O O . SER A 1 366 ? -12.760 5.091 23.417 1.00 96.62 366 SER A O 1
ATOM 2942 N N . ARG A 1 367 ? -13.085 3.661 25.153 1.00 93.88 367 ARG A N 1
ATOM 2943 C CA . ARG A 1 367 ? -14.540 3.786 25.307 1.00 93.88 367 ARG A CA 1
ATOM 2944 C C . ARG A 1 367 ? -14.924 4.618 26.525 1.00 93.88 367 ARG A C 1
ATOM 2946 O O . ARG A 1 367 ? -16.089 4.959 26.703 1.00 93.88 367 ARG A O 1
ATOM 2953 N N . ASP A 1 368 ? -13.948 4.909 27.381 1.00 89.75 368 ASP A N 1
ATOM 2954 C CA . ASP A 1 368 ? -14.142 5.765 28.534 1.00 89.75 368 ASP A CA 1
ATOM 2955 C C . ASP A 1 368 ? -14.068 7.209 28.056 1.00 89.75 368 ASP A C 1
ATOM 2957 O O . ASP A 1 368 ? -13.083 7.634 27.460 1.00 89.75 368 ASP A O 1
ATOM 2961 N N . THR A 1 369 ? -15.138 7.961 28.273 1.00 87.94 369 THR A N 1
ATOM 2962 C CA . THR A 1 369 ? -15.226 9.373 27.907 1.00 87.94 369 THR A CA 1
ATOM 2963 C C . THR A 1 369 ? -15.886 10.107 29.059 1.00 87.94 369 THR A C 1
ATOM 2965 O O . THR A 1 369 ? -17.039 9.824 29.388 1.00 87.94 369 THR A O 1
ATOM 2968 N N . HIS A 1 370 ? -15.135 10.979 29.726 1.00 91.00 370 HIS A N 1
ATOM 2969 C CA . HIS A 1 370 ? -15.488 11.515 31.046 1.00 91.00 370 HIS A CA 1
ATOM 2970 C C . HIS A 1 370 ? -15.399 13.043 31.095 1.00 91.00 370 HIS A C 1
ATOM 2972 O O . HIS A 1 370 ? -15.029 13.609 32.123 1.00 91.00 370 HIS A O 1
ATOM 2978 N N . GLN A 1 371 ? -15.666 13.728 29.983 1.00 94.56 371 GLN A N 1
ATOM 2979 C CA . GLN A 1 371 ? -15.713 15.186 29.979 1.00 94.56 371 GLN A CA 1
ATOM 2980 C C . GLN A 1 371 ? -16.954 15.696 30.716 1.00 94.56 371 GLN A C 1
ATOM 2982 O O . GLN A 1 371 ? -18.077 15.442 30.300 1.00 94.56 371 GLN A O 1
ATOM 2987 N N . THR A 1 372 ? -16.745 16.516 31.742 1.00 94.50 372 THR A N 1
ATOM 2988 C CA . THR A 1 372 ? -17.826 17.022 32.602 1.00 94.50 372 THR A CA 1
ATOM 2989 C C . THR A 1 372 ? -18.252 18.455 32.294 1.00 94.50 372 THR A C 1
ATOM 2991 O O . THR A 1 372 ? -19.265 18.925 32.809 1.00 94.50 372 THR A O 1
ATOM 2994 N N . SER A 1 373 ? -17.516 19.178 31.447 1.00 93.75 373 SER A N 1
ATOM 2995 C CA . SER A 1 373 ? -17.870 20.542 31.059 1.00 93.75 373 SER A CA 1
ATOM 2996 C C . SER A 1 373 ? -17.374 20.918 29.666 1.00 93.75 373 SER A C 1
ATOM 2998 O O . SER A 1 373 ? -16.375 20.411 29.150 1.00 93.75 373 SER A O 1
ATOM 3000 N N . THR A 1 374 ? -18.104 21.826 29.023 1.00 91.50 374 THR A N 1
ATOM 3001 C CA . THR A 1 374 ? -17.694 22.442 27.754 1.00 91.50 374 THR A CA 1
ATOM 3002 C C . THR A 1 374 ? -16.640 23.528 27.985 1.00 91.50 374 THR A C 1
ATOM 3004 O O . THR A 1 374 ? -16.502 24.052 29.087 1.00 91.50 374 THR A O 1
ATOM 3007 N N . SER A 1 375 ? -15.960 23.968 26.921 1.00 86.75 375 SER A N 1
ATOM 3008 C CA . SER A 1 375 ? -15.023 25.103 26.994 1.00 86.75 375 SER A CA 1
ATOM 3009 C C . SER A 1 375 ? -15.668 26.425 27.430 1.00 86.75 375 SER A C 1
ATOM 3011 O O . SER A 1 375 ? -14.955 27.339 27.829 1.00 86.75 375 SER A O 1
ATOM 3013 N N . LYS A 1 376 ? -17.002 26.534 27.365 1.00 91.19 376 LYS A N 1
ATOM 3014 C CA . LYS A 1 376 ? -17.781 27.692 27.829 1.00 91.19 376 LYS A CA 1
ATOM 3015 C C . LYS A 1 376 ? -18.310 27.525 29.263 1.00 91.19 376 LYS A C 1
ATOM 3017 O O . LYS A 1 376 ? -19.160 28.298 29.682 1.00 91.19 376 LYS A O 1
ATOM 3022 N N . GLY A 1 377 ? -17.884 26.489 29.988 1.00 91.12 377 GLY A N 1
ATOM 3023 C CA . GLY A 1 377 ? -18.280 26.248 31.380 1.00 91.12 377 GLY A CA 1
ATOM 3024 C C . GLY A 1 377 ? -19.637 25.560 31.571 1.00 91.12 377 GLY A C 1
ATOM 3025 O O . GLY A 1 377 ? -19.997 25.247 32.700 1.00 91.12 377 GLY A O 1
ATOM 3026 N N . LYS A 1 378 ? -20.388 25.259 30.500 1.00 94.56 378 LYS A N 1
ATOM 3027 C CA . LYS A 1 378 ? -21.624 24.463 30.615 1.00 94.56 378 LYS A CA 1
ATOM 3028 C C . LYS A 1 378 ? -21.300 23.058 31.128 1.00 94.56 378 LYS A C 1
ATOM 3030 O O . LYS A 1 378 ? -20.505 22.368 30.486 1.00 94.56 378 LYS A O 1
ATOM 3035 N N . ILE A 1 379 ? -21.947 22.648 32.218 1.00 95.25 379 ILE A N 1
ATOM 3036 C CA . ILE A 1 379 ? -21.836 21.306 32.804 1.00 95.25 379 ILE A CA 1
ATOM 3037 C C . ILE A 1 379 ? -22.498 20.266 31.885 1.00 95.25 379 ILE A C 1
ATOM 3039 O O . ILE A 1 379 ? -23.590 20.482 31.352 1.00 95.25 379 ILE A O 1
ATOM 3043 N N . LEU A 1 380 ? -21.818 19.137 31.703 1.00 94.56 380 LEU A N 1
ATOM 3044 C CA . LEU A 1 380 ? -22.274 17.945 30.994 1.00 94.56 380 LEU A CA 1
ATOM 3045 C C . LEU A 1 380 ? -22.571 16.869 32.043 1.00 94.56 380 LEU A C 1
ATOM 3047 O O . LEU A 1 380 ? -21.706 16.070 32.389 1.00 94.56 380 LEU A O 1
ATOM 3051 N N . LYS A 1 381 ? -23.784 16.896 32.602 1.00 95.50 381 LYS A N 1
ATOM 3052 C CA . LYS A 1 381 ? -24.197 15.948 33.642 1.00 95.50 381 LYS A CA 1
ATOM 3053 C C . LYS A 1 381 ? -24.422 14.561 33.037 1.00 95.50 381 LYS A C 1
ATOM 3055 O O . LYS A 1 381 ? -25.346 14.382 32.248 1.00 95.50 381 LYS A O 1
ATOM 3060 N N . HIS A 1 382 ? -23.581 13.604 33.408 1.00 95.38 382 HIS A N 1
ATOM 3061 C CA . HIS A 1 382 ? -23.683 12.207 33.011 1.00 95.38 382 HIS A CA 1
ATOM 3062 C C . HIS A 1 382 ? -24.905 11.543 33.647 1.00 95.38 382 HIS A C 1
ATOM 3064 O O . HIS A 1 382 ? -25.232 11.784 34.811 1.00 95.38 382 HIS A O 1
ATOM 3070 N N . SER A 1 383 ? -25.572 10.697 32.866 1.00 95.12 383 SER A N 1
ATOM 3071 C CA . SER A 1 383 ? -26.721 9.925 33.329 1.00 95.12 383 SER A CA 1
ATOM 3072 C C . SER A 1 383 ? -26.336 8.894 34.387 1.00 95.12 383 SER A C 1
ATOM 3074 O O . SER A 1 383 ? -25.271 8.280 34.306 1.00 95.12 383 SER A O 1
ATOM 3076 N N . ASP A 1 384 ? -27.253 8.627 35.316 1.00 95.25 384 ASP A N 1
ATOM 3077 C CA . ASP A 1 384 ? -27.133 7.538 36.292 1.00 95.25 384 ASP A CA 1
ATOM 3078 C C . ASP A 1 384 ? -27.428 6.159 35.672 1.00 95.25 384 ASP A C 1
ATOM 3080 O O . ASP A 1 384 ? -27.287 5.122 36.321 1.00 95.25 384 ASP A O 1
ATOM 3084 N N . LYS A 1 385 ? -27.781 6.125 34.382 1.00 95.38 385 LYS A N 1
ATOM 3085 C CA . LYS A 1 385 ? -27.867 4.906 33.578 1.00 95.38 385 LYS A CA 1
ATOM 3086 C C . LYS A 1 385 ? -26.611 4.774 32.718 1.00 95.38 385 LYS A C 1
ATOM 3088 O O . LYS A 1 385 ? -26.261 5.691 31.973 1.00 95.38 385 LYS A O 1
ATOM 3093 N N . ARG A 1 386 ? -25.968 3.601 32.750 1.00 92.56 386 ARG A N 1
ATOM 3094 C CA . ARG A 1 386 ? -24.673 3.341 32.086 1.00 92.56 386 ARG A CA 1
ATOM 3095 C C . ARG A 1 386 ? -24.612 3.772 30.624 1.00 92.56 386 ARG A C 1
ATOM 3097 O O . ARG A 1 386 ? -23.599 4.309 30.204 1.00 92.56 386 ARG A O 1
ATOM 3104 N N . PHE A 1 387 ? -25.674 3.543 29.861 1.00 93.81 387 PHE A N 1
ATOM 3105 C CA . PHE A 1 387 ? -25.722 3.870 28.432 1.00 93.81 387 PHE A CA 1
ATOM 3106 C C . PHE A 1 387 ? -26.499 5.155 28.124 1.00 93.81 387 PHE A C 1
ATOM 3108 O O . PHE A 1 387 ? -26.849 5.422 26.978 1.00 93.81 387 PHE A O 1
ATOM 3115 N N . GLY A 1 388 ? -26.820 5.927 29.162 1.00 92.38 388 GLY A N 1
ATOM 3116 C CA . GLY A 1 388 ? -27.583 7.162 29.068 1.00 92.38 388 GLY A CA 1
ATOM 3117 C C . GLY A 1 388 ? -26.796 8.333 28.481 1.00 92.38 388 GLY A C 1
ATOM 3118 O O . GLY A 1 388 ? -25.714 8.186 27.900 1.00 92.38 388 GLY A O 1
ATOM 3119 N N . GLN A 1 389 ? -27.352 9.532 28.633 1.00 91.25 389 GLN A N 1
ATOM 3120 C CA . GLN A 1 389 ? -26.767 10.754 28.085 1.00 91.25 389 GLN A CA 1
ATOM 3121 C C . GLN A 1 389 ? -25.317 10.963 28.570 1.00 91.25 389 GLN A C 1
ATOM 3123 O O . GLN A 1 389 ? -25.003 10.783 29.747 1.00 91.25 389 GLN A O 1
ATOM 3128 N N . TYR A 1 390 ? -24.435 11.328 27.631 1.00 92.31 390 TYR A N 1
ATOM 3129 C CA . TYR A 1 390 ? -22.986 11.551 27.796 1.00 92.31 390 TYR A CA 1
ATOM 3130 C C . TYR A 1 390 ? -22.122 10.346 28.215 1.00 92.31 390 TYR A C 1
ATOM 3132 O O . TYR A 1 390 ? -20.895 10.451 28.183 1.00 92.31 390 TYR A O 1
ATOM 3140 N N . ASN A 1 391 ? -22.715 9.191 28.519 1.00 93.00 391 ASN A N 1
ATOM 3141 C CA . ASN A 1 391 ? -21.979 7.956 28.811 1.00 93.00 391 ASN A CA 1
ATOM 3142 C C . ASN A 1 391 ? -21.639 7.163 27.536 1.00 93.00 391 ASN A C 1
ATOM 3144 O O . ASN A 1 391 ? -21.928 7.621 26.434 1.00 93.00 391 ASN A O 1
ATOM 3148 N N . GLU A 1 392 ? -21.024 5.982 27.640 1.00 92.19 392 GLU A N 1
ATOM 3149 C CA . GLU A 1 392 ? -20.770 5.115 26.472 1.00 92.19 392 GLU A CA 1
ATOM 3150 C C . GLU A 1 392 ? -22.081 4.667 25.787 1.00 92.19 392 GLU A C 1
ATOM 3152 O O . GLU A 1 392 ? -23.145 4.705 26.402 1.00 92.19 392 GLU A O 1
ATOM 3157 N N . ILE A 1 393 ? -22.022 4.250 24.518 1.00 92.50 393 ILE A N 1
ATOM 3158 C CA . ILE A 1 393 ? -23.164 3.570 23.874 1.00 92.50 393 ILE A CA 1
ATOM 3159 C C . ILE A 1 393 ? -23.204 2.082 24.264 1.00 92.50 393 ILE A C 1
ATOM 3161 O O . ILE A 1 393 ? -22.165 1.540 24.663 1.00 92.50 393 ILE A O 1
ATOM 3165 N N . PRO A 1 394 ? -24.371 1.415 24.171 1.00 93.12 394 PRO A N 1
ATOM 3166 C CA . PRO A 1 394 ? -24.475 -0.022 24.412 1.00 93.12 394 PRO A CA 1
ATOM 3167 C C . PRO A 1 394 ? -23.530 -0.845 23.518 1.00 93.12 394 PRO A C 1
ATOM 3169 O O . PRO A 1 394 ? -23.182 -0.410 22.419 1.00 93.12 394 PRO A O 1
ATOM 3172 N N . PRO A 1 395 ? -23.096 -2.040 23.961 1.00 95.38 395 PRO A N 1
ATOM 3173 C CA . PRO A 1 395 ? -22.530 -3.016 23.039 1.00 95.38 395 PRO A CA 1
ATOM 3174 C C . PRO A 1 395 ? -23.585 -3.423 22.004 1.00 95.38 395 PRO A C 1
ATOM 3176 O O . PRO A 1 395 ? -24.774 -3.487 22.321 1.00 95.38 395 PRO A O 1
ATOM 3179 N N . GLY A 1 396 ? -23.151 -3.706 20.782 1.00 94.88 396 GLY A N 1
ATOM 3180 C CA . GLY A 1 396 ? -24.052 -4.013 19.679 1.00 94.88 396 GLY A CA 1
ATOM 3181 C C . GLY A 1 396 ? -23.431 -3.770 18.312 1.00 94.88 396 GLY A C 1
ATOM 3182 O O . GLY A 1 396 ? -22.228 -3.523 18.184 1.00 94.88 396 GLY A O 1
ATOM 3183 N N . GLU A 1 397 ? -24.283 -3.844 17.299 1.00 95.12 397 GLU A N 1
ATOM 3184 C CA . GLU A 1 397 ? -23.938 -3.644 15.898 1.00 95.12 397 GLU A CA 1
ATOM 3185 C C . GLU A 1 397 ? -24.362 -2.251 15.436 1.00 95.12 397 GLU A C 1
ATOM 3187 O O . GLU A 1 397 ? -25.502 -1.827 15.620 1.00 95.12 397 GLU A O 1
ATOM 3192 N N . TYR A 1 398 ? -23.430 -1.551 14.807 1.00 94.56 398 TYR A N 1
ATOM 3193 C CA . TYR A 1 398 ? -23.588 -0.189 14.324 1.00 94.56 398 TYR A CA 1
ATOM 3194 C C . TYR A 1 398 ? -22.946 -0.050 12.942 1.00 94.56 398 TYR A C 1
ATOM 3196 O O . TYR A 1 398 ? -22.442 -1.012 12.355 1.00 94.56 398 TYR A O 1
ATOM 3204 N N . PHE A 1 399 ? -22.918 1.175 12.433 1.00 93.31 399 PHE A N 1
ATOM 3205 C CA . PHE A 1 399 ? -22.250 1.533 11.192 1.00 93.31 399 PHE A CA 1
ATOM 3206 C C . PHE A 1 399 ? -21.279 2.684 11.425 1.00 93.31 399 PHE A C 1
ATOM 3208 O O . PHE A 1 399 ? -21.571 3.602 12.195 1.00 93.31 399 PHE A O 1
ATOM 3215 N N . LEU A 1 400 ? -20.140 2.657 10.729 1.00 93.88 400 LEU A N 1
ATOM 3216 C CA . LEU A 1 400 ? -19.284 3.832 10.587 1.00 93.88 400 LEU A CA 1
ATOM 3217 C C . LEU A 1 400 ? -19.623 4.569 9.296 1.00 93.88 400 LEU A C 1
ATOM 3219 O O . LEU A 1 400 ? -19.634 3.987 8.215 1.00 93.88 400 LEU A O 1
ATOM 3223 N N . VAL A 1 401 ? -19.835 5.874 9.418 1.00 91.62 401 VAL A N 1
ATOM 3224 C CA . VAL A 1 401 ? -20.141 6.767 8.298 1.00 91.62 401 VAL A CA 1
ATOM 3225 C C . VAL A 1 401 ? -19.227 7.989 8.294 1.00 91.62 401 VAL A C 1
ATOM 3227 O O . VAL A 1 401 ? -18.727 8.390 9.351 1.00 91.62 401 VAL A O 1
ATOM 3230 N N . PRO A 1 402 ? -18.995 8.621 7.132 1.00 91.12 402 PRO A N 1
ATOM 3231 C CA . PRO A 1 402 ? -18.213 9.837 7.052 1.00 91.12 402 PRO A CA 1
ATOM 3232 C C . PRO A 1 402 ? -19.003 11.007 7.646 1.00 91.12 402 PRO A C 1
ATOM 3234 O O . PRO A 1 402 ? -20.230 11.075 7.559 1.00 91.12 402 PRO A O 1
ATOM 3237 N N . GLY A 1 403 ? -18.279 11.951 8.243 1.00 90.25 403 GLY A N 1
ATOM 3238 C CA . GLY A 1 403 ? -18.846 13.223 8.675 1.00 90.25 403 GLY A CA 1
ATOM 3239 C C . GLY A 1 403 ? -19.350 14.039 7.488 1.00 90.25 403 GLY A C 1
ATOM 3240 O O . GLY A 1 403 ? -18.758 14.021 6.407 1.00 90.25 403 GLY A O 1
ATOM 3241 N N . VAL A 1 404 ? -20.435 14.782 7.698 1.00 88.50 404 VAL A N 1
ATOM 3242 C CA . VAL A 1 404 ? -20.994 15.688 6.687 1.00 88.50 404 VAL A CA 1
ATOM 3243 C C . VAL A 1 404 ? -20.455 17.115 6.844 1.00 88.50 404 VAL A C 1
ATOM 3245 O O . VAL A 1 404 ? -19.760 17.446 7.806 1.00 88.50 404 VAL A O 1
ATOM 3248 N N . SER A 1 405 ? -20.769 17.989 5.883 1.00 87.06 405 SER A N 1
ATOM 3249 C CA . SER A 1 405 ? -20.358 19.398 5.931 1.00 87.06 405 SER A CA 1
ATOM 3250 C C . SER A 1 405 ? -20.800 20.077 7.235 1.00 87.06 405 SER A C 1
ATOM 3252 O O . SER A 1 405 ? -21.925 19.888 7.690 1.00 87.06 405 SER A O 1
ATOM 3254 N N . GLY A 1 406 ? -19.909 20.866 7.842 1.00 85.50 406 GLY A N 1
ATOM 3255 C CA . GLY A 1 406 ? -20.154 21.561 9.113 1.00 85.50 406 GLY A CA 1
ATOM 3256 C C . GLY A 1 406 ? -19.888 20.727 10.371 1.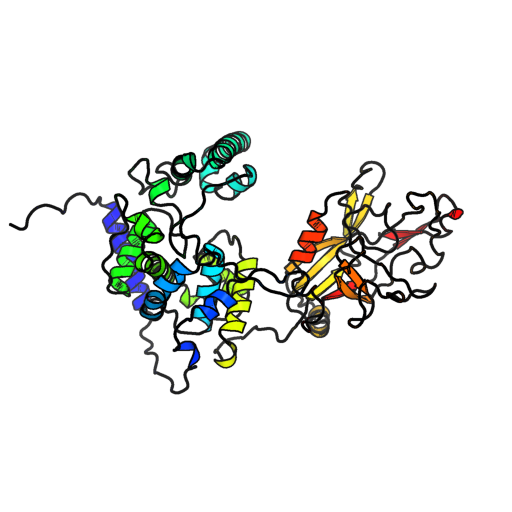00 85.50 406 GLY A C 1
ATOM 3257 O O . GLY A 1 406 ? -19.795 21.289 11.462 1.00 85.50 406 GLY A O 1
ATOM 3258 N N . GLN A 1 407 ? -19.698 19.411 10.248 1.00 89.62 407 GLN A N 1
ATOM 3259 C CA . GLN A 1 407 ? -19.329 18.566 11.379 1.00 89.62 407 GLN A CA 1
ATOM 3260 C C . GLN A 1 407 ? -17.832 18.634 11.699 1.00 89.62 407 GLN A C 1
ATOM 3262 O O . GLN A 1 407 ? -16.977 18.813 10.833 1.00 89.62 407 GLN A O 1
ATOM 3267 N N . LYS A 1 408 ? -17.510 18.488 12.989 1.00 90.56 408 LYS A N 1
ATOM 3268 C CA . LYS A 1 408 ? -16.143 18.628 13.510 1.00 90.56 408 LYS A CA 1
ATOM 3269 C C . LYS A 1 408 ? -15.254 17.418 13.206 1.00 90.56 408 LYS A C 1
ATOM 3271 O O . LYS A 1 408 ? -14.045 17.585 13.040 1.00 90.56 408 LYS A O 1
ATOM 3276 N N . TYR A 1 409 ? -15.814 16.210 13.211 1.00 94.06 409 TYR A N 1
ATOM 3277 C CA . TYR A 1 409 ? -15.050 14.966 13.116 1.00 94.06 409 TYR A CA 1
ATOM 3278 C C . TYR A 1 409 ? -15.206 14.298 11.752 1.00 94.06 409 TYR A C 1
ATOM 3280 O O . TYR A 1 409 ? -16.102 14.622 10.980 1.00 94.06 409 TYR A O 1
ATOM 3288 N N . LYS A 1 410 ? -14.282 13.385 11.437 1.00 92.50 410 LYS A N 1
ATOM 3289 C CA . LYS A 1 410 ? -14.209 12.759 10.111 1.00 92.50 410 LYS A CA 1
ATOM 3290 C C . LYS A 1 410 ? -15.142 11.567 9.946 1.00 92.50 410 LYS A C 1
ATOM 3292 O O . LYS A 1 410 ? -15.582 11.327 8.829 1.00 92.50 410 LYS A O 1
ATOM 3297 N N . ILE A 1 411 ? -15.400 10.822 11.019 1.00 94.75 411 ILE A N 1
ATOM 3298 C CA . ILE A 1 411 ? -16.233 9.617 10.999 1.00 94.75 411 ILE A CA 1
ATOM 3299 C C . ILE A 1 411 ? -17.085 9.528 12.266 1.00 94.75 411 ILE A C 1
ATOM 3301 O O . ILE A 1 411 ? -16.660 9.954 13.347 1.00 94.75 411 ILE A O 1
ATOM 3305 N N . TYR A 1 412 ? -18.281 8.977 12.101 1.00 94.56 412 TYR A N 1
ATOM 3306 C CA . TYR A 1 412 ? -19.335 8.898 13.105 1.00 94.56 412 TYR A CA 1
ATOM 3307 C C . TYR A 1 412 ? -19.917 7.489 13.175 1.00 94.56 412 TYR A C 1
ATOM 3309 O O . TYR A 1 412 ? -19.896 6.761 12.185 1.00 94.56 412 TYR A O 1
ATOM 3317 N N . VAL A 1 413 ? -20.429 7.132 14.349 1.00 94.25 413 VAL A N 1
ATOM 3318 C CA . VAL A 1 413 ? -21.163 5.892 14.604 1.00 94.25 413 VAL A CA 1
ATOM 3319 C C . VAL A 1 413 ? -22.658 6.182 14.511 1.00 94.25 413 VAL A C 1
ATOM 3321 O O . VAL A 1 413 ? -23.130 7.162 15.094 1.00 94.25 413 VAL A O 1
ATOM 3324 N N . ILE A 1 414 ? -23.391 5.332 13.796 1.00 91.50 414 ILE A N 1
ATOM 3325 C CA . ILE A 1 414 ? -24.854 5.381 13.659 1.00 91.50 414 ILE A CA 1
ATOM 3326 C C . ILE A 1 414 ? -25.450 3.975 13.801 1.00 91.50 414 ILE A C 1
ATOM 3328 O O . ILE A 1 414 ? -24.758 2.982 13.593 1.00 91.50 414 ILE A O 1
ATOM 3332 N N . ASP A 1 415 ? -26.733 3.882 14.130 1.00 89.69 415 ASP A N 1
ATOM 3333 C CA . ASP A 1 415 ? -27.465 2.621 14.339 1.00 89.69 415 ASP A CA 1
ATOM 3334 C C . ASP A 1 415 ? -28.124 2.032 13.071 1.00 89.69 415 ASP A C 1
ATOM 3336 O O . ASP A 1 415 ? -28.660 0.928 13.111 1.00 89.69 415 ASP A O 1
ATOM 3340 N N . SER A 1 416 ? -28.100 2.742 11.939 1.00 85.56 416 SER A N 1
ATOM 3341 C CA . SER A 1 416 ? -28.733 2.298 10.693 1.00 85.56 416 SER A CA 1
ATOM 3342 C C . SER A 1 416 ? -27.971 2.775 9.464 1.00 85.56 416 SER A C 1
ATOM 3344 O O . SER A 1 416 ? -27.636 3.951 9.356 1.00 85.56 416 SER A O 1
ATOM 3346 N N . GLU A 1 417 ? -27.787 1.883 8.490 1.00 79.31 417 GLU A N 1
ATOM 3347 C CA . GLU A 1 417 ? -27.130 2.163 7.206 1.00 79.31 417 GLU A CA 1
ATOM 3348 C C . GLU A 1 417 ? -27.809 3.288 6.410 1.00 79.31 417 GLU A C 1
ATOM 3350 O O . GLU A 1 417 ? -27.161 3.991 5.638 1.00 79.31 417 GLU A O 1
ATOM 3355 N N . SER A 1 418 ? -29.118 3.485 6.601 1.00 79.19 418 SER A N 1
ATOM 3356 C CA . SER A 1 418 ? -29.883 4.518 5.896 1.00 79.19 418 SER A CA 1
ATOM 3357 C C . SER A 1 418 ? -29.704 5.920 6.485 1.00 79.19 418 SER A C 1
ATOM 3359 O O . SER A 1 418 ? -30.213 6.890 5.921 1.00 79.19 418 SER A O 1
ATOM 3361 N N . LYS A 1 419 ? -29.053 6.043 7.647 1.00 81.88 419 LYS A N 1
ATOM 3362 C CA . LYS A 1 419 ? -28.859 7.318 8.340 1.00 81.88 419 LYS A CA 1
ATOM 3363 C C . LYS A 1 419 ? -27.532 7.958 7.917 1.00 81.88 419 LYS A C 1
ATOM 3365 O O . LYS A 1 419 ? -26.574 7.298 7.532 1.00 81.88 419 LYS A O 1
ATOM 3370 N N . SER A 1 420 ? -27.467 9.285 8.002 1.00 84.62 420 SER A N 1
ATOM 3371 C CA . SER A 1 420 ? -26.211 10.036 7.860 1.00 84.62 420 SER A CA 1
ATOM 3372 C C . SER A 1 420 ? -25.674 10.455 9.226 1.00 84.62 420 SER A C 1
ATOM 3374 O O . SER A 1 420 ? -26.414 10.466 10.214 1.00 84.62 420 SER A O 1
ATOM 3376 N N . ALA A 1 421 ? -24.419 10.904 9.274 1.00 85.62 421 ALA A N 1
ATOM 3377 C CA . ALA A 1 421 ? -23.813 11.447 10.488 1.00 85.62 421 ALA A CA 1
ATOM 3378 C C . ALA A 1 421 ? -24.569 12.654 11.091 1.00 85.62 421 ALA A C 1
ATOM 3380 O O . ALA A 1 421 ? -24.358 12.969 12.261 1.00 85.62 421 ALA A O 1
ATOM 3381 N N . ALA A 1 422 ? -25.430 13.337 10.323 1.00 84.19 422 ALA A N 1
ATOM 3382 C CA . ALA A 1 422 ? -26.249 14.461 10.790 1.00 84.19 422 ALA A CA 1
ATOM 3383 C C . ALA A 1 422 ? -27.613 14.053 11.370 1.00 84.19 422 ALA A C 1
ATOM 3385 O O . ALA A 1 422 ? -28.360 14.919 11.816 1.00 84.19 422 ALA A O 1
ATOM 3386 N N . SER A 1 423 ? -27.959 12.765 11.352 1.00 81.44 423 SER A N 1
ATOM 3387 C CA . SER A 1 423 ? -29.265 12.305 11.831 1.00 81.44 423 SER A CA 1
ATOM 3388 C C . SER A 1 423 ? -29.393 12.571 13.333 1.00 81.44 423 SER A C 1
ATOM 3390 O O . SER A 1 423 ? -28.593 12.073 14.125 1.00 81.44 423 SER A O 1
ATOM 3392 N N . GLU A 1 424 ? -30.398 13.358 13.722 1.00 65.50 424 GLU A N 1
ATOM 3393 C CA . GLU A 1 424 ? -30.610 13.780 15.115 1.00 65.50 424 GLU A CA 1
ATOM 3394 C C . GLU A 1 424 ? -30.914 12.585 16.038 1.00 65.50 424 GLU A C 1
ATOM 3396 O O . GLU A 1 424 ? -30.464 12.553 17.185 1.00 65.50 424 GLU A O 1
ATOM 3401 N N . ASN A 1 425 ? -31.561 11.545 15.495 1.00 65.19 425 ASN A N 1
ATOM 3402 C CA . ASN A 1 425 ? -31.863 10.293 16.187 1.00 65.19 425 ASN A CA 1
ATOM 3403 C C . ASN A 1 425 ? -30.887 9.166 15.795 1.00 65.19 425 ASN A C 1
ATOM 3405 O O . ASN A 1 425 ? -31.247 8.266 15.034 1.00 65.19 425 ASN A O 1
ATOM 3409 N N . GLY A 1 426 ? -29.625 9.277 16.224 1.00 70.19 426 GLY A N 1
ATOM 3410 C CA . GLY A 1 426 ? -28.530 8.433 15.728 1.00 70.19 426 GLY A CA 1
ATOM 3411 C C . GLY A 1 426 ? -28.321 7.079 16.417 1.00 70.19 426 GLY A C 1
ATOM 3412 O O . GLY A 1 426 ? -27.946 6.139 15.727 1.00 70.19 426 GLY A O 1
ATOM 3413 N N . ILE A 1 427 ? -28.467 6.994 17.743 1.00 85.62 427 ILE A N 1
ATOM 3414 C CA . ILE A 1 427 ? -28.244 5.783 18.552 1.00 85.62 427 ILE A CA 1
ATOM 3415 C C . ILE A 1 427 ? -29.181 5.810 19.761 1.00 85.62 427 ILE A C 1
ATOM 3417 O O . ILE A 1 427 ? -29.096 6.732 20.579 1.00 85.62 427 ILE A O 1
ATOM 3421 N N . ASP A 1 428 ? -30.018 4.785 19.902 1.00 83.75 428 ASP A N 1
ATOM 3422 C CA . ASP A 1 428 ? -30.944 4.655 21.026 1.00 83.75 428 ASP A CA 1
ATOM 3423 C C . ASP A 1 428 ? -30.243 4.275 22.339 1.00 83.75 428 ASP A C 1
ATOM 3425 O O . ASP A 1 428 ? -29.385 3.391 22.406 1.00 83.75 428 ASP A O 1
ATOM 3429 N N . GLY A 1 429 ? -30.641 4.959 23.411 1.00 86.06 429 GLY A N 1
ATOM 3430 C CA . GLY A 1 429 ? -30.206 4.701 24.776 1.00 86.06 429 GLY A CA 1
ATOM 3431 C C . GLY A 1 429 ? -31.348 4.894 25.777 1.00 86.06 429 GLY A C 1
ATOM 3432 O O . GLY A 1 429 ? -32.439 5.343 25.426 1.00 86.06 429 GLY A O 1
ATOM 3433 N N . PRO A 1 430 ? -31.121 4.592 27.063 1.00 91.19 430 PRO A N 1
ATOM 3434 C CA . PRO A 1 430 ? -32.164 4.616 28.082 1.00 91.19 430 PRO A CA 1
ATOM 3435 C C . PRO A 1 430 ? -32.637 6.027 28.481 1.00 91.19 430 PRO A C 1
ATOM 3437 O O . PRO A 1 430 ? -33.569 6.138 29.277 1.00 91.19 430 PRO A O 1
ATOM 3440 N N . ASP A 1 431 ? -32.007 7.086 27.961 1.00 90.94 431 ASP A N 1
ATOM 3441 C CA . ASP A 1 431 ? -32.467 8.481 28.083 1.00 90.94 431 ASP A CA 1
ATOM 3442 C C . ASP A 1 431 ? -32.976 9.044 26.743 1.00 90.94 431 ASP A C 1
ATOM 3444 O O . ASP A 1 431 ? -33.129 10.253 26.591 1.00 90.94 431 ASP A O 1
ATOM 3448 N N . GLY A 1 432 ? -33.229 8.165 25.770 1.00 87.19 432 GLY A N 1
ATOM 3449 C CA . GLY A 1 432 ? -33.620 8.515 24.411 1.00 87.19 432 GLY A CA 1
ATOM 3450 C C . GLY A 1 432 ? -32.472 8.413 23.412 1.00 87.19 432 GLY A C 1
ATOM 3451 O O . GLY A 1 432 ? -31.335 8.063 23.749 1.00 87.19 432 GLY A O 1
ATOM 3452 N N . SER A 1 433 ? -32.799 8.705 22.156 1.00 84.31 433 SER A N 1
ATOM 3453 C CA . SER A 1 433 ? -31.839 8.681 21.060 1.00 84.31 433 SER A CA 1
ATOM 3454 C C . SER A 1 433 ? -30.828 9.821 21.165 1.00 84.31 433 SER A C 1
ATOM 3456 O O . SER A 1 433 ? -31.155 10.938 21.568 1.00 84.31 433 SER A O 1
ATOM 3458 N N . ARG A 1 434 ? -29.595 9.567 20.718 1.00 84.38 434 ARG A N 1
ATOM 3459 C CA . ARG A 1 434 ? -28.544 10.585 20.612 1.00 84.38 434 ARG A CA 1
ATOM 3460 C C . ARG A 1 434 ? -27.774 10.503 19.298 1.00 84.38 434 ARG A C 1
ATOM 3462 O O . ARG A 1 434 ? -27.409 9.423 18.846 1.00 84.38 434 ARG A O 1
ATOM 3469 N N . GLY A 1 435 ? -27.494 11.654 18.696 1.00 85.00 435 GLY A N 1
ATOM 3470 C CA . GLY A 1 435 ? -26.599 11.779 17.544 1.00 85.00 435 GLY A CA 1
ATOM 3471 C C . GLY A 1 435 ? -25.161 12.139 17.934 1.00 85.00 435 GLY A C 1
ATOM 3472 O O . GLY A 1 435 ? -24.833 12.343 19.103 1.00 85.00 435 GLY A O 1
ATOM 3473 N N . GLY A 1 436 ? -24.291 12.264 16.928 1.00 86.94 436 GLY A N 1
ATOM 3474 C CA . GLY A 1 436 ? -22.969 12.884 17.082 1.00 86.94 436 GLY A CA 1
ATOM 3475 C C . GLY A 1 436 ? -21.883 12.033 17.751 1.00 86.94 436 GLY A C 1
ATOM 3476 O O . GLY A 1 436 ? -20.823 12.571 18.073 1.00 86.94 436 GLY A O 1
ATOM 3477 N N . VAL A 1 437 ? -22.104 10.727 17.933 1.00 93.25 437 VAL A N 1
ATOM 3478 C CA . VAL A 1 437 ? -21.076 9.793 18.420 1.00 93.25 437 VAL A CA 1
ATOM 3479 C C . VAL A 1 437 ? -19.991 9.637 17.356 1.00 93.25 437 VAL A C 1
ATOM 3481 O O . VAL A 1 437 ? -20.270 9.205 16.243 1.00 93.25 437 VAL A O 1
ATOM 3484 N N . ALA A 1 438 ? -18.754 10.006 17.678 1.00 95.44 438 ALA A N 1
ATOM 3485 C CA . ALA A 1 438 ? -17.645 10.049 16.725 1.00 95.44 438 ALA A CA 1
ATOM 3486 C C . ALA A 1 438 ? -16.458 9.183 17.154 1.00 95.44 438 ALA A C 1
ATOM 3488 O O . ALA A 1 438 ? -16.313 8.842 18.327 1.00 95.44 438 ALA A O 1
ATOM 3489 N N . LEU A 1 439 ? -15.563 8.889 16.210 1.00 97.25 439 LEU A N 1
ATOM 3490 C CA . LEU A 1 439 ? -14.205 8.423 16.508 1.00 97.25 439 LEU A CA 1
ATOM 3491 C C . LEU A 1 439 ? -13.247 9.601 16.307 1.00 97.25 439 LEU A C 1
ATOM 3493 O O . LEU A 1 439 ? -13.233 10.222 15.240 1.00 97.25 439 LEU A O 1
ATOM 3497 N N . HIS A 1 440 ? -12.444 9.938 17.320 1.00 97.06 440 HIS A N 1
ATOM 3498 C CA . HIS A 1 440 ? -11.571 11.115 17.244 1.00 97.06 440 HIS A CA 1
ATOM 3499 C C . HIS A 1 440 ? -10.288 11.028 18.085 1.00 97.06 440 HIS A C 1
ATOM 3501 O O . HIS A 1 440 ? -10.139 10.211 18.987 1.00 97.06 440 HIS A O 1
ATOM 3507 N N . GLN A 1 441 ? -9.347 11.935 17.824 1.00 96.50 441 GLN A N 1
ATOM 3508 C CA . GLN A 1 441 ? -7.993 11.936 18.387 1.00 96.50 441 GLN A CA 1
ATOM 3509 C C . GLN A 1 441 ? -7.883 12.334 19.867 1.00 96.50 441 GLN A C 1
ATOM 3511 O O . GLN A 1 441 ? -6.904 11.989 20.522 1.00 96.50 441 GLN A O 1
ATOM 3516 N N . TYR A 1 442 ? -8.832 13.119 20.387 1.00 95.44 442 TYR A N 1
ATOM 3517 C CA . TYR A 1 442 ? -8.687 13.736 21.710 1.00 95.44 442 TYR A CA 1
ATOM 3518 C C . TYR A 1 442 ? -8.617 12.715 22.850 1.00 95.44 442 TYR A C 1
ATOM 3520 O O . TYR A 1 442 ? -8.951 11.555 22.669 1.00 95.44 442 TYR A O 1
ATOM 3528 N N . SER A 1 443 ? -8.181 13.153 24.031 1.00 95.00 443 SER A N 1
ATOM 3529 C CA . SER A 1 443 ? -8.220 12.317 25.236 1.00 95.00 443 SER A CA 1
ATOM 3530 C C . SER A 1 443 ? -9.669 12.046 25.686 1.00 95.00 443 SER A C 1
ATOM 3532 O O . SER A 1 443 ? -10.516 12.937 25.537 1.00 95.00 443 SER A O 1
ATOM 3534 N N . PRO A 1 444 ? -9.944 10.879 26.298 1.00 95.19 444 PRO A N 1
ATOM 3535 C CA . PRO A 1 444 ? -11.163 10.582 27.058 1.00 95.19 444 PRO A CA 1
ATOM 3536 C C . PRO A 1 444 ? -11.735 11.716 27.913 1.00 95.19 444 PRO A C 1
ATOM 3538 O O . PRO A 1 444 ? -12.950 11.907 27.957 1.00 95.19 444 PRO A O 1
ATOM 3541 N N . ARG A 1 445 ? -10.885 12.522 28.562 1.00 92.88 445 ARG A N 1
ATOM 3542 C CA . ARG A 1 445 ? -11.327 13.640 29.423 1.00 92.88 445 ARG A CA 1
ATOM 3543 C C . ARG A 1 445 ? -11.926 14.826 28.657 1.00 92.88 445 ARG A C 1
ATOM 3545 O O . ARG A 1 445 ? -12.426 15.766 29.265 1.00 92.88 445 ARG A O 1
ATOM 3552 N N . PHE A 1 446 ? -11.834 14.805 27.330 1.00 93.56 446 PHE A N 1
ATOM 3553 C CA . PHE A 1 446 ? -12.343 15.825 26.409 1.00 93.56 446 PHE A CA 1
ATOM 3554 C C . PHE A 1 446 ? -13.377 15.256 25.441 1.00 93.56 446 PHE A C 1
ATOM 3556 O O . PHE A 1 446 ? -13.498 15.708 24.299 1.00 93.56 446 PHE A O 1
ATOM 3563 N N . SER A 1 447 ? -14.059 14.207 25.879 1.00 93.94 447 SER A N 1
ATOM 3564 C CA . SER A 1 447 ? -15.028 13.493 25.086 1.00 93.94 447 SER A CA 1
ATOM 3565 C C . SER A 1 447 ? -16.216 13.075 25.941 1.00 93.94 447 SER A C 1
ATOM 3567 O O . SER A 1 447 ? -16.070 12.826 27.141 1.00 93.94 447 SER A O 1
ATOM 3569 N N . VAL A 1 448 ? -17.375 12.960 25.299 1.00 92.75 448 VAL A N 1
ATOM 3570 C CA . VAL A 1 448 ? -18.592 12.367 25.856 1.00 92.75 448 VAL A CA 1
ATOM 3571 C C . VAL A 1 448 ? -19.178 11.406 24.835 1.00 92.75 448 VAL A C 1
ATOM 3573 O O . VAL A 1 448 ? -19.364 11.757 23.670 1.00 92.75 448 VAL A O 1
ATOM 3576 N N . GLY A 1 449 ? -19.431 10.177 25.261 1.00 91.12 449 GLY A N 1
ATOM 3577 C CA . GLY A 1 449 ? -20.077 9.128 24.486 1.00 91.12 449 GLY A CA 1
ATOM 3578 C C . GLY A 1 449 ? -19.426 8.697 23.171 1.00 91.12 449 GLY A C 1
ATOM 3579 O O . GLY A 1 449 ? -20.041 7.910 22.456 1.00 91.12 449 GLY A O 1
ATOM 3580 N N . CYS A 1 450 ? -18.237 9.205 22.846 1.00 94.88 450 CYS A N 1
ATOM 3581 C CA . CYS A 1 450 ? -17.489 8.916 21.623 1.00 94.88 450 CYS A CA 1
ATOM 3582 C C . CYS A 1 450 ? -16.416 7.841 21.859 1.00 94.88 450 CYS A C 1
ATOM 3584 O O . CYS A 1 450 ? -16.233 7.340 22.963 1.00 94.88 450 CYS A O 1
ATOM 3586 N N . PHE A 1 451 ? -15.664 7.523 20.811 1.00 97.50 451 PHE A N 1
ATOM 3587 C CA . PHE A 1 451 ? -14.487 6.664 20.874 1.00 97.50 451 PHE A CA 1
ATOM 3588 C C . PHE A 1 451 ? -13.242 7.502 20.637 1.00 97.50 451 PHE A C 1
ATOM 3590 O O . PHE A 1 451 ? -13.217 8.375 19.761 1.00 97.50 451 PHE A O 1
ATOM 3597 N N . THR A 1 452 ? -12.190 7.239 21.406 1.00 97.50 452 THR A N 1
ATOM 3598 C CA . THR A 1 452 ? -11.011 8.102 21.376 1.00 97.50 452 THR A CA 1
ATOM 3599 C C . THR A 1 452 ? -9.714 7.352 21.144 1.00 97.50 452 THR A C 1
ATOM 3601 O O . THR A 1 452 ? -9.490 6.287 21.704 1.00 97.50 452 THR A O 1
ATOM 3604 N N . PHE A 1 453 ? -8.818 7.931 20.347 1.00 97.69 453 PHE A N 1
ATOM 3605 C CA . PHE A 1 453 ? -7.471 7.386 20.147 1.00 97.69 453 PHE A CA 1
ATOM 3606 C C . PHE A 1 453 ? -6.487 7.800 21.245 1.00 97.69 453 PHE A C 1
ATOM 3608 O O . PHE A 1 453 ? -5.347 7.351 21.215 1.00 97.69 453 PHE A O 1
ATOM 3615 N N . ASN A 1 454 ? -6.887 8.687 22.168 1.00 97.31 454 ASN A N 1
ATOM 3616 C CA . ASN A 1 454 ? -6.002 9.266 23.182 1.00 97.31 454 ASN A CA 1
ATOM 3617 C C . ASN A 1 454 ? -4.664 9.770 22.584 1.00 97.31 454 ASN A C 1
ATOM 3619 O O . ASN A 1 454 ? -3.594 9.609 23.154 1.00 97.31 454 ASN A O 1
ATOM 3623 N N . SER A 1 455 ? -4.716 10.406 21.412 1.00 96.19 455 SER A N 1
ATOM 3624 C CA . SER A 1 455 ? -3.539 10.892 20.675 1.00 96.19 455 SER A CA 1
ATOM 3625 C C . SER A 1 455 ? -3.394 12.419 20.714 1.00 96.19 455 SER A C 1
ATOM 3627 O O . SER A 1 455 ? -2.578 13.017 20.007 1.00 96.19 455 SER A O 1
ATOM 3629 N N . GLY A 1 456 ? -4.192 13.086 21.548 1.00 94.25 456 GLY A N 1
ATOM 3630 C CA . GLY A 1 456 ? -4.109 14.517 21.805 1.00 94.25 456 GLY A CA 1
ATOM 3631 C C . GLY A 1 456 ? -4.474 15.358 20.585 1.00 94.25 456 GLY A C 1
ATOM 3632 O O . GLY A 1 456 ? -5.633 15.407 20.184 1.00 94.25 456 GLY A O 1
ATOM 3633 N N . LYS A 1 457 ? -3.497 16.070 20.011 1.00 93.44 457 LYS A N 1
ATOM 3634 C CA . LYS A 1 457 ? -3.677 16.850 18.768 1.00 93.44 457 LYS A CA 1
ATOM 3635 C C . LYS A 1 457 ? -3.344 16.046 17.505 1.00 93.44 457 LYS A C 1
ATOM 3637 O O . LYS A 1 457 ? -3.613 16.518 16.404 1.00 93.44 457 LYS A O 1
ATOM 3642 N N . ASN A 1 458 ? -2.759 14.855 17.644 1.00 95.19 458 ASN A N 1
ATOM 3643 C CA . ASN A 1 458 ? -2.313 14.054 16.513 1.00 95.19 458 ASN A CA 1
ATOM 3644 C C . ASN A 1 458 ? -3.499 13.359 15.829 1.00 95.19 458 ASN A C 1
ATOM 3646 O O . ASN A 1 458 ? -4.082 12.428 16.381 1.00 95.19 458 ASN A O 1
ATOM 3650 N N . THR A 1 459 ? -3.818 13.781 14.607 1.00 94.50 459 THR A N 1
ATOM 3651 C CA . THR A 1 459 ? -4.892 13.217 13.774 1.00 94.50 459 THR A CA 1
ATOM 3652 C C . THR A 1 459 ? -4.440 12.047 12.897 1.00 94.50 459 THR A C 1
ATOM 3654 O O . THR A 1 459 ? -5.245 11.498 12.149 1.00 94.50 459 THR A O 1
ATOM 3657 N N . LYS A 1 460 ? -3.171 11.633 12.968 1.00 93.31 460 LYS A N 1
ATOM 3658 C CA . LYS A 1 460 ? -2.673 10.495 12.192 1.00 93.31 460 LYS A CA 1
ATOM 3659 C C . LYS A 1 460 ? -3.399 9.178 12.514 1.00 93.31 460 LYS A C 1
ATOM 3661 O O . LYS A 1 460 ? -3.802 8.533 11.557 1.00 93.31 460 LYS A O 1
ATOM 3666 N N . PRO A 1 461 ? -3.655 8.792 13.781 1.00 95.75 461 PRO A N 1
ATOM 3667 C CA . PRO A 1 461 ? -4.316 7.515 14.076 1.00 95.75 461 PRO A CA 1
ATOM 3668 C C . PRO A 1 461 ? -5.716 7.388 13.461 1.00 95.75 461 PRO A C 1
ATOM 3670 O O . PRO A 1 461 ? -6.047 6.354 12.890 1.00 95.75 461 PRO A O 1
ATOM 3673 N N . ILE A 1 462 ? -6.510 8.465 13.499 1.00 94.00 462 ILE A N 1
ATOM 3674 C CA . ILE A 1 462 ? -7.830 8.489 12.856 1.00 94.00 462 ILE A CA 1
ATOM 3675 C C . ILE A 1 462 ? -7.713 8.417 11.326 1.00 94.00 462 ILE A C 1
ATOM 3677 O O . ILE A 1 462 ? -8.504 7.730 10.690 1.00 94.00 462 ILE A O 1
ATOM 3681 N N . GLN A 1 463 ? -6.718 9.083 10.726 1.00 87.81 463 GLN A N 1
ATOM 3682 C CA . GLN A 1 463 ? -6.489 8.987 9.282 1.00 87.81 463 GLN A CA 1
ATOM 3683 C C . GLN A 1 463 ? -6.023 7.586 8.874 1.00 87.81 463 GLN A C 1
ATOM 3685 O O . GLN A 1 463 ? -6.511 7.067 7.880 1.00 87.81 463 GLN A O 1
ATOM 3690 N N . ASP A 1 464 ? -5.141 6.963 9.655 1.00 83.25 464 ASP A N 1
ATOM 3691 C CA . ASP A 1 464 ? -4.644 5.612 9.395 1.00 83.25 464 ASP A CA 1
ATOM 3692 C C . ASP A 1 464 ? -5.784 4.576 9.480 1.00 83.25 464 ASP A C 1
ATOM 3694 O O . ASP A 1 464 ? -5.819 3.657 8.663 1.00 83.25 464 ASP A O 1
ATOM 3698 N N . LEU A 1 465 ? -6.750 4.744 10.399 1.00 91.81 465 LEU A N 1
ATOM 3699 C CA . LEU A 1 465 ? -7.966 3.921 10.429 1.00 91.81 465 LEU A CA 1
ATOM 3700 C C . LEU A 1 465 ? -8.817 4.131 9.167 1.00 91.81 465 LEU A C 1
ATOM 3702 O O . LEU A 1 465 ? -9.162 3.159 8.504 1.00 91.81 465 LEU A O 1
ATOM 3706 N N . ILE A 1 466 ? -9.116 5.384 8.806 1.00 88.06 466 ILE A N 1
ATOM 3707 C CA . ILE A 1 466 ? -9.911 5.718 7.608 1.00 88.06 466 ILE A CA 1
ATOM 3708 C C . ILE A 1 466 ? -9.258 5.160 6.338 1.00 88.06 466 ILE A C 1
ATOM 3710 O O . ILE A 1 466 ? -9.928 4.570 5.497 1.00 88.06 466 ILE A O 1
ATOM 3714 N N . ASP A 1 467 ? -7.938 5.283 6.213 1.00 80.12 467 ASP A N 1
ATOM 3715 C CA . ASP A 1 467 ? -7.175 4.786 5.067 1.00 80.12 467 ASP A CA 1
ATOM 3716 C C . ASP A 1 467 ? -7.219 3.256 4.930 1.00 80.12 467 ASP A C 1
ATOM 3718 O O . ASP A 1 467 ? -6.910 2.738 3.847 1.00 80.12 467 ASP A O 1
ATOM 3722 N N . ASN A 1 468 ? -7.586 2.564 6.015 1.00 83.31 468 ASN A N 1
ATOM 3723 C CA . ASN A 1 468 ? -7.790 1.124 6.109 1.00 83.31 468 ASN A CA 1
ATOM 3724 C C . ASN A 1 468 ? -9.262 0.701 6.059 1.00 83.31 468 ASN A C 1
ATOM 3726 O O . ASN A 1 468 ? -9.531 -0.493 6.140 1.00 83.31 468 ASN A O 1
ATOM 3730 N N . ILE A 1 469 ? -10.195 1.630 5.858 1.00 85.38 469 ILE A N 1
ATOM 3731 C CA . ILE A 1 469 ? -11.607 1.329 5.630 1.00 85.38 469 ILE A CA 1
ATOM 3732 C C . ILE A 1 469 ? -12.013 1.948 4.284 1.00 85.38 469 ILE A C 1
ATOM 3734 O O . ILE A 1 469 ? -12.539 3.063 4.233 1.00 85.38 469 ILE A O 1
ATOM 3738 N N . PRO A 1 470 ? -11.730 1.262 3.161 1.00 73.12 470 PRO A N 1
ATOM 3739 C CA . PRO A 1 470 ? -11.993 1.802 1.827 1.00 73.12 470 PRO A CA 1
ATOM 3740 C C . PRO A 1 470 ? -13.489 2.005 1.540 1.00 73.12 470 PRO A C 1
ATOM 3742 O O . PRO A 1 470 ? -13.820 2.798 0.661 1.00 73.12 470 PRO A O 1
ATOM 3745 N N . ASP A 1 471 ? -14.354 1.325 2.298 1.00 82.56 471 ASP A N 1
ATOM 3746 C CA . ASP A 1 471 ? -15.815 1.326 2.158 1.00 82.56 471 ASP A CA 1
ATOM 3747 C C . ASP A 1 471 ? -16.505 2.430 2.991 1.00 82.56 471 ASP A C 1
ATOM 3749 O O . ASP A 1 471 ? -17.724 2.509 3.048 1.00 82.56 471 ASP A O 1
ATOM 3753 N N . LEU A 1 472 ? -15.743 3.316 3.651 1.00 80.75 472 LEU A N 1
ATOM 3754 C CA . LEU A 1 472 ? -16.311 4.464 4.375 1.00 80.75 472 LEU A CA 1
ATOM 3755 C C . LEU A 1 472 ? -17.180 5.412 3.522 1.00 80.75 472 LEU A C 1
ATOM 3757 O O . LEU A 1 472 ? -18.048 6.058 4.104 1.00 80.75 472 LEU A O 1
ATOM 3761 N N . PRO A 1 473 ? -16.988 5.593 2.201 1.00 68.69 473 PRO A N 1
ATOM 3762 C CA . PRO A 1 473 ? -17.927 6.378 1.401 1.00 68.69 473 PRO A CA 1
ATOM 3763 C C . PRO A 1 473 ? -19.320 5.724 1.344 1.00 68.69 473 PRO A C 1
ATOM 3765 O O . PRO A 1 473 ? -19.457 4.592 0.900 1.00 68.69 473 PRO A O 1
ATOM 3768 N N . ILE A 1 474 ? -20.376 6.453 1.725 1.00 65.31 474 ILE A N 1
ATOM 3769 C CA . ILE A 1 474 ? -21.762 5.955 1.628 1.00 65.31 474 ILE A CA 1
ATOM 3770 C C . ILE A 1 474 ? -22.187 5.857 0.153 1.00 65.31 474 ILE A C 1
ATOM 3772 O O . ILE A 1 474 ? -21.900 6.754 -0.641 1.00 65.31 474 ILE A O 1
ATOM 3776 N N . GLY A 1 475 ? -22.948 4.812 -0.194 1.00 60.34 475 GLY A N 1
ATOM 3777 C CA . GLY A 1 475 ? -23.706 4.736 -1.452 1.00 60.34 475 GLY A CA 1
ATOM 3778 C C . GLY A 1 475 ? -23.148 3.781 -2.509 1.00 60.34 475 GLY A C 1
ATOM 3779 O O . GLY A 1 475 ? -23.709 3.698 -3.599 1.00 60.34 475 GLY A O 1
ATOM 3780 N N . ASP A 1 476 ? -22.091 3.028 -2.201 1.00 64.88 476 ASP A N 1
ATOM 3781 C CA . ASP A 1 476 ? -21.518 2.013 -3.096 1.00 64.88 476 ASP A CA 1
ATOM 3782 C C . ASP A 1 476 ? -21.956 0.570 -2.773 1.00 64.88 476 ASP A C 1
ATOM 3784 O O . ASP A 1 476 ? -21.435 -0.378 -3.363 1.00 64.88 476 ASP A O 1
ATOM 3788 N N . LYS A 1 477 ? -22.952 0.417 -1.885 1.00 70.50 477 LYS A N 1
ATOM 3789 C CA . LYS A 1 477 ? -23.486 -0.860 -1.375 1.00 70.50 477 LYS A CA 1
ATOM 3790 C C . LYS A 1 477 ? -22.465 -1.694 -0.582 1.00 70.50 477 LYS A C 1
ATOM 3792 O O . LYS A 1 477 ? -22.640 -2.907 -0.468 1.00 70.50 477 LYS A O 1
ATOM 3797 N N . LYS A 1 478 ? -21.413 -1.070 -0.037 1.00 79.69 478 LYS A N 1
ATOM 3798 C CA . LYS A 1 478 ? -20.414 -1.718 0.823 1.00 79.69 478 LYS A CA 1
ATOM 3799 C C . LYS A 1 478 ? -20.447 -1.089 2.220 1.00 79.69 478 LYS A C 1
ATOM 3801 O O . LYS A 1 478 ? -19.821 -0.063 2.446 1.00 79.69 478 LYS A O 1
ATOM 3806 N N . PRO A 1 479 ? -21.202 -1.649 3.174 1.00 87.62 479 PRO A N 1
ATOM 3807 C CA . PRO A 1 479 ? -21.325 -1.048 4.496 1.00 87.62 479 PRO A CA 1
ATOM 3808 C C . PRO A 1 479 ? -20.058 -1.230 5.332 1.00 87.62 479 PRO A C 1
ATOM 3810 O O . PRO A 1 479 ? -19.424 -2.285 5.300 1.00 87.62 479 PRO A O 1
ATOM 3813 N N . VAL A 1 480 ? -19.748 -0.242 6.174 1.00 93.00 480 VAL A N 1
ATOM 3814 C CA . VAL A 1 480 ? -18.779 -0.402 7.267 1.00 93.00 480 VAL A CA 1
ATOM 3815 C C . VAL A 1 480 ? -19.525 -0.763 8.543 1.00 93.00 480 VAL A C 1
ATOM 3817 O O . VAL A 1 480 ? -20.060 0.111 9.225 1.00 93.00 480 VAL A O 1
ATOM 3820 N N . ARG A 1 481 ? -19.569 -2.052 8.869 1.00 94.94 481 ARG A N 1
ATOM 3821 C CA . ARG A 1 481 ? -20.141 -2.561 10.118 1.00 94.94 481 ARG A CA 1
ATOM 3822 C C . ARG A 1 481 ? -19.205 -2.247 11.279 1.00 94.94 481 ARG A C 1
ATOM 3824 O O . ARG A 1 481 ? -18.002 -2.469 11.185 1.00 94.94 481 ARG A O 1
ATOM 3831 N N . PHE A 1 482 ? -19.758 -1.737 12.369 1.00 96.62 482 PHE A N 1
ATOM 3832 C CA . PHE A 1 482 ? -19.030 -1.354 13.572 1.00 96.62 482 PHE A CA 1
ATOM 3833 C C . PHE A 1 482 ? -19.596 -2.106 14.768 1.00 96.62 482 PHE A C 1
ATOM 3835 O O . PHE A 1 482 ? -20.676 -1.789 15.255 1.00 96.62 482 PHE A O 1
ATOM 3842 N N . ILE A 1 483 ? -18.881 -3.129 15.213 1.00 97.62 483 ILE A N 1
ATOM 3843 C CA . ILE A 1 483 ? -19.301 -4.024 16.285 1.00 97.62 483 ILE A CA 1
ATOM 3844 C C . ILE A 1 483 ? -18.611 -3.589 17.573 1.00 97.62 483 ILE A C 1
ATOM 3846 O O . ILE A 1 483 ? -17.393 -3.407 17.619 1.00 97.62 483 ILE A O 1
ATOM 3850 N N . ILE A 1 484 ? -19.393 -3.426 18.634 1.00 97.31 484 ILE A N 1
ATOM 3851 C CA . ILE A 1 484 ? -18.894 -3.094 19.965 1.00 97.31 484 ILE A CA 1
ATOM 3852 C C . ILE A 1 484 ? -19.200 -4.261 20.885 1.00 97.31 484 ILE A C 1
ATOM 3854 O O . ILE A 1 484 ? -20.356 -4.514 21.221 1.00 97.31 484 ILE A O 1
ATOM 3858 N N . GLU A 1 485 ? -18.157 -4.937 21.345 1.00 96.62 485 GLU A N 1
ATOM 3859 C CA . GLU A 1 485 ? -18.318 -6.074 22.242 1.00 96.62 485 GLU A CA 1
ATOM 3860 C C . GLU A 1 485 ? -18.693 -5.632 23.670 1.00 96.62 485 GLU A C 1
ATOM 3862 O O . GLU A 1 485 ? -18.339 -4.530 24.120 1.00 96.62 485 GLU A O 1
ATOM 3867 N N . PRO A 1 486 ? -19.382 -6.482 24.447 1.00 96.31 486 PRO A N 1
ATOM 3868 C CA . PRO A 1 486 ? -19.573 -6.256 25.873 1.00 96.31 486 PRO A CA 1
ATOM 3869 C C . PRO A 1 486 ? -18.231 -6.167 26.606 1.00 96.31 486 PRO A C 1
ATOM 3871 O O . PRO A 1 486 ? -17.365 -7.019 26.446 1.00 96.31 486 PRO A O 1
ATOM 3874 N N . ARG A 1 487 ? -18.074 -5.157 27.466 1.00 95.06 487 ARG A N 1
ATOM 3875 C CA . ARG A 1 487 ? -16.874 -4.983 28.298 1.00 95.06 487 ARG A CA 1
ATOM 3876 C C . ARG A 1 487 ? -17.191 -5.049 29.784 1.00 95.06 487 ARG A C 1
ATOM 3878 O O . ARG A 1 487 ? -18.260 -4.594 30.215 1.00 95.06 487 ARG A O 1
ATOM 3885 N N . LYS A 1 488 ? -16.223 -5.537 30.561 1.00 94.00 488 LYS A N 1
ATOM 3886 C CA . LYS A 1 488 ? -16.240 -5.435 32.024 1.00 94.00 488 LYS A CA 1
ATOM 3887 C C . LYS A 1 488 ? -15.978 -3.994 32.451 1.00 94.00 488 LYS A C 1
ATOM 3889 O O . LYS A 1 488 ? -15.206 -3.280 31.810 1.00 94.00 488 LYS A O 1
ATOM 3894 N N . ILE A 1 489 ? -16.650 -3.584 33.522 1.00 94.56 489 ILE A N 1
ATOM 3895 C CA . ILE A 1 489 ? -16.522 -2.246 34.091 1.00 94.56 489 ILE A CA 1
ATOM 3896 C C . ILE A 1 489 ? -16.395 -2.303 35.608 1.00 94.56 489 ILE A C 1
ATOM 3898 O O . ILE A 1 489 ? -16.834 -3.260 36.243 1.00 94.56 489 ILE A O 1
ATOM 3902 N N . THR A 1 490 ? -15.826 -1.246 36.172 1.00 95.19 490 THR A N 1
ATOM 3903 C CA . THR A 1 490 ? -16.039 -0.857 37.567 1.00 95.19 490 THR A CA 1
ATOM 3904 C C . THR A 1 490 ? -17.024 0.303 37.617 1.00 95.19 490 THR A C 1
ATOM 3906 O O . THR A 1 490 ? -16.985 1.193 36.764 1.00 95.19 490 THR A O 1
ATOM 3909 N N . GLU A 1 491 ? -17.917 0.282 38.604 1.00 95.50 491 GLU A N 1
ATOM 3910 C CA . GLU A 1 491 ? -18.791 1.406 38.941 1.00 95.50 491 GLU A CA 1
ATOM 3911 C C . GLU A 1 491 ? -18.195 2.155 40.139 1.00 95.50 491 GLU A C 1
ATOM 3913 O O . GLU A 1 491 ? -17.788 1.545 41.127 1.00 95.50 491 GLU A O 1
ATOM 3918 N N . SER A 1 492 ? -18.123 3.478 40.038 1.00 94.31 492 SER A N 1
ATOM 3919 C CA . SER A 1 492 ? -17.728 4.389 41.110 1.00 94.31 492 SER A CA 1
ATOM 3920 C C . SER A 1 492 ? -18.664 5.597 41.137 1.00 94.31 492 SER A C 1
ATOM 3922 O O . SER A 1 492 ? -19.516 5.756 40.263 1.00 94.31 492 SER A O 1
ATOM 3924 N N . THR A 1 493 ? -18.491 6.490 42.106 1.00 94.75 493 THR A N 1
ATOM 3925 C CA . THR A 1 493 ? -19.166 7.794 42.125 1.00 94.75 493 THR A CA 1
ATOM 3926 C C . THR A 1 493 ? -18.314 8.856 41.425 1.00 94.75 493 THR A C 1
ATOM 3928 O O . THR A 1 493 ? -17.107 8.673 41.234 1.00 94.75 493 THR A O 1
ATOM 3931 N N . TRP A 1 494 ? -18.940 9.953 40.997 1.00 93.44 494 TRP A N 1
ATOM 3932 C CA . TRP A 1 494 ? -18.210 11.165 40.614 1.00 93.44 494 TRP A CA 1
ATOM 3933 C C . TRP A 1 494 ? -17.789 11.943 41.861 1.00 93.44 494 TRP A C 1
ATOM 3935 O O . TRP A 1 494 ? -18.496 11.922 42.865 1.00 93.44 494 TRP A O 1
ATOM 3945 N N . ASP A 1 495 ? -16.664 12.655 41.772 1.00 90.88 495 ASP A N 1
ATOM 3946 C CA . ASP A 1 495 ? -16.157 13.486 42.875 1.00 90.88 495 ASP A CA 1
ATOM 3947 C C . ASP A 1 495 ? -17.067 14.699 43.152 1.00 90.88 495 ASP A C 1
ATOM 3949 O O . ASP A 1 495 ? -17.132 15.195 44.272 1.00 90.88 495 ASP A O 1
ATOM 3953 N N . ASP A 1 496 ? -17.800 15.155 42.131 1.00 93.25 496 ASP A N 1
ATOM 3954 C CA . ASP A 1 496 ? -18.804 16.213 42.214 1.00 93.25 496 ASP A CA 1
ATOM 3955 C C . ASP A 1 496 ? -20.130 15.697 41.636 1.00 93.25 496 ASP A C 1
ATOM 3957 O O . ASP A 1 496 ? -20.228 15.344 40.457 1.00 93.25 496 ASP A O 1
ATOM 3961 N N . SER A 1 497 ? -21.164 15.668 42.480 1.00 92.94 497 SER A N 1
ATOM 3962 C CA . SER A 1 497 ? -22.507 15.183 42.129 1.00 92.94 497 SER A CA 1
ATOM 3963 C C . SER A 1 497 ? -23.197 15.984 41.014 1.00 92.94 497 SER A C 1
ATOM 3965 O O . SER A 1 497 ? -24.117 15.474 40.365 1.00 92.94 497 SER A O 1
ATOM 3967 N N . SER A 1 498 ? -22.744 17.213 40.731 1.00 93.69 498 SER A N 1
ATOM 3968 C CA . SER A 1 498 ? -23.223 18.003 39.592 1.00 93.69 498 SER A CA 1
ATOM 3969 C C . SER A 1 498 ? -22.862 17.366 38.243 1.00 93.69 498 SER A C 1
ATOM 3971 O O . SER A 1 498 ? -23.558 17.598 37.250 1.00 93.69 498 SER A O 1
ATOM 3973 N N . PHE A 1 499 ? -21.837 16.505 38.209 1.00 94.44 499 PHE A N 1
ATOM 3974 C CA . PHE A 1 499 ? -21.414 15.762 37.021 1.00 94.44 499 PHE A CA 1
ATOM 3975 C C . PHE A 1 499 ? -22.158 14.436 36.826 1.00 94.44 499 PHE A C 1
ATOM 3977 O O . PHE A 1 499 ? -22.090 13.885 35.733 1.00 94.44 499 PHE A O 1
ATOM 3984 N N . GLY A 1 500 ? -22.886 13.947 37.833 1.00 94.25 500 GLY A N 1
ATOM 3985 C CA . GLY A 1 500 ? -23.590 12.658 37.835 1.00 94.25 500 GLY A CA 1
ATOM 3986 C C . GLY A 1 500 ? -23.385 11.917 39.158 1.00 94.25 500 GLY A C 1
ATOM 3987 O O . GLY A 1 500 ? -22.489 12.264 39.924 1.00 94.25 500 GLY A O 1
ATOM 3988 N N . THR A 1 501 ? -24.185 10.888 39.452 1.00 94.75 501 THR A N 1
ATOM 3989 C CA . THR A 1 501 ? -24.003 10.102 40.693 1.00 94.75 501 THR A CA 1
ATOM 3990 C C . THR A 1 501 ? -23.222 8.810 40.466 1.00 94.75 501 THR A C 1
ATOM 3992 O O . THR A 1 501 ? -22.554 8.330 41.379 1.00 94.75 501 THR A O 1
ATOM 3995 N N . LYS A 1 502 ? -23.227 8.290 39.231 1.00 94.88 502 LYS A N 1
ATOM 3996 C CA . LYS A 1 502 ? -22.525 7.062 38.838 1.00 94.88 502 LYS A CA 1
ATOM 3997 C C . LYS A 1 502 ? -21.532 7.295 37.708 1.00 94.88 502 LYS A C 1
ATOM 3999 O O . LYS A 1 502 ? -21.789 8.051 36.771 1.00 94.88 502 LYS A O 1
ATOM 4004 N N . LYS A 1 503 ? -20.396 6.607 37.787 1.00 94.00 503 LYS A N 1
ATOM 4005 C CA . LYS A 1 503 ? -19.303 6.638 36.817 1.00 94.00 503 LYS A CA 1
ATOM 4006 C C . LYS A 1 503 ? -18.855 5.217 36.512 1.00 94.00 503 LYS A C 1
ATOM 4008 O O . LYS A 1 503 ? -18.568 4.451 37.424 1.00 94.00 503 LYS A O 1
ATOM 4013 N N . TRP A 1 504 ? -18.732 4.890 35.230 1.00 94.19 504 TRP A N 1
ATOM 4014 C CA . TRP A 1 504 ? -18.226 3.592 34.782 1.00 94.19 504 TRP A CA 1
ATOM 4015 C C . TRP A 1 504 ? -16.852 3.747 34.137 1.00 94.19 504 TRP A C 1
ATOM 4017 O O . TRP A 1 504 ? -16.616 4.688 33.369 1.00 94.19 504 TRP A O 1
ATOM 4027 N N . LYS A 1 505 ? -15.947 2.822 34.460 1.00 92.69 505 LYS A N 1
ATOM 4028 C CA . LYS A 1 505 ? -14.598 2.731 33.889 1.00 92.69 505 LYS A CA 1
ATOM 4029 C C . LYS A 1 505 ? -14.328 1.315 33.409 1.00 92.69 505 LYS A C 1
ATOM 4031 O O . LYS A 1 505 ? -14.783 0.364 34.042 1.00 92.69 505 LYS A O 1
ATOM 4036 N N . GLY A 1 506 ? -13.576 1.184 32.321 1.00 91.62 506 GLY A N 1
ATOM 4037 C CA . GLY A 1 506 ? -13.061 -0.106 31.876 1.00 91.62 506 GLY A CA 1
ATOM 4038 C C . GLY A 1 506 ? -12.174 -0.778 32.925 1.00 91.62 506 GLY A C 1
ATOM 4039 O O . GLY A 1 506 ? -11.551 -0.087 33.733 1.00 91.62 506 GLY A O 1
ATOM 4040 N N . ILE A 1 507 ? -12.128 -2.112 32.894 1.00 87.31 507 ILE A N 1
ATOM 4041 C CA . ILE A 1 507 ? -11.155 -2.934 33.635 1.00 87.31 507 ILE A CA 1
ATOM 4042 C C . ILE A 1 507 ? -10.099 -3.446 32.665 1.00 87.31 507 ILE A C 1
ATOM 4044 O O . ILE A 1 507 ? -10.505 -3.870 31.555 1.00 87.31 507 ILE A O 1
#

Sequence (507 aa):
MLSKTSEVLGEGWKNIVEAVEKAITASSVDNQQTEKDNIGGCPRCKNNFTLEQIKGICVGKKDKNGKEASLIKDDTFIKSALPYLNDYRKKAGINTCITKAHFLAQISQETKFYDLQERFKYTNPERMRKLFYSYFKKFGTLEKQQTESKRLSDLSLNSINWMEVANAIYGKTHPNGKYNTDKDDGWRYSGKGYKQITWRDNYSSLQVVAKNTFGVDVTWIDNDNPYKLKNNQKDAILSGLAFWKLKNITGVATEISDTAVKNVTSLINPALAGLDERKRFFKKAVEILEVEKCKPKGKINISDENGTVVIVSGTDTKIEKDAFKPTEFSWVMYKTIVFKDMSLKTYYELEKDNQLPSPDYATYLSRDTHQTSTSKGKILKHSDKRFGQYNEIPPGEYFLVPGVSGQKYKIYVIDSESKSAASENGIDGPDGSRGGVALHQYSPRFSVGCFTFNSGKNTKPIQDLIDNIPDLPIGDKKPVRFIIEPRKITESTWDDSSFGTKKWKGI

Secondary structure (DSSP, 8-state):
----------HHHHHHHHHHHHHHHHHHHT--S-----TT--HHHHSPP-HHHHHHHSB----TTS---B--S--HHHHHHHHHHHHHTTTTT--SHHHHHHHHHHHHHHHTTT--B-----S-HHHHHHHTHHHHGGG-SHHHHHHHHHHHHHHHTSGGGHHHHHHHHHSTTSTT-TT--STTHHHHTSSBTTTTB-SHHHHHHHHHHIIIII------SSTTGGGHHHH-HHHHHHHHHHHHHHTTGGGT--SBSHHHHHHHHHHH-TT-TTHHHHHHHHHHHHHHTTGGGG--SS-B---S--SEEEEEEEEEEEEEE-SS-TTT-EEEEEEEEEEES--HHHHHHHHHTT-----SEEEEEB------B-TT--B----SSTTSTTSPPPSEEEEEEEPPTT-SSSEEEES-TT--TT-SS-EEEBTEEE---EEESS-GGG-SSSEE---TT--HHHHHHHHT-TT-STTSS--EEEEE----EEEE--SSGGG-S-EEEE-

InterPro domains:
  IPR023346 Lysozyme-like domain superfamily [SSF53955] (74-292)

pLDDT: mean 87.3, std 16.34, range [28.08, 98.81]

Organism: NCBI:txid1125876

Foldseek 3Di:
DDDDDDDDDDPVNVVLLVVLVVLVVVVVVPPPPPPPPPPPFDVLLVDFDDLVLLQLLLWDFQDLQRDTGGPCPDCVLVVQLRVLCRLCLVLLVCRALLSVLLLSLLLSQQASSANFFDQLAAQDLVVQCVVLVQLLVVLPDPVSSSVVSVVLNVQSNDSVCSQVSQLSRQNCPGPLNVPHDDSRQSVLQAQGASLGGHHQSLQVSLQVLCCPRVVDHADCDDDNSVCCLVVPSSNRVSSSSSLSNSLVLSVLSQELDLVSLQVSQCSSPVVCPCSVSSNSSSVSSCVSSVSVVRVGPDPHPPQPAFAKEKEFDQPAWDKAAFQPHRPPDIATWTKIFMAHSHDPVRVVVCV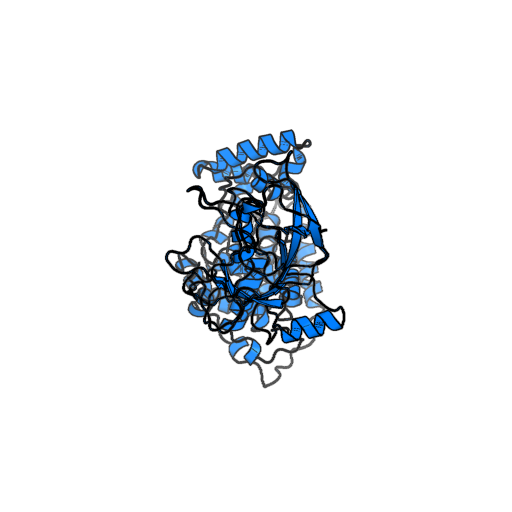VVVNDDPGPDIATKGQQAQAQADPVGHGQADEPDQCDGQHAHDFDKWFKAADDPPDDAGIATFRDLPDHQPDQQGGADPHHGHGDAEEEAHGSNNGTHHIYRSNHPDGVVVVVVVVSGSPNRRDPPHTYMYGYDHHDWDWDQDPDCSNPGIHIGGD

Radius of gyration: 28.24 Å; chains: 1; bounding box: 73×58×85 Å